Protein AF-A0A9P1DFK5-F1 (afdb_monomer)

Nearest PDB structures (foldseek):
  8vpb-assembly1_B  TM=2.719E-01  e=1.787E+00  Acetivibrio thermocellus ATCC 27405
  7t56-assembly1_B  TM=2.805E-01  e=3.668E+00  Acetivibrio thermocellus
  3zx6-assembly1_B  TM=1.312E-01  e=6.014E+00  Archaeoglobus fulgidus DSM 4304

Mean predicted aligned error: 8.64 Å

Organism: NCBI:txid2562237

pLDDT: mean 82.19, std 16.64, range [34.97, 97.88]

InterPro domains:
  IPR007271 Nucleotide-sugar transporter [PTHR10231] (194-375)

Foldseek 3Di:
DDDDDDDPDPDPDDPVVVVVVVVVVVVVVVVVVLLVCLVVPLWDPVVLVVCCVPPVPVVVVCSDPVVSVVSVVLLVVLLVLLLLLVVLLLCQCQDPFHAQNLLLLLLLLVVLLVVLLVVQCVPPHDVLNVLLPPPVLLVLLLVLLLLLLVLSLLVSVLSLLPNVVVVVVVVVVVVPPDDDDDPPPPPPDDPPDCPPVVVVVVVSVVVSVVSVVSSVVSVVVSVVSLLVSVVVPPPDDPSSSSSSNSVSNNVSSVVSLVVSLVVCVVVVNDCVRSVSNNQVDFDPCLPPPCPCVPCPQWPDDRGHSRHGPHVSSVSSSVSSNVSVVSLVVCSVTGDPVSSVVSVVSSVQLSCLCVVQPVPDPDHGDVVSVVSNVVD

Radius of gyration: 25.21 Å; Cα contacts (8 Å, |Δi|>4): 320; chains: 1; bounding box: 56×76×65 Å

Secondary structure (DSSP, 8-state):
---------------HHHHHHHHHHHHHHHHHHHHHHHHH-SB-HHHHHHHHHH-HHHHHHHTSHHHHHHHHHHHHHHHHHHHHHHHHHHHHHSSSS---TTHHHHHHHHHHHHHHHHHHHHHH-HHHHHHHT-HHHHHHHHHHHHHHHHHHHHHHHHHHHHHHHHHHHHHHHTT-TT-----TTS-----TT-HHHHHHHHHHHHHHHHHHHHHHHHHHHHHHHHHHHHHHTTTS-HHHHHHHHHHHHHHHHHHHHHHHHHHHHHTT--HHHHGGG-TTSPPGGGG-GGGTTT-TTS---SSSTTTT--HHHHHHHHHHHHHHHHHHHHHHHB-HHHHHHHHHHHHHHHHIIIIIIIS-SSPPPHHHHHHHHH-

Sequence (375 aa):
KRCSVAGDDFEALEQPEQEEARQRELSDRVAQSFDQLRRETLLDPGYVQELQRQVPGRLLWLRSSFGLLLQVALFSVYVGLDCGKTIFNSMALKGKLKIVPQSLPICQALLQVIIGISTAFSLVGKPAFAEAFDWQKILKFLPVALVFSAAQSFQVIWRVSKEDDKMRWTCFEELKVNRTLIPQACAMGDFEGAADNSQAVQTSMALGLCYVFTYLILSDIGSIMCERLLKDEEGKPYYIQKTWMEIGGFPCAILMSFLVPLLQQFLGVAESRWRPQMWWMQNEKCGDENWLAEDEKNLNYCGGFFRNWTWAAAVALLLNTSHSFLSGLVVKKLNSVVKLMGKCASLALVFFVGDCWLLRVHEPSILCMLSAVIV

Structure (mmCIF, N/CA/C/O backbone):
data_AF-A0A9P1DFK5-F1
#
_entry.id   AF-A0A9P1DFK5-F1
#
loop_
_atom_site.group_PDB
_atom_site.id
_atom_site.type_symbol
_atom_site.label_atom_id
_atom_site.label_alt_id
_atom_site.label_comp_id
_atom_site.label_asym_id
_atom_site.label_entity_id
_atom_site.label_seq_id
_atom_site.pdbx_PDB_ins_code
_atom_site.Cartn_x
_atom_site.Cartn_y
_atom_site.Cartn_z
_atom_site.occupancy
_atom_site.B_iso_or_equiv
_atom_site.auth_seq_id
_atom_site.auth_comp_id
_atom_site.auth_asym_id
_atom_site.auth_atom_id
_atom_site.pdbx_PDB_model_num
ATOM 1 N N . LYS A 1 1 ? 25.975 -47.460 -15.655 1.00 46.06 1 LYS A N 1
ATOM 2 C CA . LYS A 1 1 ? 25.363 -48.088 -14.459 1.00 46.06 1 LYS A CA 1
ATOM 3 C C . LYS A 1 1 ? 23.900 -47.659 -14.428 1.00 46.06 1 LYS A C 1
ATOM 5 O O . LYS A 1 1 ? 23.660 -46.466 -14.341 1.00 46.06 1 LYS A O 1
ATOM 10 N N . ARG A 1 2 ? 22.959 -48.583 -14.663 1.00 39.50 2 ARG A N 1
ATOM 11 C CA . ARG A 1 2 ? 21.510 -48.309 -14.635 1.00 39.50 2 ARG A CA 1
ATOM 12 C C . ARG A 1 2 ? 21.075 -48.185 -13.175 1.00 39.50 2 ARG A C 1
ATOM 14 O O . ARG A 1 2 ? 21.350 -49.103 -12.409 1.00 39.50 2 ARG A O 1
ATOM 21 N N . CYS A 1 3 ? 20.433 -47.082 -12.808 1.00 41.94 3 CYS A N 1
ATOM 22 C CA . CYS A 1 3 ? 19.758 -46.957 -11.520 1.00 41.94 3 CYS A CA 1
ATOM 23 C C . CYS A 1 3 ? 18.467 -47.780 -11.571 1.00 41.94 3 CYS A C 1
ATOM 25 O O . CYS A 1 3 ? 17.532 -47.426 -12.285 1.00 41.94 3 CYS A O 1
ATOM 27 N N . SER A 1 4 ? 18.444 -48.901 -10.855 1.00 52.03 4 SER A N 1
ATOM 28 C CA . SER A 1 4 ? 17.220 -49.606 -10.486 1.00 52.03 4 SER A CA 1
ATOM 29 C C . SER A 1 4 ? 16.561 -48.825 -9.352 1.00 52.03 4 SER A C 1
ATOM 31 O O . SER A 1 4 ? 17.052 -48.842 -8.224 1.00 52.03 4 SER A O 1
ATOM 33 N N . VAL A 1 5 ? 15.492 -48.095 -9.661 1.00 53.53 5 VAL A N 1
ATOM 34 C CA . VAL A 1 5 ? 14.611 -47.525 -8.639 1.00 53.53 5 VAL A CA 1
ATOM 35 C C . VAL A 1 5 ? 13.821 -48.697 -8.059 1.00 53.53 5 VAL A C 1
ATOM 37 O O . VAL A 1 5 ? 13.087 -49.359 -8.790 1.00 53.53 5 VAL A O 1
ATOM 40 N N . ALA A 1 6 ? 14.058 -49.006 -6.784 1.00 53.16 6 ALA A N 1
ATOM 41 C CA . ALA A 1 6 ? 13.283 -49.984 -6.034 1.00 53.16 6 ALA A CA 1
ATOM 42 C C . ALA A 1 6 ? 11.831 -49.492 -5.962 1.00 53.16 6 ALA A C 1
ATOM 44 O O . ALA A 1 6 ? 11.574 -48.401 -5.458 1.00 53.16 6 ALA A O 1
ATOM 45 N N . GLY A 1 7 ? 10.917 -50.263 -6.543 1.00 57.69 7 GLY A N 1
ATOM 46 C CA . GLY A 1 7 ? 9.493 -49.958 -6.620 1.00 57.69 7 GLY A CA 1
ATOM 47 C C . GLY A 1 7 ? 8.680 -50.952 -5.808 1.00 57.69 7 GLY A C 1
ATOM 48 O O . GLY A 1 7 ? 7.902 -51.679 -6.405 1.00 57.69 7 GLY A O 1
ATOM 49 N N . ASP A 1 8 ? 8.874 -50.985 -4.486 1.00 51.69 8 ASP A N 1
ATOM 50 C CA . ASP A 1 8 ? 8.198 -51.940 -3.590 1.00 51.69 8 ASP A CA 1
ATOM 51 C C . ASP A 1 8 ? 7.706 -51.308 -2.272 1.00 51.69 8 ASP A C 1
ATOM 53 O O . ASP A 1 8 ? 7.698 -51.964 -1.244 1.00 51.69 8 ASP A O 1
ATOM 57 N N . ASP A 1 9 ? 7.243 -50.056 -2.294 1.00 56.09 9 ASP A N 1
ATOM 58 C CA . ASP A 1 9 ? 6.401 -49.507 -1.216 1.00 56.09 9 ASP A CA 1
ATOM 59 C C . ASP A 1 9 ? 5.214 -48.765 -1.847 1.00 56.09 9 ASP A C 1
ATOM 61 O O . ASP A 1 9 ? 5.090 -47.541 -1.808 1.00 56.09 9 ASP A O 1
ATOM 65 N N . PHE A 1 10 ? 4.365 -49.534 -2.534 1.00 50.91 10 PHE A N 1
ATOM 66 C CA . PHE A 1 10 ? 3.083 -49.056 -3.036 1.00 50.91 10 PHE A CA 1
ATOM 67 C C . PHE A 1 10 ? 2.147 -48.863 -1.838 1.00 50.91 10 PHE A C 1
ATOM 69 O O . PHE A 1 10 ? 1.676 -49.833 -1.248 1.00 50.91 10 PHE A O 1
ATOM 76 N N . GLU A 1 11 ? 1.971 -47.595 -1.470 1.00 55.00 11 GLU A N 1
ATOM 77 C CA . GLU A 1 11 ? 0.823 -47.000 -0.781 1.00 55.00 11 GLU A CA 1
ATOM 78 C C . GLU A 1 11 ? -0.097 -48.004 -0.076 1.00 55.00 11 GLU A C 1
ATOM 80 O O . GLU A 1 11 ? -1.026 -48.567 -0.661 1.00 55.00 11 GLU A O 1
ATOM 85 N N . ALA A 1 12 ? 0.105 -48.156 1.234 1.00 62.69 12 ALA A N 1
ATOM 86 C CA . ALA A 1 12 ? -0.999 -48.502 2.111 1.00 62.69 12 ALA A CA 1
ATOM 87 C C . ALA A 1 12 ? -2.058 -47.402 1.942 1.00 62.69 12 ALA A C 1
ATOM 89 O O . ALA A 1 12 ? -1.931 -46.330 2.530 1.00 62.69 12 ALA A O 1
ATOM 90 N N . LEU A 1 13 ? -3.042 -47.651 1.071 1.00 63.03 13 LEU A N 1
ATOM 91 C CA . LEU A 1 13 ? -4.246 -46.841 0.914 1.00 63.03 13 LEU A CA 1
ATOM 92 C C . LEU A 1 13 ? -4.767 -46.534 2.319 1.00 63.03 13 LEU A C 1
ATOM 94 O O . LEU A 1 13 ? -5.207 -47.449 3.022 1.00 63.03 13 LEU A O 1
ATOM 98 N N . GLU A 1 14 ? -4.635 -45.272 2.744 1.00 64.75 14 GLU A N 1
ATOM 99 C CA . GLU A 1 14 ? -5.193 -44.808 4.009 1.00 64.75 14 GLU A CA 1
ATOM 100 C C . GLU A 1 14 ? -6.652 -45.253 4.037 1.00 64.75 14 GLU A C 1
ATOM 102 O O . GLU A 1 14 ? -7.414 -45.007 3.099 1.00 64.75 14 GLU A O 1
ATOM 107 N N . GLN A 1 15 ? -7.018 -46.012 5.070 1.00 84.56 15 GLN A N 1
ATOM 108 C CA . GLN A 1 15 ? -8.363 -46.551 5.147 1.00 84.56 15 GLN A CA 1
ATOM 109 C C . GLN A 1 15 ? -9.346 -45.371 5.191 1.00 84.56 15 GLN A C 1
ATOM 111 O O . GLN A 1 15 ? -9.113 -44.432 5.956 1.00 84.56 15 GLN A O 1
ATOM 116 N N . PRO A 1 16 ? -10.444 -45.407 4.417 1.00 85.69 16 PRO A N 1
ATOM 117 C CA . PRO A 1 16 ? -11.396 -44.297 4.323 1.00 85.69 16 PRO A CA 1
ATOM 118 C C . PRO A 1 16 ? -11.938 -43.850 5.693 1.00 85.69 16 PRO A C 1
ATOM 120 O O . PRO A 1 16 ? -12.217 -42.672 5.896 1.00 85.69 16 PRO A O 1
ATOM 123 N N . GLU A 1 17 ? -11.994 -44.755 6.677 1.00 88.50 17 GLU A N 1
ATOM 124 C CA . GLU A 1 17 ? -12.362 -44.429 8.062 1.00 88.50 17 GLU A CA 1
ATOM 125 C C . GLU A 1 17 ? -11.396 -43.437 8.735 1.00 88.50 17 GLU A C 1
ATOM 127 O O . GLU A 1 17 ? -11.818 -42.580 9.514 1.00 88.50 17 GLU A O 1
ATOM 132 N N . GLN A 1 18 ? -10.098 -43.515 8.429 1.00 89.06 18 GLN A N 1
ATOM 133 C CA . GLN A 1 18 ? -9.090 -42.617 8.987 1.00 89.06 18 GLN A CA 1
ATOM 134 C C . GLN A 1 18 ? -9.171 -41.220 8.355 1.00 89.06 18 GLN A C 1
ATOM 136 O O . GLN A 1 18 ? -8.953 -40.219 9.043 1.00 89.06 18 GLN A O 1
ATOM 141 N N . GLU A 1 19 ? -9.528 -41.140 7.072 1.00 88.50 19 GLU A N 1
ATOM 142 C CA . GLU A 1 19 ? -9.750 -39.870 6.379 1.00 88.50 19 GLU A CA 1
ATOM 143 C C . GLU A 1 19 ? -11.024 -39.174 6.881 1.00 88.50 19 GLU A C 1
ATOM 145 O O . GLU A 1 19 ? -10.984 -37.984 7.205 1.00 88.50 19 GLU A O 1
ATOM 150 N N . GLU A 1 20 ? -12.122 -39.914 7.075 1.00 92.44 20 GLU A N 1
ATOM 151 C CA . GLU A 1 20 ? -13.343 -39.377 7.690 1.00 92.44 20 GLU A CA 1
ATOM 152 C C . GLU A 1 20 ? -13.098 -38.859 9.114 1.00 92.44 20 GLU A C 1
ATOM 154 O O . GLU A 1 20 ? -13.587 -37.786 9.482 1.00 92.44 20 GLU A O 1
ATOM 159 N N . ALA A 1 21 ? -12.320 -39.589 9.921 1.00 93.88 21 ALA A N 1
ATOM 160 C CA . ALA A 1 21 ? -11.965 -39.158 11.270 1.00 93.88 21 ALA A CA 1
ATOM 161 C C . ALA A 1 21 ? -11.164 -37.844 11.255 1.00 93.88 21 ALA A C 1
ATOM 163 O O . ALA A 1 21 ? -11.484 -36.927 12.015 1.00 93.88 21 ALA A O 1
ATOM 164 N N . ARG A 1 22 ? -10.184 -37.706 10.346 1.00 90.62 22 ARG A N 1
ATOM 165 C CA . ARG A 1 22 ? -9.432 -36.450 10.164 1.00 90.62 22 ARG A CA 1
ATOM 166 C C . ARG A 1 22 ? -10.326 -35.304 9.703 1.00 90.62 22 ARG A C 1
ATOM 168 O O . ARG A 1 22 ? -10.173 -34.189 10.197 1.00 90.62 22 ARG A O 1
ATOM 175 N N . GLN A 1 23 ? -11.256 -35.552 8.780 1.00 90.12 23 GLN A N 1
ATOM 176 C CA . GLN A 1 23 ? -12.184 -34.523 8.302 1.00 90.12 23 GLN A CA 1
ATOM 177 C C . GLN A 1 23 ? -13.114 -34.029 9.417 1.00 90.12 23 GLN A C 1
ATOM 179 O O . GLN A 1 23 ? -13.323 -32.821 9.545 1.00 90.12 23 GLN A O 1
ATOM 184 N N . ARG A 1 24 ? -13.628 -34.932 10.263 1.00 94.56 24 ARG A N 1
ATOM 185 C CA . ARG A 1 24 ? -14.440 -34.557 11.434 1.00 94.56 24 ARG A CA 1
ATOM 186 C C . ARG A 1 24 ? -13.629 -33.759 12.449 1.00 94.56 24 ARG A C 1
ATOM 188 O O . ARG A 1 24 ? -14.073 -32.695 12.866 1.00 94.56 24 ARG A O 1
ATOM 195 N N . GLU A 1 25 ? -12.416 -34.209 12.772 1.00 94.94 25 GLU A N 1
ATOM 196 C CA . GLU A 1 25 ? -11.530 -33.484 13.687 1.00 94.94 25 GLU A CA 1
ATOM 197 C C . GLU A 1 25 ? -11.198 -32.076 13.167 1.00 94.94 25 GLU A C 1
ATOM 199 O O . GLU A 1 25 ? -11.211 -31.105 13.926 1.00 94.94 25 GLU A O 1
ATOM 204 N N . LEU A 1 26 ? -10.942 -31.938 11.862 1.00 90.75 26 LEU A N 1
ATOM 205 C CA . LEU A 1 26 ? -10.705 -30.641 11.235 1.00 90.75 26 LEU A CA 1
ATOM 206 C C . LEU A 1 26 ? -11.944 -29.739 11.326 1.00 90.75 26 LEU A C 1
ATOM 208 O O . LEU A 1 26 ? -11.819 -28.581 11.720 1.00 90.75 26 LEU A O 1
ATOM 212 N N . SER A 1 27 ? -13.129 -30.266 11.006 1.00 92.00 27 SER A N 1
ATOM 213 C CA . SER A 1 27 ? -14.399 -29.535 11.114 1.00 92.00 27 SER A CA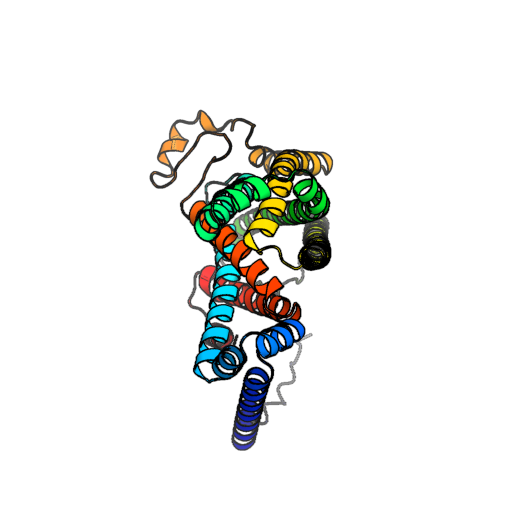 1
ATOM 214 C C . SER A 1 27 ? -14.650 -29.040 12.541 1.00 92.00 27 SER A C 1
ATOM 216 O O . SER A 1 27 ? -14.999 -27.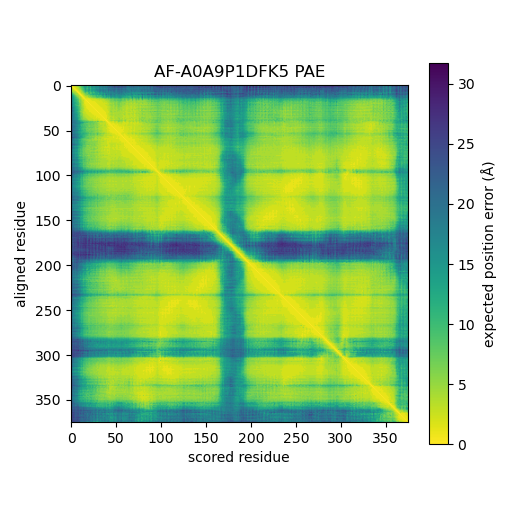875 12.737 1.00 92.00 27 SER A O 1
ATOM 218 N N . ASP A 1 28 ? -14.408 -29.883 13.546 1.00 94.81 28 ASP A N 1
ATOM 219 C CA . ASP A 1 28 ? -14.587 -29.525 14.954 1.00 94.81 28 ASP A CA 1
ATOM 220 C C . ASP A 1 28 ? -13.585 -28.455 15.402 1.00 94.81 28 ASP A C 1
ATOM 222 O O . ASP A 1 28 ? -13.963 -27.494 16.075 1.00 94.81 28 ASP A O 1
ATOM 226 N N . ARG A 1 29 ? -12.316 -28.555 14.984 1.00 92.56 29 ARG A N 1
ATOM 227 C CA . ARG A 1 29 ? -11.300 -27.521 15.254 1.00 92.56 29 ARG A CA 1
ATOM 228 C C . ARG A 1 29 ? -11.657 -26.187 14.602 1.00 92.56 29 ARG A C 1
ATOM 230 O O . ARG A 1 29 ? -11.477 -25.135 15.219 1.00 92.56 29 ARG A O 1
ATOM 237 N N . VAL A 1 30 ? -12.177 -26.213 13.375 1.00 83.50 30 VAL A N 1
ATOM 238 C CA . VAL A 1 30 ? -12.647 -25.012 12.672 1.00 83.50 30 VAL A CA 1
ATOM 239 C C . VAL A 1 30 ? -13.837 -24.402 13.414 1.00 83.50 30 VAL A C 1
AT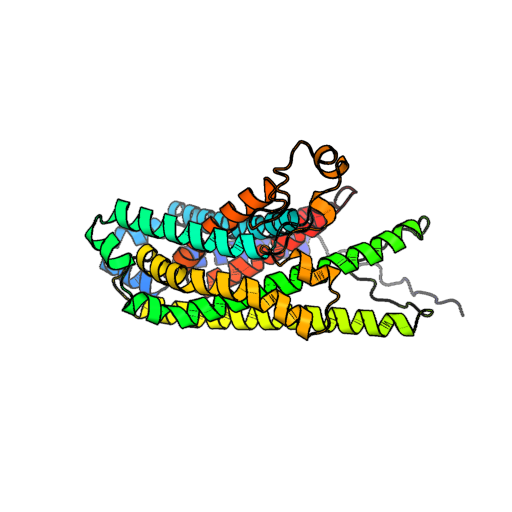OM 241 O O . VAL A 1 30 ? -13.812 -23.208 13.711 1.00 83.50 30 VAL A O 1
ATOM 244 N N . ALA A 1 31 ? -14.829 -25.206 13.805 1.00 87.94 31 ALA A N 1
ATOM 245 C CA . ALA A 1 31 ? -15.982 -24.746 14.578 1.00 87.94 31 ALA A CA 1
ATOM 246 C C . ALA A 1 31 ? -15.569 -24.128 15.927 1.00 87.94 31 ALA A C 1
ATOM 248 O O . ALA A 1 31 ? -16.005 -23.025 16.261 1.00 87.94 31 ALA A O 1
ATOM 249 N N . GLN A 1 32 ? -14.660 -24.775 16.664 1.00 92.00 32 GLN A N 1
ATOM 250 C CA . GLN A 1 32 ? -14.108 -24.245 17.915 1.00 92.00 32 GLN A CA 1
ATOM 251 C C . GLN A 1 32 ? -13.359 -22.924 17.704 1.00 92.00 32 GLN A C 1
ATOM 253 O O . GLN A 1 32 ? -13.534 -21.991 18.490 1.00 92.00 32 GLN A O 1
ATOM 258 N N . SER A 1 33 ? -12.577 -22.812 16.627 1.00 86.31 33 SER A N 1
ATOM 259 C CA . SER A 1 33 ? -11.866 -21.576 16.275 1.00 86.31 33 SER A CA 1
ATOM 260 C C . SER A 1 33 ? -12.842 -20.441 15.962 1.00 86.31 33 SER A C 1
ATOM 262 O O . SER A 1 33 ? -12.649 -19.318 16.424 1.00 86.31 33 SER A O 1
ATOM 264 N N . PHE A 1 34 ? -13.929 -20.727 15.237 1.00 84.06 34 PHE A N 1
ATOM 265 C CA . PHE A 1 34 ? -14.988 -19.751 14.967 1.00 84.06 34 PHE A CA 1
ATOM 266 C C . PHE A 1 34 ? -15.726 -19.325 16.236 1.00 84.06 34 PHE A C 1
ATOM 268 O O . PHE A 1 34 ? -16.004 -18.139 16.409 1.00 84.06 34 PHE A O 1
ATOM 275 N N . ASP A 1 35 ? -16.005 -20.252 17.150 1.00 84.62 35 ASP A N 1
ATOM 276 C CA . ASP A 1 35 ? -16.619 -19.929 18.438 1.00 84.62 35 ASP A CA 1
ATOM 277 C C . ASP A 1 35 ? -15.689 -19.119 19.345 1.00 84.62 35 ASP A C 1
ATOM 279 O O . ASP A 1 35 ? -16.157 -18.268 20.109 1.00 84.62 35 ASP A O 1
ATOM 283 N N . GLN A 1 36 ? -14.380 -19.358 19.268 1.00 87.50 36 GLN A N 1
ATOM 284 C CA . GLN A 1 36 ? -13.381 -18.547 19.952 1.00 87.50 36 GLN A CA 1
ATOM 285 C C . GLN A 1 36 ? -13.332 -17.136 19.355 1.00 87.50 36 GLN A C 1
ATOM 287 O O . GLN A 1 36 ? -13.511 -16.163 20.086 1.00 87.50 36 GLN A O 1
ATOM 292 N N . LEU A 1 37 ? -13.225 -17.014 18.028 1.00 81.50 37 LEU A N 1
ATOM 293 C CA . LEU A 1 37 ? -13.288 -15.742 17.294 1.00 81.50 37 LEU A CA 1
ATOM 294 C C . LEU A 1 37 ? -14.567 -14.956 17.601 1.00 81.50 37 LEU A C 1
ATOM 296 O O . LEU A 1 37 ? -14.526 -13.743 17.813 1.00 81.50 37 LEU A O 1
ATOM 300 N N . ARG A 1 38 ? -15.710 -15.642 17.677 1.00 82.81 38 ARG A N 1
ATOM 301 C CA . ARG A 1 38 ? -17.002 -15.042 18.024 1.00 82.81 38 ARG A CA 1
ATOM 302 C C . ARG A 1 38 ? -17.010 -14.472 19.443 1.00 82.81 38 ARG A C 1
ATOM 304 O O . ARG A 1 38 ? -17.603 -13.417 19.673 1.00 82.81 38 ARG A O 1
ATOM 311 N N . ARG A 1 39 ? -16.379 -15.163 20.397 1.00 86.12 39 ARG A N 1
ATOM 312 C CA . ARG A 1 39 ? -16.291 -14.725 21.800 1.00 86.12 39 ARG A CA 1
ATOM 313 C C . ARG A 1 39 ? -15.300 -13.579 21.981 1.00 86.12 39 ARG A C 1
ATOM 315 O O . ARG A 1 39 ? -15.627 -12.590 22.645 1.00 86.12 39 ARG A O 1
ATOM 322 N N . GLU A 1 40 ? -14.124 -13.707 21.382 1.00 84.25 40 GLU A N 1
ATOM 323 C CA . GLU A 1 40 ? -13.007 -12.777 21.553 1.00 84.25 40 GLU A CA 1
ATOM 324 C C . GLU A 1 40 ? -13.167 -11.507 20.705 1.00 84.25 40 GLU A C 1
ATOM 326 O O . GLU A 1 40 ? -12.745 -10.439 21.141 1.00 84.25 40 GLU A O 1
ATOM 331 N N . THR A 1 41 ? -13.907 -11.573 19.589 1.00 85.94 41 THR A N 1
ATOM 332 C CA . THR A 1 41 ? -14.012 -10.531 18.547 1.00 85.94 41 THR A CA 1
ATOM 333 C C . THR A 1 41 ? -12.652 -10.176 17.931 1.00 85.94 41 THR A C 1
ATOM 335 O O . THR A 1 41 ? -11.614 -10.286 18.568 1.00 85.94 41 THR A O 1
ATOM 338 N N . LEU A 1 42 ? -12.617 -9.709 16.679 1.00 86.06 42 LEU A N 1
ATOM 339 C CA . LEU A 1 42 ? -11.350 -9.281 16.049 1.00 86.06 42 LEU A CA 1
ATOM 340 C C . LEU A 1 42 ? -10.820 -7.929 16.569 1.00 86.06 42 LEU A C 1
ATOM 342 O O . LEU A 1 42 ? -9.775 -7.446 16.120 1.00 86.06 42 LEU A O 1
ATOM 346 N N . LEU A 1 43 ? -11.566 -7.284 17.466 1.00 88.44 43 LEU A N 1
ATOM 347 C CA . LEU A 1 43 ? -11.247 -5.966 17.989 1.00 88.44 43 LEU A CA 1
ATOM 348 C C . LEU A 1 43 ? -10.093 -6.028 18.988 1.00 88.44 43 LEU A C 1
ATOM 350 O O . LEU A 1 43 ? -9.911 -7.010 19.703 1.00 88.44 43 LEU A O 1
ATOM 354 N N . ASP A 1 44 ? -9.344 -4.934 19.074 1.00 86.56 44 ASP A N 1
ATOM 355 C CA . ASP A 1 44 ? -8.354 -4.770 20.133 1.00 86.56 44 ASP A CA 1
ATOM 356 C C . ASP A 1 44 ? -9.014 -4.875 21.532 1.00 86.56 44 ASP A C 1
ATOM 358 O O . ASP A 1 44 ? -10.058 -4.246 21.753 1.00 86.56 44 ASP A O 1
ATOM 362 N N . PRO A 1 45 ? -8.434 -5.622 22.496 1.00 88.25 45 PRO A N 1
ATOM 363 C CA . PRO A 1 45 ? -9.014 -5.784 23.830 1.00 88.25 45 PRO A CA 1
ATOM 364 C C . PRO A 1 45 ? -9.260 -4.463 24.569 1.00 88.25 45 PRO A C 1
ATOM 366 O O . PRO A 1 45 ? -10.259 -4.337 25.280 1.00 88.25 45 PRO A O 1
ATOM 369 N N . GLY A 1 46 ? -8.396 -3.459 24.385 1.00 89.31 46 GLY A N 1
ATOM 370 C CA . GLY A 1 46 ? -8.592 -2.125 24.954 1.00 89.31 46 GLY A CA 1
ATOM 371 C C . GLY A 1 46 ? -9.802 -1.428 24.336 1.00 89.31 46 GLY A C 1
ATOM 372 O O . GLY A 1 46 ? -10.623 -0.843 25.046 1.00 89.31 46 GLY A O 1
ATOM 373 N N . TYR A 1 47 ? -9.990 -1.574 23.022 1.00 88.56 47 TYR A N 1
ATOM 374 C CA . TYR A 1 47 ? -11.173 -1.047 22.344 1.00 88.56 47 TYR A CA 1
ATOM 375 C C . TYR A 1 47 ? -12.467 -1.766 22.754 1.00 88.56 47 TYR A C 1
ATOM 377 O O . TYR A 1 47 ? -13.510 -1.122 22.868 1.00 88.56 47 TYR A O 1
ATOM 385 N N . VAL A 1 48 ? -12.409 -3.074 23.032 1.00 92.50 48 VAL A N 1
ATOM 386 C CA . VAL A 1 48 ? -13.538 -3.839 23.589 1.00 92.50 48 VAL A CA 1
ATOM 387 C C . VAL A 1 48 ? -13.935 -3.307 24.966 1.00 92.50 48 VAL A C 1
ATOM 389 O O . VAL A 1 48 ? -15.124 -3.098 25.208 1.00 92.50 48 VAL A O 1
ATOM 392 N N . GLN A 1 49 ? -12.964 -3.038 25.846 1.00 94.06 49 GLN A N 1
ATOM 393 C CA . GLN A 1 49 ? -13.227 -2.450 27.166 1.00 94.06 49 GLN A CA 1
ATOM 394 C C . GLN A 1 49 ? -13.868 -1.062 27.049 1.00 94.06 49 GLN A C 1
ATOM 396 O O . GLN A 1 49 ? -14.827 -0.762 27.761 1.00 94.06 49 GLN A O 1
ATOM 401 N N . GLU A 1 50 ? -13.393 -0.235 26.117 1.00 91.19 50 GLU A N 1
ATOM 402 C CA . GLU A 1 50 ? -13.953 1.098 25.895 1.00 91.19 50 GLU A CA 1
ATOM 403 C C . GLU A 1 50 ? -15.377 1.042 25.322 1.00 91.19 50 GLU A C 1
ATOM 405 O O . GLU A 1 50 ? -16.279 1.729 25.802 1.00 91.19 50 GLU A O 1
ATOM 410 N N . LEU A 1 51 ? -15.629 0.160 24.350 1.00 93.31 51 LEU A N 1
ATOM 411 C CA . LEU A 1 51 ? -16.973 -0.105 23.827 1.00 93.31 51 LEU A CA 1
ATOM 412 C C . LEU A 1 51 ? -17.921 -0.617 24.912 1.00 93.31 51 LEU A C 1
ATOM 414 O O . LEU A 1 51 ? -19.087 -0.225 24.930 1.00 93.31 51 LEU A O 1
ATOM 418 N N . GLN A 1 52 ? -17.433 -1.471 25.812 1.00 95.56 52 GLN A N 1
ATOM 419 C CA . GLN A 1 52 ? -18.214 -1.987 26.931 1.00 95.56 52 GLN A CA 1
ATOM 420 C C . GLN A 1 52 ? -18.612 -0.873 27.906 1.00 95.56 52 GLN A C 1
ATOM 422 O O . GLN A 1 52 ? -19.726 -0.904 28.426 1.00 95.56 52 GLN A O 1
ATOM 427 N N . ARG A 1 53 ? -17.735 0.118 28.123 1.00 96.56 53 ARG A N 1
ATOM 428 C CA . ARG A 1 53 ? -18.020 1.292 28.960 1.00 96.56 53 ARG A CA 1
ATOM 429 C C . ARG A 1 53 ? -18.983 2.268 28.293 1.00 96.56 53 ARG A C 1
ATOM 431 O O . ARG A 1 53 ? -19.918 2.723 28.941 1.00 96.56 53 ARG A O 1
ATOM 438 N N . GLN A 1 54 ? -18.767 2.588 27.017 1.00 96.06 54 GLN A N 1
ATOM 439 C CA . GLN A 1 54 ? -19.550 3.619 26.331 1.00 96.06 54 GLN A CA 1
ATOM 440 C C . GLN A 1 54 ? -20.907 3.109 25.831 1.00 96.06 54 GLN A C 1
ATOM 442 O O . GLN A 1 54 ? -21.922 3.777 26.013 1.00 96.06 54 GLN A O 1
ATOM 447 N N . VAL A 1 55 ? -20.941 1.956 25.150 1.00 96.06 55 VAL A N 1
ATOM 448 C CA . VAL A 1 55 ? -22.144 1.448 24.467 1.00 96.06 55 VAL A CA 1
ATOM 449 C C . VAL A 1 55 ? -22.167 -0.095 24.467 1.00 96.06 55 VAL A C 1
ATOM 451 O O . VAL A 1 55 ? -21.926 -0.721 23.427 1.00 96.06 55 VAL A O 1
ATOM 454 N N . PRO A 1 56 ? -22.515 -0.751 25.593 1.00 94.44 56 PRO A N 1
ATOM 455 C CA . PRO A 1 56 ? -22.457 -2.214 25.717 1.00 94.44 56 PRO A CA 1
ATOM 456 C C . PRO A 1 56 ? -23.349 -2.950 24.703 1.00 94.44 56 PRO A C 1
ATOM 458 O O . PRO A 1 56 ? -23.012 -4.047 24.255 1.00 94.44 56 PRO A O 1
ATOM 461 N N . GLY A 1 57 ? -24.449 -2.326 24.261 1.00 96.50 57 GLY A N 1
ATOM 462 C CA . GLY A 1 57 ? -25.328 -2.881 23.227 1.00 96.50 57 GLY A CA 1
ATOM 463 C C . GLY A 1 57 ? -24.632 -3.110 21.878 1.00 96.50 57 GLY A C 1
ATOM 464 O O . GLY A 1 57 ? -24.915 -4.099 21.204 1.00 96.50 57 GLY A O 1
ATOM 465 N N . ARG A 1 58 ? -23.663 -2.260 21.499 1.00 94.25 58 ARG A N 1
ATOM 466 C CA . ARG A 1 58 ? -22.883 -2.455 20.262 1.00 94.25 58 ARG A CA 1
ATOM 467 C C . ARG A 1 58 ? -21.950 -3.653 20.369 1.00 94.25 58 ARG A C 1
ATOM 469 O O . ARG A 1 58 ? -21.793 -4.374 19.391 1.00 94.25 58 ARG A O 1
ATOM 476 N N . LEU A 1 59 ? -21.365 -3.889 21.544 1.00 93.75 59 LEU A N 1
ATOM 477 C CA . LEU A 1 59 ? -20.511 -5.053 21.773 1.00 93.75 59 LEU A CA 1
ATOM 478 C C . LEU A 1 59 ? -21.316 -6.360 21.703 1.00 93.75 59 LEU A C 1
ATOM 480 O O . LEU A 1 59 ? -20.875 -7.318 21.073 1.00 93.75 59 LEU A O 1
ATOM 484 N N . LEU A 1 60 ? -22.519 -6.384 22.288 1.00 94.44 60 LEU A N 1
ATOM 485 C CA . LEU A 1 60 ? -23.434 -7.526 22.181 1.00 94.44 60 LEU A CA 1
ATOM 486 C C . LEU A 1 60 ? -23.821 -7.807 20.724 1.00 94.44 60 LEU A C 1
ATOM 488 O O . LEU A 1 60 ? -23.794 -8.956 20.289 1.00 94.44 60 LEU A O 1
ATOM 492 N N . TRP A 1 61 ? -24.110 -6.759 19.950 1.00 95.81 61 TRP A N 1
ATOM 493 C CA . TRP A 1 61 ? -24.391 -6.898 18.524 1.00 95.81 61 TRP A CA 1
ATOM 494 C C . TRP A 1 61 ? -23.172 -7.386 17.730 1.00 95.81 61 TRP A C 1
ATOM 496 O O . TRP A 1 61 ? -23.311 -8.275 16.895 1.00 95.81 61 TRP A O 1
ATOM 506 N N . LEU A 1 62 ? -21.966 -6.887 18.020 1.00 92.62 62 LEU A N 1
ATOM 507 C CA . LEU A 1 62 ? -20.731 -7.338 17.366 1.00 92.62 62 LEU A CA 1
ATOM 508 C C . LEU A 1 62 ? -20.406 -8.813 17.649 1.00 92.62 62 LEU A C 1
ATOM 510 O O . LEU A 1 62 ? -19.816 -9.465 16.794 1.00 92.62 62 LEU A O 1
ATOM 514 N N . ARG A 1 63 ? -20.818 -9.343 18.809 1.00 93.62 63 ARG A N 1
ATOM 515 C CA . ARG A 1 63 ? -20.712 -10.770 19.176 1.00 93.62 63 ARG A CA 1
ATOM 516 C C . ARG A 1 63 ? -21.847 -11.643 18.616 1.00 93.62 63 ARG A C 1
ATOM 518 O O . ARG A 1 63 ? -21.802 -12.875 18.714 1.00 93.62 63 ARG A O 1
ATOM 525 N N . SER A 1 64 ? -22.886 -11.033 18.046 1.00 94.00 64 SER A N 1
ATOM 526 C CA . SER A 1 64 ? -23.946 -11.765 17.348 1.00 94.00 64 SER A CA 1
ATOM 527 C C . SER A 1 64 ? -23.424 -12.374 16.040 1.00 94.00 64 SER A C 1
ATOM 529 O O . SER A 1 64 ? -22.401 -11.942 15.509 1.00 94.00 64 SER A O 1
ATOM 531 N N . SER A 1 65 ? -24.142 -13.349 15.477 1.00 92.31 65 SER A N 1
ATOM 532 C CA . SER A 1 65 ? -23.769 -13.965 14.194 1.00 92.31 65 SER A CA 1
ATOM 533 C C . SER A 1 65 ? -23.688 -12.945 13.052 1.00 92.31 65 SER A C 1
ATOM 535 O O . SER A 1 65 ? -22.827 -13.058 12.186 1.00 92.31 65 SER A O 1
ATOM 537 N N . PHE A 1 66 ? -24.541 -11.913 13.073 1.00 94.62 66 PHE A N 1
ATOM 538 C CA . PHE A 1 66 ? -24.500 -10.838 12.080 1.00 94.62 66 PHE A CA 1
ATOM 539 C C . PHE A 1 66 ? -23.266 -9.942 12.258 1.00 94.62 66 PHE A C 1
ATOM 541 O O . PHE A 1 66 ? -22.633 -9.552 11.279 1.00 94.62 66 PHE A O 1
ATOM 548 N N . GLY A 1 67 ? -22.884 -9.658 13.507 1.00 91.94 67 GLY A N 1
ATOM 549 C CA . GLY A 1 67 ? -21.652 -8.934 13.822 1.00 91.94 67 GLY A CA 1
ATOM 550 C C . GLY A 1 67 ? -20.401 -9.680 13.353 1.00 91.94 67 GLY A C 1
ATOM 551 O O . GLY A 1 67 ? -19.513 -9.068 12.759 1.00 91.94 67 GLY A O 1
ATOM 552 N N . LEU A 1 68 ? -20.365 -11.004 13.544 1.00 90.38 68 LEU A N 1
ATOM 553 C CA . LEU A 1 68 ? -19.302 -11.868 13.025 1.00 90.38 68 LEU A CA 1
ATOM 554 C C . LEU A 1 68 ? -19.266 -11.863 11.490 1.00 90.38 68 LEU A C 1
ATOM 556 O O . LEU A 1 68 ? -18.199 -11.676 10.914 1.00 90.38 68 LEU A O 1
ATOM 560 N N . LEU A 1 69 ? -20.421 -12.003 10.828 1.00 92.81 69 LEU A N 1
ATOM 561 C CA . LEU A 1 69 ? -20.513 -11.955 9.366 1.00 92.81 69 LEU A CA 1
ATOM 562 C C . LEU A 1 69 ? -19.959 -10.636 8.811 1.00 92.81 69 LEU A C 1
ATOM 564 O O . LEU A 1 69 ? -19.193 -10.648 7.852 1.00 92.81 69 LEU A O 1
ATOM 568 N N . LEU A 1 70 ? -20.291 -9.503 9.440 1.00 92.62 70 LEU A N 1
ATOM 569 C CA . LEU A 1 70 ? -19.746 -8.202 9.055 1.00 92.62 70 LEU A CA 1
ATOM 570 C C . LEU A 1 70 ? -18.225 -8.128 9.262 1.00 92.62 70 LEU A C 1
ATOM 572 O O . LEU A 1 70 ? -17.526 -7.594 8.406 1.00 92.62 70 LEU A O 1
ATOM 576 N N . GLN A 1 71 ? -17.702 -8.655 10.373 1.00 91.12 71 GLN A N 1
ATOM 577 C CA . GLN A 1 71 ? -16.257 -8.692 10.635 1.00 91.12 71 GLN A CA 1
ATOM 578 C C . GLN A 1 71 ? -15.509 -9.517 9.580 1.00 91.12 71 GLN A C 1
ATOM 580 O O . GLN A 1 71 ? -14.511 -9.041 9.039 1.00 91.12 71 GLN A O 1
ATOM 585 N N . VAL A 1 72 ? -16.021 -10.706 9.245 1.00 90.06 72 VAL A N 1
ATOM 586 C CA . VAL A 1 72 ? -15.469 -11.554 8.179 1.00 90.06 72 VAL A CA 1
ATOM 587 C C . VAL A 1 72 ? -15.542 -10.830 6.837 1.00 90.06 72 VAL A C 1
ATOM 589 O O . VAL A 1 72 ? -14.531 -10.739 6.153 1.00 90.06 72 VAL A O 1
ATOM 592 N N . ALA A 1 73 ? -16.681 -10.220 6.493 1.00 92.62 73 ALA A N 1
ATOM 593 C CA . ALA A 1 73 ? -16.828 -9.467 5.249 1.00 92.62 73 ALA A CA 1
ATOM 594 C C . ALA A 1 73 ? -15.833 -8.297 5.148 1.00 92.62 73 ALA A C 1
ATOM 596 O O . ALA A 1 73 ? -15.204 -8.108 4.109 1.00 92.62 73 ALA A O 1
ATOM 597 N N . LEU A 1 74 ? -15.639 -7.529 6.227 1.00 91.06 74 LEU A N 1
ATOM 598 C CA . LEU A 1 74 ? -14.656 -6.441 6.270 1.00 91.06 74 LEU A CA 1
ATOM 599 C C . LEU A 1 74 ? -13.221 -6.958 6.117 1.00 91.06 74 LEU A C 1
ATOM 601 O O . LEU A 1 74 ? -12.423 -6.339 5.410 1.00 91.06 74 LEU A O 1
ATOM 605 N N . PHE A 1 75 ? -12.896 -8.088 6.747 1.00 90.06 75 PHE A N 1
ATOM 606 C CA . PHE A 1 75 ? -11.597 -8.738 6.598 1.00 90.06 75 PHE A CA 1
ATOM 607 C C . PHE A 1 75 ? -11.377 -9.245 5.164 1.00 90.06 75 PHE A C 1
ATOM 609 O O . PHE A 1 75 ? -10.335 -8.965 4.575 1.00 90.06 75 PHE A O 1
ATOM 616 N N . SER A 1 76 ? -12.372 -9.894 4.557 1.00 90.75 76 SER A N 1
ATOM 617 C CA . SER A 1 76 ? -12.319 -10.342 3.161 1.00 90.75 76 SER A CA 1
ATOM 618 C C . SER A 1 76 ? -12.155 -9.174 2.187 1.00 90.75 76 SER A C 1
ATOM 620 O O . SER A 1 76 ? -11.348 -9.258 1.266 1.00 90.75 76 SER A O 1
ATOM 622 N N . VAL A 1 77 ? -12.854 -8.051 2.404 1.00 91.81 77 VAL A N 1
ATOM 623 C CA . VAL A 1 77 ? -12.665 -6.825 1.606 1.00 91.81 77 VAL A CA 1
ATOM 624 C C . VAL A 1 77 ? -11.248 -6.278 1.775 1.00 91.81 77 VAL A C 1
ATOM 626 O O . VAL A 1 77 ? -10.623 -5.889 0.789 1.00 91.81 77 VAL A O 1
ATOM 629 N N . TYR A 1 78 ? -10.715 -6.265 2.999 1.00 91.62 78 TYR A N 1
ATOM 630 C CA . TYR A 1 78 ? -9.342 -5.836 3.262 1.00 91.62 78 TYR A CA 1
ATOM 631 C C . TYR A 1 78 ? -8.316 -6.687 2.498 1.00 91.62 78 TYR A C 1
ATOM 633 O O . TYR A 1 78 ? -7.480 -6.130 1.783 1.00 91.62 78 TYR A O 1
ATOM 641 N N . VAL A 1 79 ? -8.429 -8.014 2.589 1.00 91.12 79 VAL A N 1
ATOM 642 C CA . VAL A 1 79 ? -7.578 -8.973 1.866 1.00 91.12 79 VAL A CA 1
ATOM 643 C C . VAL A 1 79 ? -7.725 -8.805 0.352 1.00 91.12 79 VAL A C 1
ATOM 645 O O . VAL A 1 79 ? -6.730 -8.698 -0.362 1.00 91.12 79 VAL A O 1
ATOM 648 N N . GLY A 1 80 ? -8.956 -8.688 -0.151 1.00 90.50 80 GLY A N 1
ATOM 649 C CA . GLY A 1 80 ? -9.231 -8.473 -1.571 1.00 90.50 80 GLY A CA 1
ATOM 650 C C . GLY A 1 80 ? -8.609 -7.183 -2.114 1.00 90.50 80 GLY A C 1
ATOM 651 O O . GLY A 1 80 ? -8.030 -7.189 -3.200 1.00 90.50 80 GLY A O 1
ATOM 652 N N . LEU A 1 81 ? -8.652 -6.085 -1.351 1.00 92.00 81 LEU A N 1
ATOM 653 C CA . LEU A 1 81 ? -7.990 -4.827 -1.716 1.00 92.00 81 LEU A CA 1
ATOM 654 C C . LEU A 1 81 ? -6.456 -4.951 -1.707 1.00 92.00 81 LEU A C 1
ATOM 656 O O . LEU A 1 81 ? -5.799 -4.404 -2.595 1.00 92.00 81 LEU A O 1
ATOM 660 N N . ASP A 1 82 ? -5.875 -5.664 -0.737 1.00 89.38 82 ASP A N 1
ATOM 661 C CA . ASP A 1 82 ? -4.425 -5.907 -0.654 1.00 89.38 82 ASP A CA 1
ATOM 662 C C . ASP A 1 82 ? -3.917 -6.807 -1.798 1.00 89.38 82 ASP A C 1
ATOM 664 O O . ASP A 1 82 ? -2.862 -6.550 -2.390 1.00 89.38 82 ASP A O 1
ATOM 668 N N . CYS A 1 83 ? -4.713 -7.803 -2.191 1.00 89.69 83 CYS A N 1
ATOM 669 C CA . CYS A 1 83 ? -4.441 -8.635 -3.360 1.00 89.69 83 CYS A CA 1
ATOM 670 C C . CYS A 1 83 ? -4.574 -7.830 -4.652 1.00 89.69 83 CYS A C 1
ATOM 672 O O . CYS A 1 83 ? -3.645 -7.762 -5.462 1.00 89.69 83 CYS A O 1
ATOM 674 N N . GLY A 1 84 ? -5.722 -7.169 -4.822 1.00 88.19 84 GLY A N 1
ATOM 675 C CA . GLY A 1 84 ? -6.061 -6.404 -6.014 1.00 88.19 84 GLY A CA 1
ATOM 676 C C . GLY A 1 84 ? -5.029 -5.322 -6.297 1.00 88.19 84 GLY A C 1
ATOM 677 O O . GLY A 1 84 ? -4.518 -5.239 -7.412 1.00 88.19 84 GLY A O 1
ATOM 678 N N . LYS A 1 85 ? -4.631 -4.539 -5.286 1.00 92.25 85 LYS A N 1
ATOM 679 C CA . LYS A 1 85 ? -3.601 -3.512 -5.485 1.00 92.25 85 LYS A CA 1
ATOM 680 C C . LYS A 1 85 ? -2.287 -4.129 -5.981 1.00 92.25 85 LYS A C 1
ATOM 682 O O . LYS A 1 85 ? -1.610 -3.532 -6.808 1.00 92.25 85 LYS A O 1
ATOM 687 N N . THR A 1 86 ? -1.906 -5.313 -5.500 1.00 87.88 86 THR A N 1
ATOM 688 C CA . THR A 1 86 ? -0.648 -5.970 -5.885 1.00 87.88 86 THR A CA 1
ATOM 689 C C . THR A 1 86 ? -0.704 -6.441 -7.335 1.00 87.88 86 THR A C 1
ATOM 691 O O . THR A 1 86 ? 0.226 -6.175 -8.100 1.00 87.88 86 THR A O 1
ATOM 694 N N . ILE A 1 87 ? -1.824 -7.048 -7.734 1.00 86.81 87 ILE A N 1
ATOM 695 C CA . ILE A 1 87 ? -2.082 -7.494 -9.107 1.00 86.81 87 ILE A CA 1
ATOM 696 C C . ILE A 1 87 ? -2.085 -6.298 -10.065 1.00 86.81 87 ILE A C 1
ATOM 698 O O . ILE A 1 87 ? -1.295 -6.270 -11.008 1.00 86.81 87 ILE A O 1
ATOM 702 N N . PHE A 1 88 ? -2.894 -5.270 -9.796 1.00 89.88 88 PHE A N 1
ATOM 703 C CA . PHE A 1 88 ? -3.011 -4.111 -10.683 1.00 89.88 88 PHE A CA 1
ATOM 704 C C . PHE A 1 88 ? -1.741 -3.260 -10.724 1.00 89.88 88 PHE A C 1
ATOM 706 O O . PHE A 1 88 ? -1.376 -2.787 -11.795 1.00 89.88 88 PHE A O 1
ATOM 713 N N . ASN A 1 89 ? -1.000 -3.131 -9.617 1.00 89.50 89 ASN A N 1
ATOM 714 C CA . ASN A 1 89 ? 0.334 -2.526 -9.656 1.00 89.50 89 ASN A CA 1
ATOM 715 C C . ASN A 1 89 ? 1.277 -3.328 -10.564 1.00 89.50 89 ASN A C 1
ATOM 717 O O . ASN A 1 89 ? 2.045 -2.742 -11.323 1.00 89.50 89 ASN A O 1
ATOM 721 N N . SER A 1 90 ? 1.234 -4.664 -10.501 1.00 85.88 90 SER A N 1
ATOM 722 C CA . SER A 1 90 ? 2.044 -5.492 -11.393 1.00 85.88 90 SER A CA 1
ATOM 723 C C . SER A 1 90 ? 1.611 -5.356 -12.851 1.00 85.88 90 SER A C 1
ATOM 725 O O . SER A 1 90 ? 2.484 -5.376 -13.710 1.00 85.88 90 SER A O 1
ATOM 727 N N . MET A 1 91 ? 0.313 -5.255 -13.141 1.00 85.94 91 MET A N 1
ATOM 728 C CA . MET A 1 91 ? -0.190 -5.052 -14.504 1.00 85.94 91 MET A CA 1
ATOM 729 C C . MET A 1 91 ? 0.203 -3.679 -15.048 1.00 85.94 91 MET A C 1
ATOM 731 O O . MET A 1 91 ? 0.625 -3.574 -16.193 1.00 85.94 91 MET A O 1
ATOM 735 N N . ALA A 1 92 ? 0.106 -2.640 -14.216 1.00 88.75 92 ALA A N 1
ATOM 736 C CA . ALA A 1 92 ? 0.459 -1.277 -14.588 1.00 88.75 92 ALA A CA 1
ATOM 737 C C . ALA A 1 92 ? 1.960 -1.135 -14.892 1.00 88.75 92 ALA A C 1
ATOM 739 O O . ALA A 1 92 ? 2.327 -0.402 -15.804 1.00 88.75 92 ALA A O 1
ATOM 740 N N . LEU A 1 93 ? 2.819 -1.856 -14.161 1.00 86.12 93 LEU A N 1
ATOM 741 C CA . LEU A 1 93 ? 4.268 -1.840 -14.381 1.00 86.12 93 LEU A CA 1
ATOM 742 C C . LEU A 1 93 ? 4.709 -2.712 -15.568 1.00 86.12 93 LEU A C 1
ATOM 744 O O . LEU A 1 93 ? 5.552 -2.263 -16.331 1.00 86.12 93 LEU A O 1
ATOM 748 N N . LYS A 1 94 ? 4.093 -3.892 -15.761 1.00 83.19 94 LYS A N 1
ATOM 749 C CA . LYS A 1 94 ? 4.438 -4.860 -16.826 1.00 83.19 94 LYS A CA 1
ATOM 750 C C . LYS A 1 94 ? 3.841 -4.554 -18.206 1.00 83.19 94 LYS A C 1
ATOM 752 O O . LYS A 1 94 ? 4.002 -5.353 -19.130 1.00 83.19 94 LYS A O 1
ATOM 757 N N . GLY A 1 95 ? 3.063 -3.483 -18.346 1.00 78.94 95 GLY A N 1
ATOM 758 C CA . GLY A 1 95 ? 2.460 -3.121 -19.629 1.00 78.94 95 GLY A CA 1
ATOM 759 C C . GLY A 1 95 ? 3.520 -2.873 -20.708 1.00 78.94 95 GLY A C 1
ATOM 760 O O . GLY A 1 95 ? 4.654 -2.512 -20.399 1.00 78.94 95 GLY A O 1
ATOM 761 N N . LYS A 1 96 ? 3.147 -3.010 -21.993 1.00 76.94 96 LYS A N 1
ATOM 762 C CA . LYS A 1 96 ? 4.028 -2.652 -23.129 1.00 76.94 96 LYS A CA 1
ATOM 763 C C . LYS A 1 96 ? 4.610 -1.243 -22.970 1.00 76.94 96 LYS A C 1
ATOM 765 O O . LYS A 1 96 ? 5.766 -0.985 -23.297 1.00 76.94 96 LYS A O 1
ATOM 770 N N . LEU A 1 97 ? 3.797 -0.349 -22.416 1.00 77.25 97 LEU A N 1
ATOM 771 C CA . LEU A 1 97 ? 4.167 1.008 -22.071 1.00 77.25 97 LEU A CA 1
ATOM 772 C C . LEU A 1 97 ? 4.556 1.077 -20.591 1.00 77.25 97 LEU A C 1
ATOM 774 O O . LEU A 1 97 ? 3.710 1.004 -19.701 1.00 77.25 97 LEU A O 1
ATOM 778 N N . LYS A 1 98 ? 5.856 1.241 -20.329 1.00 82.94 98 LYS A N 1
ATOM 779 C CA . LYS A 1 98 ? 6.392 1.372 -18.969 1.00 82.94 98 LYS A CA 1
ATOM 780 C C . LYS A 1 98 ? 5.943 2.702 -18.360 1.00 82.94 98 LYS A C 1
ATOM 782 O O . LYS A 1 98 ? 6.409 3.764 -18.788 1.00 82.94 98 LYS A O 1
ATOM 787 N N . ILE A 1 99 ? 5.043 2.655 -17.377 1.00 91.12 99 ILE A N 1
ATOM 7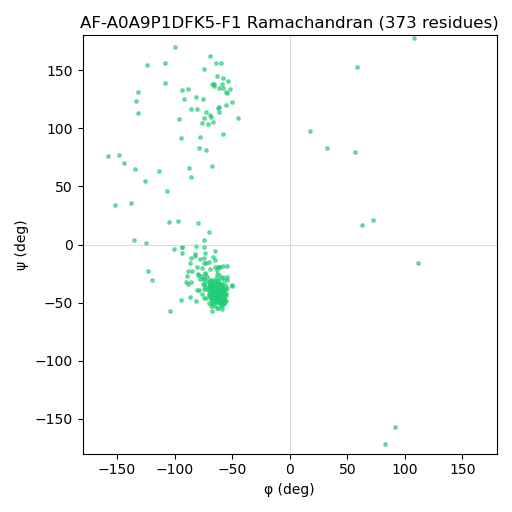88 C CA . ILE A 1 99 ? 4.678 3.829 -16.573 1.00 91.12 99 ILE A CA 1
ATOM 789 C C . ILE A 1 99 ? 5.879 4.324 -15.772 1.00 91.12 99 ILE A C 1
ATOM 791 O O . ILE A 1 99 ? 6.777 3.552 -15.441 1.00 91.12 99 ILE A O 1
ATOM 795 N N . VAL A 1 100 ? 5.871 5.601 -15.389 1.00 93.44 100 VAL A N 1
ATOM 796 C CA . VAL A 1 100 ? 6.811 6.116 -14.385 1.00 93.44 100 VAL A CA 1
ATOM 797 C C . VAL A 1 100 ? 6.431 5.518 -13.024 1.00 93.44 100 VAL A C 1
ATOM 799 O O . VAL A 1 100 ? 5.408 5.920 -12.463 1.00 93.44 100 VAL A O 1
ATOM 802 N N . PRO A 1 101 ? 7.233 4.624 -12.420 1.00 91.62 101 PRO A N 1
ATOM 803 C CA . PRO A 1 101 ? 6.813 3.912 -11.212 1.00 91.62 101 PRO A CA 1
ATOM 804 C C . PRO A 1 101 ? 6.581 4.833 -10.005 1.00 91.62 101 PRO A C 1
ATOM 806 O O . PRO A 1 101 ? 5.677 4.595 -9.211 1.00 91.62 101 PRO A O 1
ATOM 809 N N . GLN A 1 102 ? 7.361 5.915 -9.897 1.00 93.56 102 GLN A N 1
ATOM 810 C CA . GLN A 1 102 ? 7.273 6.896 -8.806 1.00 93.56 102 GLN A CA 1
ATOM 811 C C . GLN A 1 102 ? 6.058 7.831 -8.909 1.00 93.56 102 GLN A C 1
ATOM 813 O O . GLN A 1 102 ? 5.673 8.449 -7.918 1.00 93.56 102 GLN A O 1
ATOM 818 N N . SER A 1 103 ? 5.411 7.909 -10.078 1.00 94.81 103 SER A N 1
ATOM 819 C CA . SER A 1 103 ? 4.192 8.712 -10.233 1.00 94.81 103 SER A CA 1
ATOM 820 C C . SER A 1 103 ? 3.029 8.157 -9.402 1.00 94.81 103 SER A C 1
ATOM 822 O O . SER A 1 103 ? 2.271 8.927 -8.817 1.00 94.81 103 SER A O 1
ATOM 824 N N . LEU A 1 104 ? 2.935 6.827 -9.265 1.00 93.81 104 LEU A N 1
ATOM 825 C CA . LEU A 1 104 ? 1.874 6.159 -8.507 1.00 93.81 104 LEU A CA 1
ATOM 826 C C . LEU A 1 104 ? 1.895 6.521 -7.007 1.00 93.81 104 LEU A C 1
ATOM 828 O O . LEU A 1 104 ? 0.869 7.006 -6.530 1.00 93.81 104 LEU A O 1
ATOM 832 N N . PRO A 1 105 ? 3.010 6.361 -6.257 1.00 94.12 105 PRO A N 1
ATOM 833 C CA . PRO A 1 105 ? 3.088 6.784 -4.856 1.00 94.12 105 PRO A CA 1
ATOM 834 C C . PRO A 1 105 ? 2.789 8.270 -4.634 1.00 94.12 105 PRO A C 1
ATOM 836 O O . PRO A 1 105 ? 2.100 8.619 -3.678 1.00 94.12 105 PRO A O 1
ATOM 839 N N . ILE A 1 106 ? 3.260 9.149 -5.525 1.00 95.88 106 ILE A N 1
ATOM 840 C CA . ILE A 1 106 ? 3.031 10.596 -5.410 1.00 95.88 106 ILE A CA 1
ATOM 841 C C . ILE A 1 106 ? 1.547 10.928 -5.626 1.00 95.88 106 ILE A C 1
ATOM 843 O O . ILE A 1 106 ? 0.953 11.638 -4.813 1.00 95.88 106 ILE A O 1
ATOM 847 N N . CYS A 1 107 ? 0.921 10.379 -6.674 1.00 96.69 107 CYS A N 1
ATOM 848 C CA . CYS A 1 107 ? -0.521 10.516 -6.896 1.00 96.69 107 CYS A CA 1
ATOM 849 C C . CYS A 1 107 ? -1.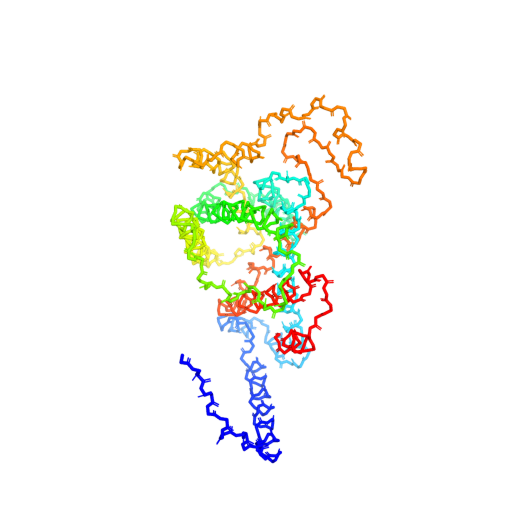335 9.951 -5.740 1.00 96.69 107 CYS A C 1
ATOM 851 O O . CYS A 1 107 ? -2.337 10.541 -5.346 1.00 96.69 107 CYS A O 1
ATOM 853 N N . GLN A 1 108 ? -0.908 8.811 -5.204 1.00 95.50 108 GLN A N 1
ATOM 854 C CA . GLN A 1 108 ? -1.550 8.171 -4.071 1.00 95.50 108 GLN A CA 1
ATOM 855 C C . GLN A 1 108 ? -1.505 9.086 -2.843 1.00 95.50 108 GLN A C 1
ATOM 857 O O . GLN A 1 108 ? -2.547 9.307 -2.233 1.00 95.50 108 GLN A O 1
ATOM 862 N N . ALA A 1 109 ? -0.339 9.633 -2.491 1.00 95.88 109 ALA A N 1
ATOM 863 C CA . ALA A 1 109 ? -0.203 10.547 -1.359 1.00 95.88 109 ALA A CA 1
ATOM 864 C C . ALA A 1 109 ? -1.083 11.795 -1.545 1.00 95.88 109 ALA A C 1
ATOM 866 O O . ALA A 1 109 ? -1.858 12.143 -0.655 1.00 95.88 109 ALA A O 1
ATOM 867 N N . LEU A 1 110 ? -1.062 12.408 -2.735 1.00 97.12 110 LEU A N 1
ATOM 868 C CA . LEU A 1 110 ? -1.910 13.562 -3.051 1.00 97.12 110 LEU A CA 1
ATOM 869 C C . LEU A 1 110 ? -3.405 13.239 -2.911 1.00 97.12 110 LEU A C 1
ATOM 871 O O . LEU A 1 110 ? -4.146 13.978 -2.262 1.00 97.12 110 LEU A O 1
ATOM 875 N N . LEU A 1 111 ? -3.852 12.121 -3.485 1.00 97.25 111 LEU A N 1
ATOM 876 C CA . LEU A 1 111 ? -5.246 11.697 -3.408 1.00 97.25 111 LEU A CA 1
ATOM 877 C C . LEU A 1 111 ? -5.658 11.401 -1.960 1.00 97.25 111 LEU A C 1
ATOM 879 O O . LEU A 1 111 ? -6.774 11.730 -1.560 1.00 97.25 111 LEU A O 1
ATOM 883 N N . GLN A 1 112 ? -4.760 10.840 -1.148 1.00 96.25 112 GLN A N 1
ATOM 884 C CA . GLN A 1 112 ? -5.032 10.596 0.267 1.00 96.25 112 GLN A CA 1
ATOM 885 C C . GLN A 1 112 ? -5.138 11.881 1.083 1.00 96.25 112 GLN A C 1
ATOM 887 O O . GLN A 1 112 ? -6.020 11.966 1.937 1.00 96.25 112 GLN A O 1
ATOM 892 N N . VAL A 1 113 ? -4.319 12.894 0.791 1.00 97.19 113 VAL A N 1
ATOM 893 C CA . VAL A 1 113 ? -4.469 14.232 1.380 1.00 97.19 113 VAL A CA 1
ATOM 894 C C . VAL A 1 113 ? -5.840 14.815 1.027 1.00 97.19 113 VAL A C 1
ATOM 896 O O . VAL A 1 113 ? -6.565 15.248 1.920 1.00 97.19 113 VAL A O 1
ATOM 899 N N . ILE A 1 114 ? -6.249 14.752 -0.246 1.00 97.44 114 ILE A N 1
ATOM 900 C CA . ILE A 1 114 ? -7.555 15.262 -0.697 1.00 97.44 114 ILE A CA 1
ATOM 901 C C . ILE A 1 114 ? -8.707 14.539 0.010 1.00 97.44 114 ILE A C 1
ATOM 903 O O . ILE A 1 114 ? -9.607 15.194 0.540 1.00 97.44 114 ILE A O 1
ATOM 907 N N . ILE A 1 115 ? -8.686 13.202 0.055 1.00 96.62 115 ILE A N 1
ATOM 908 C CA . ILE A 1 115 ? -9.724 12.404 0.726 1.00 96.62 115 ILE A CA 1
ATOM 909 C C . ILE A 1 115 ? -9.745 12.703 2.227 1.00 96.62 115 ILE A C 1
ATOM 911 O O . ILE A 1 115 ? -10.822 12.858 2.802 1.00 96.62 115 ILE A O 1
ATOM 915 N N . GLY A 1 116 ? -8.579 12.807 2.863 1.00 96.19 116 GLY A N 1
ATOM 916 C CA . GLY A 1 116 ? -8.447 13.087 4.289 1.00 96.19 116 GLY A CA 1
ATOM 917 C C . GLY A 1 116 ? -9.024 14.451 4.673 1.00 96.19 116 GLY A C 1
ATOM 918 O O . GLY A 1 116 ? -9.877 14.527 5.560 1.00 96.19 116 GLY A O 1
ATOM 919 N N . ILE A 1 117 ? -8.652 15.500 3.933 1.00 97.00 117 ILE A N 1
ATOM 920 C CA . ILE A 1 117 ? -9.180 16.863 4.096 1.00 97.00 117 ILE A CA 1
ATOM 921 C C . ILE A 1 117 ? -10.688 16.899 3.835 1.00 97.00 117 ILE A C 1
ATOM 923 O O . ILE A 1 117 ? -11.435 17.461 4.636 1.00 97.00 117 ILE A O 1
ATOM 927 N N . SER A 1 118 ? -11.146 16.275 2.745 1.00 97.06 118 SER A N 1
ATOM 928 C CA . SER A 1 118 ? -12.571 16.239 2.390 1.00 97.06 118 SER A CA 1
ATOM 929 C C . SER A 1 118 ? -13.386 15.539 3.476 1.00 97.06 118 SER A C 1
ATOM 931 O O . SER A 1 118 ? -14.409 16.054 3.911 1.00 97.06 118 SER A O 1
ATOM 933 N N . THR A 1 119 ? -12.891 14.412 3.991 1.00 95.94 119 THR A N 1
ATOM 934 C CA . THR A 1 119 ? -13.535 13.666 5.082 1.00 95.94 119 THR A CA 1
ATOM 935 C C . THR A 1 119 ? -13.565 14.479 6.377 1.00 95.94 119 THR A C 1
ATOM 937 O O . THR A 1 119 ? -14.595 14.521 7.050 1.00 95.94 119 THR A O 1
ATOM 940 N N . ALA A 1 120 ? -12.467 15.163 6.720 1.00 95.75 120 ALA A N 1
ATOM 941 C CA . ALA A 1 120 ? -12.404 16.031 7.894 1.00 95.75 120 ALA A CA 1
ATOM 942 C C . ALA A 1 120 ? -13.414 17.183 7.806 1.00 95.75 120 ALA A C 1
ATOM 944 O O . ALA A 1 120 ? -14.151 17.444 8.761 1.00 95.75 120 ALA A O 1
ATOM 945 N N . PHE A 1 121 ? -13.493 17.820 6.638 1.00 96.94 121 PHE A N 1
ATOM 946 C CA . PHE A 1 121 ? -14.435 18.898 6.378 1.00 96.94 121 PHE A CA 1
ATOM 947 C C . PHE A 1 121 ? -15.890 18.411 6.410 1.00 96.94 121 PHE A C 1
ATOM 949 O O . PHE A 1 121 ? -16.719 19.043 7.058 1.00 96.94 121 PHE A O 1
ATOM 956 N N . SER A 1 122 ? -16.210 17.279 5.777 1.00 97.19 122 SER A N 1
ATOM 957 C CA . SER A 1 122 ? -17.582 16.757 5.719 1.00 97.19 122 SER A CA 1
ATOM 958 C C . SER A 1 122 ? -18.112 16.256 7.064 1.00 97.19 122 SER A C 1
ATOM 960 O O . SER A 1 122 ? -19.305 16.393 7.319 1.00 97.19 122 SER A O 1
ATOM 962 N N . LEU A 1 123 ? -17.268 15.666 7.919 1.00 96.00 123 LEU A N 1
ATOM 963 C CA . LEU A 1 123 ? -17.723 15.062 9.179 1.00 96.00 123 LEU A CA 1
ATOM 964 C C . LEU A 1 123 ? -17.731 16.030 10.369 1.00 96.00 123 LEU A C 1
ATOM 966 O O . LEU A 1 123 ? -18.560 15.870 11.261 1.00 96.00 123 LEU A O 1
ATOM 970 N N . VAL A 1 124 ? -16.810 16.998 10.416 1.00 96.25 124 VAL A N 1
ATOM 971 C CA . VAL A 1 124 ? -16.642 17.900 11.578 1.00 96.25 124 VAL A CA 1
ATOM 972 C C . VAL A 1 124 ? -16.760 19.377 11.198 1.00 96.25 124 VAL A C 1
ATOM 974 O O . VAL A 1 124 ? -17.090 20.211 12.040 1.00 96.25 124 VAL A O 1
ATOM 977 N N . GLY A 1 125 ? -16.533 19.726 9.931 1.00 96.44 125 GLY A N 1
ATOM 978 C CA . GLY A 1 125 ? -16.632 21.095 9.433 1.00 96.44 125 GLY A CA 1
ATOM 979 C C . GLY A 1 125 ? -15.314 21.871 9.478 1.00 96.44 125 GLY A C 1
ATOM 980 O O . GLY A 1 125 ? -14.214 21.315 9.485 1.00 96.44 125 GLY A O 1
ATOM 981 N N . LYS A 1 126 ? -15.432 23.204 9.496 1.00 96.81 126 LYS A N 1
ATOM 982 C CA . LYS A 1 126 ? -14.300 24.147 9.402 1.00 96.81 126 LYS A CA 1
ATOM 983 C C . LYS A 1 126 ? -13.207 23.967 10.474 1.00 96.81 126 LYS A C 1
ATOM 985 O O . LYS A 1 126 ? -12.041 24.098 10.106 1.00 96.81 126 LYS A O 1
ATOM 990 N N . PRO A 1 127 ? -13.511 23.660 11.754 1.00 96.19 127 PRO A N 1
ATOM 991 C CA . PRO A 1 127 ? -12.465 23.504 12.769 1.00 96.19 127 PRO A CA 1
ATOM 992 C C . PRO A 1 127 ? -11.494 22.357 12.459 1.00 96.19 127 PRO A C 1
ATOM 994 O O . PRO A 1 127 ? -10.285 22.537 12.560 1.00 96.19 127 PRO A O 1
ATOM 997 N N . ALA A 1 128 ? -12.006 21.208 12.003 1.00 94.62 128 ALA A N 1
ATOM 998 C CA . ALA A 1 128 ? -11.166 20.065 11.637 1.00 94.62 128 ALA A CA 1
ATOM 999 C C . ALA A 1 128 ? -10.339 20.323 10.375 1.00 94.62 128 ALA A C 1
ATOM 1001 O O . ALA A 1 128 ? -9.231 19.808 10.252 1.00 94.62 128 ALA A O 1
ATOM 1002 N N . PHE A 1 129 ? -10.857 21.138 9.450 1.00 95.00 129 PHE A N 1
ATOM 1003 C CA . PHE A 1 129 ? -10.091 21.578 8.289 1.00 95.00 129 PHE A CA 1
ATOM 1004 C C . PHE A 1 129 ? -8.876 22.412 8.707 1.00 95.00 129 PHE A C 1
ATOM 1006 O O . PHE A 1 129 ? -7.775 22.123 8.257 1.00 95.00 129 PHE A O 1
ATOM 1013 N N . ALA A 1 130 ? -9.044 23.398 9.596 1.00 96.56 130 ALA A N 1
ATOM 1014 C CA . ALA A 1 130 ? -7.919 24.190 10.100 1.00 96.56 130 ALA A CA 1
ATOM 1015 C C . ALA A 1 130 ? -6.901 23.315 10.853 1.00 96.56 130 ALA A C 1
ATOM 1017 O O . ALA A 1 130 ? -5.696 23.456 10.665 1.00 96.56 130 ALA A O 1
ATOM 1018 N N . GLU A 1 131 ? -7.394 22.363 11.646 1.00 96.12 131 GLU A N 1
ATOM 1019 C CA . GLU A 1 131 ? -6.558 21.408 12.371 1.00 96.12 131 GLU A CA 1
ATOM 1020 C C . GLU A 1 131 ? -5.759 20.473 11.439 1.00 96.12 131 GLU A C 1
ATOM 1022 O O . GLU A 1 131 ? -4.622 20.114 11.749 1.00 96.12 131 GLU A O 1
ATOM 1027 N N . ALA A 1 132 ? -6.293 20.106 10.270 1.00 96.25 132 ALA A N 1
ATOM 1028 C CA . ALA A 1 132 ? -5.578 19.281 9.292 1.00 96.25 132 ALA A CA 1
ATOM 1029 C C . ALA A 1 132 ? -4.273 19.930 8.783 1.00 96.25 132 ALA A C 1
ATOM 1031 O O . ALA A 1 132 ? -3.392 19.217 8.305 1.00 96.25 132 ALA A O 1
ATOM 1032 N N . PHE A 1 133 ? -4.125 21.252 8.929 1.00 97.25 133 PHE A N 1
ATOM 1033 C CA . PHE A 1 133 ? -2.937 22.019 8.543 1.00 97.25 133 PHE A CA 1
ATOM 1034 C C . PHE A 1 133 ? -2.063 22.451 9.734 1.00 97.25 133 PHE A C 1
ATOM 1036 O O . PHE A 1 133 ? -1.244 23.361 9.600 1.00 97.25 133 PHE A O 1
ATOM 1043 N N . ASP A 1 134 ? -2.193 21.803 10.896 1.00 97.50 134 ASP A N 1
ATOM 1044 C CA . ASP A 1 134 ? -1.288 22.034 12.026 1.00 97.50 134 ASP A CA 1
ATOM 1045 C C . ASP A 1 134 ? 0.138 21.553 11.695 1.00 97.50 134 ASP A C 1
ATOM 1047 O O . ASP A 1 134 ? 0.447 20.356 11.683 1.00 97.50 134 ASP A O 1
ATOM 1051 N N . TRP A 1 135 ? 1.027 22.513 11.438 1.00 97.88 135 TRP A N 1
ATOM 1052 C CA . TRP A 1 135 ? 2.412 22.256 11.050 1.00 97.88 135 TRP A CA 1
ATOM 1053 C C . TRP A 1 135 ? 3.209 21.498 12.117 1.00 97.88 135 TRP A C 1
ATOM 1055 O O . TRP A 1 135 ? 4.056 20.674 11.777 1.00 97.88 135 TRP A O 1
ATOM 1065 N N . GLN A 1 136 ? 2.930 21.712 13.407 1.00 97.69 136 GLN A N 1
ATOM 1066 C CA . GLN A 1 136 ? 3.637 21.005 14.478 1.00 97.69 136 GLN A CA 1
ATOM 1067 C C . GLN A 1 136 ? 3.280 19.519 14.471 1.00 97.69 136 GLN A C 1
ATOM 1069 O O . GLN A 1 136 ? 4.152 18.661 14.630 1.00 97.69 136 GLN A O 1
ATOM 1074 N N . LYS A 1 137 ? 2.002 19.206 14.229 1.00 97.06 137 LYS A N 1
ATOM 1075 C CA . LYS A 1 137 ? 1.527 17.825 14.106 1.00 97.06 137 LYS A CA 1
ATOM 1076 C C . LYS A 1 137 ? 2.082 17.173 12.846 1.00 97.06 137 LYS A C 1
ATOM 1078 O O . LYS A 1 137 ? 2.622 16.075 12.935 1.00 97.06 137 LYS A O 1
ATOM 1083 N N . ILE A 1 138 ? 2.053 17.861 11.705 1.00 97.62 138 ILE A N 1
ATOM 1084 C CA . ILE A 1 138 ? 2.649 17.360 10.456 1.00 97.62 138 ILE A CA 1
ATOM 1085 C C . ILE A 1 138 ? 4.138 17.027 10.656 1.00 97.62 138 ILE A C 1
ATOM 1087 O O . ILE A 1 138 ? 4.570 15.924 10.317 1.00 97.62 138 ILE A O 1
ATOM 1091 N N . LEU A 1 139 ? 4.913 17.925 11.277 1.00 97.25 139 LEU A N 1
ATOM 1092 C CA . LEU A 1 139 ? 6.329 17.683 11.573 1.00 97.25 139 LEU A CA 1
ATOM 1093 C C . LEU A 1 139 ? 6.546 16.507 12.537 1.00 97.25 139 LEU A C 1
ATOM 1095 O O . LEU A 1 139 ? 7.498 15.749 12.357 1.00 97.25 139 LEU A O 1
ATOM 1099 N N . LYS A 1 140 ? 5.654 16.297 13.515 1.00 96.94 140 LYS A N 1
ATOM 1100 C CA . LYS A 1 140 ? 5.701 15.134 14.419 1.00 96.94 140 LYS A CA 1
ATOM 1101 C C . LYS A 1 140 ? 5.540 13.805 13.665 1.00 96.94 140 LYS A C 1
ATOM 1103 O O . LYS A 1 140 ? 6.180 12.822 14.031 1.00 96.94 140 LYS A O 1
ATOM 1108 N N . PHE A 1 141 ? 4.732 13.768 12.602 1.00 96.19 141 PHE A N 1
ATOM 1109 C CA . PHE A 1 141 ? 4.533 12.570 11.768 1.00 96.19 141 PHE A CA 1
ATOM 1110 C C . PHE A 1 141 ? 5.582 12.398 10.654 1.00 96.19 141 PHE A C 1
ATOM 1112 O O . PHE A 1 141 ? 5.676 11.314 10.072 1.00 96.19 141 PHE A O 1
ATOM 1119 N N . LEU A 1 142 ? 6.404 13.416 10.378 1.00 96.31 142 LEU A N 1
ATOM 1120 C CA . LEU A 1 142 ? 7.382 13.406 9.286 1.00 96.31 142 LEU A CA 1
ATOM 1121 C C . LEU A 1 142 ? 8.369 12.219 9.326 1.00 96.31 142 LEU A C 1
ATOM 1123 O O . LEU A 1 142 ? 8.570 11.608 8.275 1.00 96.31 142 LEU A O 1
ATOM 1127 N N . PRO A 1 143 ? 8.948 11.810 10.477 1.00 97.19 143 PRO A N 1
ATOM 1128 C CA . PRO A 1 143 ? 9.859 10.662 10.517 1.00 97.19 143 PRO A CA 1
ATOM 1129 C C . PRO A 1 143 ? 9.201 9.355 10.059 1.00 97.19 143 PRO A C 1
ATOM 1131 O O . PRO A 1 143 ? 9.812 8.563 9.346 1.00 97.19 143 PRO A O 1
ATOM 1134 N N . VAL A 1 144 ? 7.931 9.143 10.416 1.00 95.62 144 VAL A N 1
ATOM 1135 C CA . VAL A 1 144 ? 7.162 7.964 9.987 1.00 95.62 144 VAL A CA 1
ATOM 1136 C C . VAL A 1 144 ? 6.890 8.014 8.489 1.00 95.62 144 VAL A C 1
ATOM 1138 O O . VAL A 1 144 ? 7.061 7.013 7.791 1.00 95.62 144 VAL A O 1
ATOM 1141 N N . ALA A 1 145 ? 6.526 9.192 7.983 1.00 95.00 145 ALA A N 1
ATOM 1142 C CA . ALA A 1 145 ? 6.314 9.425 6.560 1.00 95.00 145 ALA A CA 1
ATOM 1143 C C . ALA A 1 145 ? 7.588 9.158 5.734 1.00 95.00 145 ALA A C 1
ATOM 1145 O O . ALA A 1 145 ? 7.515 8.523 4.679 1.00 95.00 145 ALA A O 1
ATOM 1146 N N . LEU A 1 146 ? 8.757 9.574 6.234 1.00 95.75 146 LEU A N 1
ATOM 1147 C CA . LEU A 1 146 ? 10.059 9.314 5.614 1.00 95.75 146 LEU A CA 1
ATOM 1148 C C . LEU A 1 146 ? 10.360 7.815 5.522 1.00 95.75 146 LEU A C 1
ATOM 1150 O O . LEU A 1 146 ? 10.717 7.332 4.448 1.00 95.75 146 LEU A O 1
ATOM 1154 N N . VAL A 1 147 ? 10.169 7.070 6.616 1.00 96.38 147 VAL A N 1
ATOM 1155 C CA . VAL A 1 147 ? 10.408 5.617 6.648 1.00 96.38 147 VAL A CA 1
ATOM 1156 C C . VAL A 1 147 ? 9.492 4.885 5.663 1.00 96.38 147 VAL A C 1
ATOM 1158 O O . VAL A 1 147 ? 9.965 4.047 4.893 1.00 96.38 147 VAL A O 1
ATOM 1161 N N . PHE A 1 148 ? 8.201 5.231 5.612 1.00 94.00 148 PHE A N 1
ATOM 1162 C CA . PHE A 1 148 ? 7.284 4.627 4.641 1.00 94.00 148 PHE A CA 1
ATOM 1163 C C . PHE A 1 148 ? 7.599 5.013 3.194 1.00 94.00 148 PHE A C 1
ATOM 1165 O O . PHE A 1 148 ? 7.517 4.156 2.314 1.00 94.00 148 PHE A O 1
ATOM 1172 N N . SER A 1 149 ? 7.994 6.26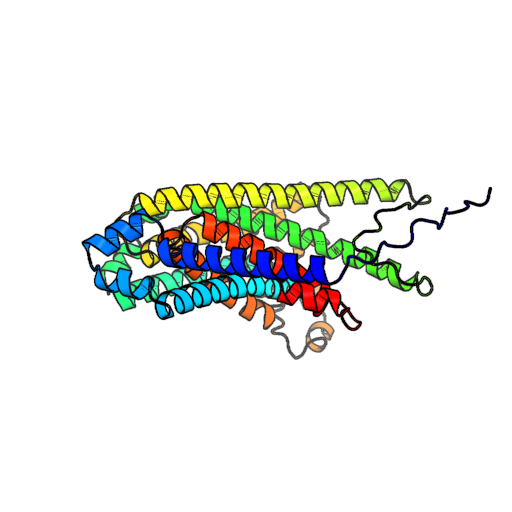2 2.941 1.00 94.06 149 SER A N 1
ATOM 1173 C CA . SER A 1 149 ? 8.390 6.715 1.600 1.00 94.06 149 SER A CA 1
ATOM 1174 C C . SER A 1 149 ? 9.646 5.984 1.121 1.00 94.06 149 SER A C 1
ATOM 1176 O O . SER A 1 149 ? 9.709 5.540 -0.027 1.00 94.06 149 SER A O 1
ATOM 1178 N N . ALA A 1 150 ? 10.621 5.781 2.012 1.00 94.19 150 ALA A N 1
ATOM 1179 C CA . ALA A 1 150 ? 11.805 4.975 1.735 1.00 94.19 150 ALA A CA 1
ATOM 1180 C C . ALA A 1 150 ? 11.431 3.509 1.459 1.00 94.19 150 ALA A C 1
ATOM 1182 O O . ALA A 1 150 ? 11.870 2.944 0.460 1.00 94.19 150 ALA A O 1
ATOM 1183 N N . ALA A 1 151 ? 10.562 2.905 2.277 1.00 93.94 151 ALA A N 1
ATOM 1184 C CA . ALA A 1 151 ? 10.086 1.540 2.052 1.00 93.94 151 ALA A CA 1
ATOM 1185 C C . ALA A 1 151 ? 9.421 1.393 0.669 1.00 93.94 151 ALA A C 1
ATOM 1187 O O . ALA A 1 151 ? 9.796 0.520 -0.114 1.00 93.94 151 ALA A O 1
ATOM 1188 N N . GLN A 1 152 ? 8.481 2.279 0.324 1.00 91.44 152 GLN A N 1
ATOM 1189 C CA . GLN A 1 152 ? 7.822 2.272 -0.989 1.00 91.44 152 GLN A CA 1
ATOM 1190 C C . GLN A 1 152 ? 8.826 2.432 -2.137 1.00 91.44 152 GLN A C 1
ATOM 1192 O O . GLN A 1 152 ? 8.710 1.767 -3.165 1.00 91.44 152 GLN A O 1
ATOM 1197 N N . SER A 1 153 ? 9.856 3.249 -1.939 1.00 90.19 153 SER A N 1
ATOM 1198 C CA . SER A 1 153 ? 10.931 3.446 -2.909 1.00 90.19 153 SER A CA 1
ATOM 1199 C C . SER A 1 153 ? 11.734 2.171 -3.166 1.00 90.19 153 SER A C 1
ATOM 1201 O O . SER A 1 153 ? 11.933 1.799 -4.321 1.00 90.19 153 SER A O 1
ATOM 1203 N N . PHE A 1 154 ? 12.122 1.444 -2.114 1.00 90.12 154 PHE A N 1
ATOM 1204 C CA . PHE A 1 154 ? 12.787 0.142 -2.254 1.00 90.12 154 PHE A CA 1
ATOM 1205 C C . PHE A 1 154 ? 11.892 -0.903 -2.920 1.00 90.12 154 PHE A C 1
ATOM 1207 O O . PHE A 1 154 ? 12.363 -1.679 -3.752 1.00 90.12 154 PHE A O 1
ATOM 1214 N N . GLN A 1 155 ? 10.591 -0.888 -2.624 1.00 88.94 155 GLN A N 1
ATOM 1215 C CA . GLN A 1 155 ? 9.630 -1.753 -3.302 1.00 88.94 155 GLN A CA 1
ATOM 1216 C C . GLN A 1 155 ? 9.578 -1.467 -4.811 1.00 88.94 155 GLN A C 1
ATOM 1218 O O . GLN A 1 155 ? 9.534 -2.403 -5.611 1.00 88.94 155 GLN A O 1
ATOM 1223 N N . VAL A 1 156 ? 9.603 -0.192 -5.209 1.00 86.75 156 VAL A N 1
ATOM 1224 C CA . VAL A 1 156 ? 9.658 0.212 -6.620 1.00 86.75 156 VAL A CA 1
ATOM 1225 C C . VAL A 1 156 ? 10.959 -0.256 -7.276 1.00 86.75 156 VAL A C 1
ATOM 1227 O O . VAL A 1 156 ? 10.898 -0.877 -8.336 1.00 86.75 156 VAL A O 1
ATOM 1230 N N . ILE A 1 157 ? 12.112 -0.033 -6.634 1.00 87.88 157 ILE A N 1
ATOM 1231 C CA . ILE A 1 157 ? 13.427 -0.476 -7.134 1.00 87.88 157 ILE A CA 1
ATOM 1232 C C . ILE A 1 157 ? 13.427 -1.986 -7.387 1.00 87.88 157 ILE A C 1
ATOM 1234 O O . ILE A 1 157 ? 13.816 -2.434 -8.465 1.00 87.88 157 ILE A O 1
ATOM 1238 N N . TRP A 1 158 ? 12.942 -2.765 -6.418 1.00 87.56 158 TRP A N 1
ATOM 1239 C CA . TRP A 1 158 ? 12.850 -4.216 -6.540 1.00 87.56 158 TRP A CA 1
ATOM 1240 C C . TRP A 1 158 ? 11.979 -4.646 -7.728 1.00 87.56 158 TRP A C 1
ATOM 1242 O O . TRP A 1 158 ? 12.381 -5.513 -8.504 1.00 87.56 158 TRP A O 1
ATOM 1252 N N . ARG A 1 159 ? 10.806 -4.020 -7.913 1.00 82.69 159 ARG A N 1
ATOM 1253 C CA . ARG A 1 159 ? 9.903 -4.357 -9.026 1.00 82.69 159 ARG A CA 1
ATOM 1254 C C . ARG A 1 159 ? 10.533 -4.064 -10.382 1.00 82.69 159 ARG A C 1
ATOM 1256 O O . ARG A 1 159 ? 10.466 -4.920 -11.257 1.00 82.69 159 ARG A O 1
ATOM 1263 N N . VAL A 1 160 ? 11.176 -2.904 -10.531 1.00 81.50 160 VAL A N 1
ATOM 1264 C CA . VAL A 1 160 ? 11.877 -2.542 -11.773 1.00 81.50 160 VAL A CA 1
ATOM 1265 C C . VAL A 1 160 ? 13.026 -3.514 -12.052 1.00 81.50 160 VAL A C 1
ATOM 1267 O O . VAL A 1 160 ? 13.231 -3.905 -13.197 1.00 81.50 160 VAL A O 1
ATOM 1270 N N . SER A 1 161 ? 13.736 -3.970 -11.015 1.00 80.06 161 SER A N 1
ATOM 1271 C CA . SER A 1 161 ? 14.827 -4.938 -11.169 1.00 80.06 161 SER A CA 1
ATOM 1272 C C . SER A 1 161 ? 14.357 -6.314 -11.660 1.00 80.06 161 SER A C 1
ATOM 1274 O O . SER A 1 161 ? 15.113 -6.984 -12.356 1.00 80.06 161 SER A O 1
ATOM 1276 N N . LYS A 1 162 ? 13.135 -6.746 -11.313 1.00 74.00 162 LYS A N 1
ATOM 1277 C CA . LYS A 1 162 ? 12.603 -8.077 -11.670 1.00 74.00 162 LYS A CA 1
ATOM 1278 C C . LYS A 1 162 ? 12.211 -8.198 -13.148 1.00 74.00 162 LYS A C 1
ATOM 1280 O O . LYS A 1 162 ? 12.132 -9.306 -13.675 1.00 74.00 162 LYS A O 1
ATOM 1285 N N . GLU A 1 163 ? 11.905 -7.089 -13.812 1.00 66.31 163 GLU A N 1
ATOM 1286 C CA . GLU A 1 163 ? 11.272 -7.122 -15.134 1.00 66.31 163 GLU A CA 1
ATOM 1287 C C . GLU A 1 163 ? 12.229 -7.523 -16.269 1.00 66.31 163 GLU A C 1
ATOM 1289 O O . GLU A 1 163 ? 11.811 -8.185 -17.216 1.00 66.31 163 GLU A O 1
ATOM 1294 N N . ASP A 1 164 ? 13.524 -7.230 -16.136 1.00 58.06 164 ASP A N 1
ATOM 1295 C CA . ASP A 1 164 ? 14.525 -7.564 -17.159 1.00 58.06 164 ASP A CA 1
ATOM 1296 C C . ASP A 1 164 ? 14.930 -9.044 -17.162 1.00 58.06 164 ASP A C 1
ATOM 1298 O O . ASP A 1 164 ? 15.281 -9.575 -18.220 1.00 58.06 164 ASP A O 1
ATOM 1302 N N . ASP A 1 165 ? 14.835 -9.744 -16.024 1.00 58.16 165 ASP A N 1
ATOM 1303 C CA . ASP A 1 165 ? 15.124 -11.182 -15.996 1.00 58.16 165 ASP A CA 1
ATOM 1304 C C . ASP A 1 165 ? 14.150 -11.931 -16.911 1.00 58.16 165 ASP A C 1
ATOM 1306 O O . ASP A 1 165 ? 14.565 -12.820 -17.652 1.00 58.16 165 ASP A O 1
ATOM 1310 N N . LYS A 1 166 ? 12.876 -11.510 -16.970 1.00 53.19 166 LYS A N 1
ATOM 1311 C CA . LYS A 1 166 ? 11.888 -12.098 -17.890 1.00 53.19 166 LYS A CA 1
ATOM 1312 C C . LYS A 1 166 ? 12.258 -11.925 -19.363 1.00 53.19 166 LYS A C 1
ATOM 1314 O O . LYS A 1 166 ? 12.035 -12.861 -20.120 1.00 53.19 166 LYS A O 1
ATOM 1319 N N . MET A 1 167 ? 12.855 -10.798 -19.760 1.00 43.34 167 MET A N 1
ATOM 1320 C CA . MET A 1 167 ? 13.299 -10.587 -21.147 1.00 43.34 167 MET A CA 1
ATOM 1321 C C . MET A 1 167 ? 14.438 -11.546 -21.523 1.00 43.34 167 MET A C 1
ATOM 1323 O O . MET A 1 167 ? 14.495 -12.055 -22.644 1.00 43.34 167 MET A O 1
ATOM 1327 N N . ARG A 1 168 ? 15.319 -11.848 -20.558 1.00 44.19 168 ARG A N 1
ATOM 1328 C CA . ARG A 1 168 ? 16.394 -12.832 -20.730 1.00 44.19 168 ARG A CA 1
ATOM 1329 C C . ARG A 1 168 ? 15.847 -14.266 -20.812 1.00 44.19 168 ARG A C 1
ATOM 1331 O O . ARG A 1 168 ? 16.403 -15.065 -21.560 1.00 44.19 168 ARG A O 1
ATOM 1338 N N . TRP A 1 169 ? 14.740 -14.571 -20.123 1.00 37.62 169 TRP A N 1
ATOM 1339 C CA . TRP A 1 169 ? 14.040 -15.861 -20.229 1.00 37.62 169 TRP A CA 1
ATOM 1340 C C . TRP A 1 169 ? 13.246 -16.020 -21.536 1.00 37.62 169 TRP A C 1
ATOM 1342 O O . TRP A 1 169 ? 13.297 -17.097 -22.121 1.00 37.62 169 TRP A O 1
ATOM 1352 N N . THR A 1 170 ? 12.589 -14.975 -22.055 1.00 44.00 170 THR A N 1
ATOM 1353 C CA . THR A 1 170 ? 11.829 -15.062 -23.322 1.00 44.00 170 THR A CA 1
ATOM 1354 C C . THR A 1 170 ? 12.727 -15.221 -24.552 1.00 44.00 170 THR A C 1
ATOM 1356 O O . THR A 1 170 ? 12.397 -16.009 -25.433 1.00 44.00 170 THR A O 1
ATOM 1359 N N . CYS A 1 171 ? 13.913 -14.592 -24.584 1.00 38.91 171 CYS A N 1
ATOM 1360 C CA . CYS A 1 171 ? 14.926 -14.904 -25.611 1.00 38.91 171 CYS A CA 1
ATOM 1361 C C . CYS A 1 171 ? 15.438 -16.354 -25.518 1.00 38.91 171 CYS A C 1
ATOM 1363 O O . CYS A 1 171 ? 15.963 -16.894 -26.488 1.00 38.91 171 CYS A O 1
ATOM 1365 N N . PHE A 1 172 ? 15.302 -16.993 -24.353 1.00 38.16 172 PHE A N 1
ATOM 1366 C CA . PHE A 1 172 ? 15.669 -18.393 -24.147 1.00 38.16 172 PHE A CA 1
ATOM 1367 C C . PHE A 1 172 ? 14.525 -19.370 -24.475 1.00 38.16 172 PHE A C 1
ATOM 1369 O O . PHE A 1 172 ? 14.794 -20.533 -24.780 1.00 38.16 172 PHE A O 1
ATOM 1376 N N . GLU A 1 173 ? 13.267 -18.918 -24.437 1.00 40.00 173 GLU A N 1
ATOM 1377 C CA . GLU A 1 173 ? 12.083 -19.710 -24.797 1.00 40.00 173 GLU A CA 1
ATOM 1378 C C . GLU A 1 173 ? 11.961 -19.930 -26.309 1.00 40.00 173 GLU A C 1
ATOM 1380 O O . GLU A 1 173 ? 11.648 -21.047 -26.722 1.00 40.00 173 GLU A O 1
ATOM 1385 N N . GLU A 1 174 ? 12.332 -18.952 -27.146 1.00 42.75 174 GLU A N 1
ATOM 1386 C CA . GLU A 1 174 ? 12.423 -19.167 -28.605 1.00 42.75 174 GLU A CA 1
ATOM 1387 C C . GLU A 1 174 ? 13.479 -20.221 -28.992 1.00 42.75 174 GLU A C 1
ATOM 1389 O O . GLU A 1 174 ? 13.391 -20.834 -30.055 1.00 42.75 174 GLU A O 1
ATOM 1394 N N . LEU A 1 175 ? 14.434 -20.519 -28.103 1.00 45.12 175 LEU A N 1
ATOM 1395 C CA . LEU A 1 175 ? 15.447 -21.564 -28.294 1.00 45.12 175 LEU A CA 1
ATOM 1396 C C . LEU A 1 175 ? 15.065 -22.935 -27.700 1.00 45.12 175 LEU A C 1
ATOM 1398 O O . LEU A 1 175 ? 15.821 -23.895 -27.860 1.00 45.12 175 LEU A O 1
ATOM 1402 N N . LYS A 1 176 ? 13.904 -23.083 -27.040 1.00 43.09 176 LYS A N 1
ATOM 1403 C CA . LYS A 1 176 ? 13.471 -24.345 -26.401 1.00 43.09 176 LYS A CA 1
ATOM 1404 C C . LYS A 1 176 ? 12.088 -24.815 -26.865 1.00 43.09 176 LYS A C 1
ATOM 1406 O O . LYS A 1 176 ? 11.236 -25.174 -26.063 1.00 43.09 176 LYS A O 1
ATOM 1411 N N . VAL A 1 177 ? 11.912 -24.962 -28.175 1.00 45.78 177 VAL A N 1
ATOM 1412 C CA . VAL A 1 177 ? 10.710 -25.562 -28.796 1.00 45.78 177 VAL A CA 1
ATOM 1413 C C . VAL A 1 177 ? 10.582 -27.090 -28.575 1.00 45.78 177 VAL A C 1
ATOM 1415 O O . VAL A 1 177 ? 9.737 -27.721 -29.191 1.00 45.78 177 VAL A O 1
ATOM 1418 N N . ASN A 1 178 ? 11.366 -27.758 -27.709 1.00 44.84 178 ASN A N 1
ATOM 1419 C CA . ASN A 1 178 ? 11.309 -29.236 -27.680 1.00 44.84 178 ASN A CA 1
ATOM 1420 C C . ASN A 1 178 ? 11.633 -29.982 -26.371 1.00 44.84 178 ASN A C 1
ATOM 1422 O O . ASN A 1 178 ? 12.154 -31.097 -26.427 1.00 44.84 178 ASN A O 1
ATOM 1426 N N . ARG A 1 179 ? 11.318 -29.453 -25.177 1.00 42.22 179 ARG A N 1
ATOM 1427 C CA . ARG A 1 179 ? 11.318 -30.305 -23.964 1.00 42.22 179 ARG A CA 1
ATOM 1428 C C . ARG A 1 179 ? 10.087 -30.124 -23.082 1.00 42.22 179 ARG A C 1
ATOM 1430 O O . ARG A 1 179 ? 9.778 -29.042 -22.603 1.00 42.22 179 ARG A O 1
ATOM 1437 N N . THR A 1 180 ? 9.434 -31.259 -22.881 1.00 45.12 180 THR A N 1
ATOM 1438 C CA . THR A 1 180 ? 8.243 -31.558 -22.092 1.00 45.12 180 THR A CA 1
ATOM 1439 C C . THR A 1 180 ? 8.338 -31.154 -20.616 1.00 45.12 180 THR A C 1
ATOM 1441 O O . THR A 1 180 ? 9.285 -31.524 -19.928 1.00 45.12 180 THR A O 1
ATOM 1444 N N . LEU A 1 181 ? 7.289 -30.453 -20.167 1.00 47.06 181 LEU A N 1
ATOM 1445 C CA . LEU A 1 181 ? 6.633 -30.478 -18.849 1.00 47.06 181 LEU A CA 1
ATOM 1446 C C . LEU A 1 181 ? 7.508 -30.773 -17.616 1.00 47.06 181 LEU A C 1
ATOM 1448 O O . LEU A 1 181 ? 7.478 -31.870 -17.065 1.00 47.06 181 LEU A O 1
ATOM 1452 N N . ILE A 1 182 ? 8.170 -29.737 -17.097 1.00 36.81 182 ILE A N 1
ATOM 1453 C CA . ILE A 1 182 ? 8.477 -29.623 -15.662 1.00 36.81 182 ILE A CA 1
ATOM 1454 C C . ILE A 1 182 ? 8.070 -28.208 -15.217 1.00 36.81 182 ILE A C 1
ATOM 1456 O O . ILE A 1 182 ? 8.430 -27.244 -15.898 1.00 36.81 182 ILE A O 1
ATOM 1460 N N . PRO A 1 183 ? 7.321 -28.041 -14.110 1.00 38.81 183 PRO A N 1
ATOM 1461 C CA . PRO A 1 183 ? 6.989 -26.722 -13.579 1.00 38.81 183 PRO A CA 1
ATOM 1462 C C . PRO A 1 183 ? 8.268 -25.963 -13.183 1.00 38.81 183 PRO A C 1
ATOM 1464 O O . PRO A 1 183 ? 8.982 -26.336 -12.254 1.00 38.81 183 PRO A O 1
ATOM 1467 N N . GLN A 1 184 ? 8.550 -24.874 -13.903 1.00 44.00 184 GLN A N 1
ATOM 1468 C CA . GLN A 1 184 ? 9.777 -24.069 -13.806 1.00 44.00 184 GLN A CA 1
ATOM 1469 C C . GLN A 1 184 ? 9.988 -23.343 -12.465 1.00 44.00 184 GLN A C 1
ATOM 1471 O O . GLN A 1 184 ? 11.049 -22.762 -12.258 1.00 44.00 184 GLN A O 1
ATOM 1476 N N . ALA A 1 185 ? 9.037 -23.385 -11.529 1.00 38.53 185 ALA A N 1
ATOM 1477 C CA . ALA A 1 185 ? 9.191 -22.730 -10.229 1.00 38.53 185 ALA A CA 1
ATOM 1478 C C . ALA A 1 185 ? 10.234 -23.409 -9.310 1.00 38.53 185 ALA A C 1
ATOM 1480 O O . ALA A 1 185 ? 10.676 -22.791 -8.346 1.00 38.53 185 ALA A O 1
ATOM 1481 N N . CYS A 1 186 ? 10.660 -24.646 -9.611 1.00 34.97 186 CYS A N 1
ATOM 1482 C CA . CYS A 1 186 ? 11.598 -25.410 -8.770 1.00 34.97 186 CYS A CA 1
ATOM 1483 C C . CYS A 1 186 ? 12.859 -25.918 -9.494 1.00 34.97 186 CYS A C 1
ATOM 1485 O O . CYS A 1 186 ? 13.695 -26.565 -8.869 1.00 34.97 186 CYS A O 1
ATOM 1487 N N . ALA A 1 187 ? 13.044 -25.625 -10.783 1.00 35.84 187 ALA A N 1
ATOM 1488 C CA . ALA A 1 187 ? 14.222 -26.074 -11.529 1.00 35.84 187 ALA A CA 1
ATOM 1489 C C . ALA A 1 187 ? 15.395 -25.080 -11.395 1.00 35.84 187 ALA A C 1
ATOM 1491 O O . ALA A 1 187 ? 15.814 -24.464 -12.371 1.00 35.84 187 ALA A O 1
ATOM 1492 N N . MET A 1 188 ? 15.941 -24.930 -10.183 1.00 39.28 188 MET A N 1
ATOM 1493 C CA . MET A 1 188 ? 17.297 -24.392 -9.969 1.00 39.28 188 MET A CA 1
ATOM 1494 C C . MET A 1 188 ? 18.326 -25.532 -10.068 1.00 39.28 188 MET A C 1
ATOM 1496 O O . MET A 1 188 ? 19.024 -25.829 -9.105 1.00 39.28 188 MET A O 1
ATOM 1500 N N . GLY A 1 189 ? 18.368 -26.223 -11.211 1.00 38.69 189 GLY A N 1
ATOM 1501 C CA . GLY A 1 189 ? 19.208 -27.409 -11.408 1.00 38.69 189 GLY A CA 1
ATOM 1502 C C . GLY A 1 189 ? 20.012 -27.354 -12.704 1.00 38.69 189 GLY A C 1
ATOM 1503 O O . GLY A 1 189 ? 19.437 -27.401 -13.788 1.00 38.69 189 GLY A O 1
ATOM 1504 N N . ASP A 1 190 ? 21.330 -27.262 -12.533 1.00 39.16 190 ASP A N 1
ATOM 1505 C CA . ASP A 1 190 ? 22.414 -27.701 -13.418 1.00 39.16 190 ASP A CA 1
ATOM 1506 C C . ASP A 1 190 ? 22.446 -27.162 -14.858 1.00 39.16 190 ASP A C 1
ATOM 1508 O O . ASP A 1 190 ? 22.144 -27.843 -15.838 1.00 39.16 190 ASP A O 1
ATOM 1512 N N . PHE A 1 191 ? 22.938 -25.925 -14.994 1.00 48.03 191 PHE A N 1
ATOM 1513 C CA . PHE A 1 191 ? 23.531 -25.435 -16.242 1.00 48.03 191 PHE A CA 1
ATOM 1514 C C . PHE A 1 191 ? 25.054 -25.630 -16.210 1.00 48.03 191 PHE A C 1
ATOM 1516 O O . PHE A 1 191 ? 25.802 -24.756 -15.779 1.00 48.03 191 PHE A O 1
ATOM 1523 N N . GLU A 1 192 ? 25.523 -26.767 -16.718 1.00 45.97 192 GLU A N 1
ATOM 1524 C CA . GLU A 1 192 ? 26.942 -27.168 -16.744 1.00 45.97 192 GLU A CA 1
ATOM 1525 C C . GLU A 1 192 ? 27.774 -26.511 -17.877 1.00 45.97 192 GLU A C 1
ATOM 1527 O O . GLU A 1 192 ? 28.847 -26.990 -18.226 1.00 45.97 192 GLU A O 1
ATOM 1532 N N . GLY A 1 193 ? 27.304 -25.407 -18.480 1.00 50.72 193 GLY A N 1
ATOM 1533 C CA . GLY A 1 193 ? 27.891 -24.866 -19.723 1.00 50.72 193 GLY A CA 1
ATOM 1534 C C . GLY A 1 193 ? 28.128 -23.354 -19.814 1.00 50.72 193 GLY A C 1
ATOM 1535 O O . GLY A 1 193 ? 28.536 -22.888 -20.872 1.00 50.72 193 GLY A O 1
ATOM 1536 N N . ALA A 1 194 ? 27.879 -22.566 -18.762 1.00 53.25 194 ALA A N 1
ATOM 1537 C CA . ALA A 1 194 ? 28.047 -21.105 -18.808 1.00 53.25 194 ALA A CA 1
ATOM 1538 C C . ALA A 1 194 ? 28.566 -20.541 -17.472 1.00 53.25 194 ALA A C 1
ATOM 1540 O O . ALA A 1 194 ? 27.832 -19.875 -16.740 1.00 53.25 194 ALA A O 1
ATOM 1541 N N . ALA A 1 195 ? 29.833 -20.820 -17.149 1.00 59.41 195 ALA A N 1
ATOM 1542 C CA . ALA A 1 195 ? 30.458 -20.410 -15.887 1.00 59.41 195 ALA A CA 1
ATOM 1543 C C . ALA A 1 195 ? 30.387 -18.886 -15.637 1.00 59.41 195 ALA A C 1
ATOM 1545 O O . ALA A 1 195 ? 30.066 -18.472 -14.525 1.00 59.41 195 ALA A O 1
ATOM 1546 N N . ASP A 1 196 ? 30.553 -18.059 -16.675 1.00 67.81 196 ASP A N 1
ATOM 1547 C CA . ASP A 1 196 ? 30.536 -16.593 -16.527 1.00 67.81 196 ASP A CA 1
ATOM 1548 C C . ASP A 1 196 ? 29.133 -16.007 -16.289 1.00 67.81 196 ASP A C 1
ATOM 1550 O O . ASP A 1 196 ? 28.984 -14.962 -15.656 1.00 67.81 196 ASP A O 1
ATOM 1554 N N . ASN A 1 197 ? 28.068 -16.689 -16.727 1.00 74.19 197 ASN A N 1
ATOM 1555 C CA . ASN A 1 197 ? 26.698 -16.196 -16.540 1.00 74.19 197 ASN A CA 1
ATOM 1556 C C . ASN A 1 197 ? 26.106 -16.572 -15.175 1.00 74.19 197 ASN A C 1
ATOM 1558 O O . ASN A 1 197 ? 25.199 -15.885 -14.700 1.00 74.19 197 ASN A O 1
ATOM 1562 N N . SER A 1 198 ? 26.619 -17.622 -14.525 1.00 75.81 198 SER A N 1
ATOM 1563 C CA . SER A 1 198 ? 26.128 -18.066 -13.213 1.00 75.81 198 SER A CA 1
ATOM 1564 C C . SER A 1 198 ? 26.334 -16.998 -12.131 1.00 75.81 198 SER A C 1
ATOM 1566 O O . SER A 1 198 ? 25.427 -16.716 -11.343 1.00 75.81 198 SER A O 1
ATOM 1568 N N . GLN A 1 199 ? 27.492 -16.330 -12.136 1.00 80.19 199 GLN A N 1
ATOM 1569 C CA . GLN A 1 199 ? 27.817 -15.319 -11.128 1.00 80.19 199 GLN A CA 1
ATOM 1570 C C . GLN A 1 199 ? 26.897 -14.091 -11.231 1.00 80.19 199 GLN A C 1
ATOM 1572 O O . GLN A 1 199 ? 26.372 -13.628 -10.220 1.00 80.19 199 GLN A O 1
ATOM 1577 N N . ALA A 1 200 ? 26.610 -13.616 -12.449 1.00 74.62 200 ALA A N 1
ATOM 1578 C CA . ALA A 1 200 ? 25.713 -12.480 -12.673 1.00 74.62 200 ALA A CA 1
ATOM 1579 C C . ALA A 1 200 ? 24.266 -12.754 -12.213 1.00 74.62 200 ALA A C 1
ATOM 1581 O O . ALA A 1 200 ? 23.600 -11.860 -11.678 1.00 74.62 200 ALA A O 1
ATOM 1582 N N . VAL A 1 201 ? 23.778 -13.989 -12.389 1.00 76.25 201 VAL A N 1
ATOM 1583 C CA . VAL A 1 201 ? 22.442 -14.404 -11.924 1.00 76.25 201 VAL A CA 1
ATOM 1584 C C . VAL A 1 201 ? 22.386 -14.438 -10.395 1.00 76.25 201 VAL A C 1
ATOM 1586 O O . VAL A 1 201 ? 21.467 -13.866 -9.806 1.00 76.25 201 VAL A O 1
ATOM 1589 N N . GLN A 1 202 ? 23.394 -15.022 -9.738 1.00 81.81 202 GLN A N 1
ATOM 1590 C CA . GLN A 1 202 ? 23.460 -15.060 -8.272 1.00 81.81 202 GLN A CA 1
ATOM 1591 C C . GLN A 1 202 ? 23.525 -13.655 -7.659 1.00 81.81 202 GLN A C 1
ATOM 1593 O O . GLN A 1 202 ? 22.799 -13.370 -6.706 1.00 81.81 202 GLN A O 1
ATOM 1598 N N . THR A 1 203 ? 24.333 -12.750 -8.227 1.00 79.81 203 THR A N 1
ATOM 1599 C CA . THR A 1 203 ? 24.420 -11.360 -7.749 1.00 79.81 203 THR A CA 1
ATOM 1600 C C . THR A 1 203 ? 23.087 -10.622 -7.899 1.00 79.81 203 THR A C 1
ATOM 1602 O O . THR A 1 203 ? 22.676 -9.915 -6.979 1.00 79.81 203 THR A O 1
ATOM 1605 N N . SER A 1 204 ? 22.371 -10.825 -9.009 1.00 77.69 204 SER A N 1
ATOM 1606 C CA . SER A 1 204 ? 21.065 -10.189 -9.247 1.00 77.69 204 SER A CA 1
ATOM 1607 C C . SER A 1 204 ? 19.998 -10.689 -8.267 1.00 77.69 204 SER A C 1
ATOM 1609 O O . SER A 1 204 ? 19.239 -9.892 -7.710 1.00 77.69 204 SER A O 1
ATOM 1611 N N . MET A 1 205 ? 19.981 -11.995 -7.982 1.00 77.19 205 MET A N 1
ATOM 1612 C CA . MET A 1 205 ? 19.062 -12.592 -7.011 1.00 77.19 205 MET A CA 1
ATOM 1613 C C . MET A 1 205 ? 19.351 -12.116 -5.583 1.00 77.19 205 MET A C 1
ATOM 1615 O O . MET A 1 205 ? 18.427 -11.721 -4.870 1.00 77.19 205 MET A O 1
ATOM 1619 N N . ALA A 1 206 ? 20.624 -12.102 -5.175 1.00 83.19 206 ALA A N 1
ATOM 1620 C CA . ALA A 1 206 ? 21.035 -11.618 -3.859 1.00 83.19 206 ALA A CA 1
ATOM 1621 C C . ALA A 1 206 ? 20.665 -10.139 -3.658 1.00 83.19 206 ALA A C 1
ATOM 1623 O O . ALA A 1 206 ? 20.137 -9.767 -2.609 1.00 83.19 206 ALA A O 1
ATOM 1624 N N . LEU A 1 207 ? 20.865 -9.307 -4.686 1.00 82.81 207 LEU A N 1
ATOM 1625 C CA . LEU A 1 207 ? 20.471 -7.901 -4.665 1.00 82.81 207 LEU A CA 1
ATOM 1626 C C . LEU A 1 207 ? 18.945 -7.740 -4.554 1.00 82.81 207 LEU A C 1
ATOM 1628 O O . LEU A 1 207 ? 18.462 -6.953 -3.739 1.00 82.81 207 LEU A O 1
ATOM 1632 N N . GLY A 1 208 ? 18.178 -8.521 -5.321 1.00 81.62 208 GLY A N 1
ATOM 1633 C CA . GLY A 1 208 ? 16.718 -8.534 -5.247 1.00 81.62 208 GLY A CA 1
ATOM 1634 C C . GLY A 1 208 ? 16.197 -8.916 -3.858 1.00 81.62 208 GLY A C 1
ATOM 1635 O O . GLY A 1 208 ? 15.319 -8.235 -3.327 1.00 81.62 208 GLY A O 1
ATOM 1636 N N . LEU A 1 209 ? 16.769 -9.957 -3.245 1.00 82.44 209 LEU A N 1
ATOM 1637 C CA . LEU A 1 209 ? 16.450 -10.370 -1.874 1.00 82.44 209 LEU A CA 1
ATOM 1638 C C . LEU A 1 209 ? 16.803 -9.285 -0.853 1.00 82.44 209 LEU A C 1
ATOM 1640 O O . LEU A 1 209 ? 16.006 -9.022 0.047 1.00 82.44 209 LEU A O 1
ATOM 1644 N N . CYS A 1 210 ? 17.944 -8.612 -1.024 1.00 87.25 210 CYS A N 1
ATOM 1645 C CA . CYS A 1 210 ? 18.348 -7.494 -0.175 1.00 87.25 210 CYS A CA 1
ATOM 1646 C C . CYS A 1 210 ? 17.310 -6.361 -0.215 1.00 87.25 210 CYS A C 1
ATOM 1648 O O . CYS A 1 210 ? 16.852 -5.918 0.836 1.00 87.25 210 CYS A O 1
ATOM 1650 N N . TYR A 1 211 ? 16.839 -5.958 -1.403 1.00 86.88 211 TYR A N 1
ATOM 1651 C CA . TYR A 1 211 ? 15.804 -4.924 -1.516 1.00 86.88 211 TYR A CA 1
ATOM 1652 C C . TYR A 1 211 ? 14.477 -5.318 -0.863 1.00 86.88 211 TYR A C 1
ATOM 1654 O O . TYR A 1 211 ? 13.864 -4.486 -0.192 1.00 86.88 211 TYR A O 1
ATOM 1662 N N . VAL A 1 212 ? 14.035 -6.570 -1.028 1.00 84.00 212 VAL A N 1
ATOM 1663 C CA . VAL A 1 212 ? 12.821 -7.070 -0.358 1.00 84.00 212 VAL A CA 1
ATOM 1664 C C . VAL A 1 212 ? 12.999 -7.042 1.155 1.00 84.00 212 VAL A C 1
ATOM 1666 O O . VAL A 1 212 ? 12.121 -6.558 1.863 1.00 84.00 212 VAL A O 1
ATOM 1669 N N . PHE A 1 213 ? 14.141 -7.508 1.654 1.00 86.94 213 PHE A N 1
ATOM 1670 C CA . PHE A 1 213 ? 14.438 -7.525 3.080 1.00 86.94 213 PHE A CA 1
ATOM 1671 C C . PHE A 1 213 ? 14.471 -6.111 3.677 1.00 86.94 213 PHE A C 1
ATOM 1673 O O . PHE A 1 213 ? 13.804 -5.849 4.679 1.00 86.94 213 PHE A O 1
ATOM 1680 N N . THR A 1 214 ? 15.161 -5.167 3.026 1.00 89.56 214 THR A N 1
ATOM 1681 C CA . THR A 1 214 ? 15.177 -3.754 3.433 1.00 89.56 214 THR A CA 1
ATOM 1682 C C . THR A 1 214 ? 13.775 -3.150 3.418 1.00 89.56 214 THR A C 1
ATOM 1684 O O . THR A 1 214 ? 13.395 -2.463 4.366 1.00 89.56 214 THR A O 1
ATOM 1687 N N . TYR A 1 215 ? 12.979 -3.430 2.382 1.00 90.25 215 TYR A N 1
ATOM 1688 C CA . TYR A 1 215 ? 11.583 -3.000 2.312 1.00 90.25 215 TYR A CA 1
ATOM 1689 C C . TYR A 1 215 ? 10.760 -3.510 3.502 1.00 90.25 215 TYR A C 1
ATOM 1691 O O . TYR A 1 215 ? 10.053 -2.716 4.125 1.00 90.25 215 TYR A O 1
ATOM 1699 N N . LEU A 1 216 ? 10.858 -4.803 3.828 1.00 87.19 216 LEU A N 1
ATOM 1700 C CA . LEU A 1 216 ? 10.110 -5.415 4.928 1.00 87.19 216 LEU A CA 1
ATOM 1701 C C . LEU A 1 216 ? 10.484 -4.781 6.272 1.00 87.19 216 LEU A C 1
ATOM 1703 O O . LEU A 1 216 ? 9.596 -4.325 6.992 1.00 87.19 216 LEU A O 1
ATOM 1707 N N . ILE A 1 217 ? 11.784 -4.637 6.553 1.00 90.31 217 ILE A N 1
ATOM 1708 C CA . ILE A 1 217 ? 12.268 -3.989 7.780 1.00 90.31 217 ILE A CA 1
ATOM 1709 C C . ILE A 1 217 ? 11.749 -2.555 7.890 1.00 90.31 217 ILE A C 1
ATOM 1711 O O . ILE A 1 217 ? 11.184 -2.181 8.918 1.00 90.31 217 ILE A O 1
ATOM 1715 N N . LEU A 1 218 ? 11.914 -1.740 6.842 1.00 93.06 218 LEU A N 1
ATOM 1716 C CA . LEU A 1 218 ? 11.464 -0.346 6.868 1.00 93.06 218 LEU A CA 1
ATOM 1717 C C . LEU A 1 218 ? 9.941 -0.252 7.021 1.00 93.06 218 LEU A C 1
ATOM 1719 O O . LEU A 1 218 ? 9.448 0.572 7.788 1.00 93.06 218 LEU A O 1
ATOM 1723 N N . SER A 1 219 ? 9.187 -1.115 6.338 1.00 88.12 219 SER A N 1
ATOM 1724 C CA . SER A 1 219 ? 7.728 -1.192 6.461 1.00 88.12 219 SER A CA 1
ATOM 1725 C C . SER A 1 219 ? 7.284 -1.511 7.895 1.00 88.12 219 SER A C 1
ATOM 1727 O O . SER A 1 219 ? 6.304 -0.934 8.383 1.00 88.12 219 SER A O 1
ATOM 1729 N N . ASP A 1 220 ? 7.981 -2.418 8.577 1.00 88.31 220 ASP A N 1
ATOM 1730 C CA . ASP A 1 220 ? 7.632 -2.839 9.934 1.00 88.31 220 ASP A CA 1
ATOM 1731 C C . ASP A 1 220 ? 8.038 -1.791 10.974 1.00 88.31 220 ASP A C 1
ATOM 1733 O O . ASP A 1 220 ? 7.217 -1.431 11.821 1.00 88.31 220 ASP A O 1
ATOM 1737 N N . ILE A 1 221 ? 9.232 -1.198 10.847 1.00 91.88 221 ILE A N 1
ATOM 1738 C CA . ILE A 1 221 ? 9.655 -0.051 11.667 1.00 91.88 221 ILE A CA 1
ATOM 1739 C C . ILE A 1 221 ? 8.651 1.098 11.522 1.00 91.88 221 ILE A C 1
ATOM 1741 O O . ILE A 1 221 ? 8.148 1.611 12.523 1.00 91.88 221 ILE A O 1
ATOM 1745 N N . GLY A 1 222 ? 8.305 1.465 10.284 1.00 91.25 222 GLY A N 1
ATOM 1746 C CA . GLY A 1 222 ? 7.316 2.504 10.006 1.00 91.25 222 GLY A CA 1
ATOM 1747 C C . GLY A 1 222 ? 5.955 2.180 10.623 1.00 91.25 222 GLY A C 1
ATOM 1748 O O . GLY A 1 222 ? 5.315 3.059 11.197 1.00 91.25 222 GLY A O 1
ATOM 1749 N N . SER A 1 223 ? 5.534 0.911 10.584 1.00 87.94 223 SER A N 1
ATOM 1750 C CA . SER A 1 223 ? 4.278 0.461 11.196 1.00 87.94 223 SER A CA 1
ATOM 1751 C C . SER A 1 223 ? 4.283 0.601 12.720 1.00 87.94 223 SER A C 1
ATOM 1753 O O . SER A 1 223 ? 3.311 1.117 13.267 1.00 87.94 223 SER A O 1
ATOM 1755 N N . ILE A 1 224 ? 5.369 0.212 13.396 1.00 88.75 224 ILE A N 1
ATOM 1756 C CA . ILE A 1 224 ? 5.508 0.336 14.857 1.00 88.75 224 ILE A CA 1
ATOM 1757 C C . ILE A 1 224 ? 5.526 1.810 15.276 1.00 88.75 224 ILE A C 1
ATOM 1759 O O . ILE A 1 224 ? 4.844 2.201 16.224 1.00 88.75 224 ILE A O 1
ATOM 1763 N N . MET A 1 225 ? 6.287 2.651 14.568 1.00 93.44 225 MET A N 1
ATOM 1764 C CA . MET A 1 225 ? 6.332 4.087 14.855 1.00 93.44 225 MET A CA 1
ATOM 1765 C C . MET A 1 225 ? 4.971 4.752 14.618 1.00 93.44 225 MET A C 1
ATOM 1767 O O . MET A 1 225 ? 4.534 5.562 15.433 1.00 93.44 225 MET A O 1
ATOM 1771 N N . CYS A 1 226 ? 4.286 4.389 13.530 1.00 91.56 226 CYS A N 1
ATOM 1772 C CA . CYS A 1 226 ? 2.942 4.871 13.221 1.00 91.56 226 CYS A CA 1
ATOM 1773 C C . CYS A 1 226 ? 1.954 4.497 14.326 1.00 91.56 226 CYS A C 1
ATOM 1775 O O . CYS A 1 226 ? 1.215 5.356 14.791 1.00 91.56 226 CYS A O 1
ATOM 1777 N N . GLU A 1 227 ? 1.976 3.247 14.793 1.00 88.12 227 GLU A N 1
ATOM 1778 C CA . GLU A 1 227 ? 1.113 2.796 15.883 1.00 88.12 227 GLU A CA 1
ATOM 1779 C C . GLU A 1 227 ? 1.331 3.618 17.159 1.00 88.12 227 GLU A C 1
ATOM 1781 O O . GLU A 1 227 ? 0.358 4.096 17.741 1.00 88.12 227 GLU A O 1
ATOM 1786 N N . ARG A 1 228 ? 2.591 3.839 17.557 1.00 91.44 228 ARG A N 1
ATOM 1787 C CA . ARG A 1 228 ? 2.921 4.670 18.726 1.00 91.44 228 ARG A CA 1
ATOM 1788 C C . ARG A 1 228 ? 2.402 6.099 18.569 1.00 91.44 228 ARG A C 1
ATOM 1790 O O . ARG A 1 228 ? 1.677 6.569 19.433 1.00 91.44 228 ARG A O 1
ATOM 1797 N N . LEU A 1 229 ? 2.676 6.756 17.440 1.00 92.25 229 LEU A N 1
ATOM 1798 C CA . LEU A 1 229 ? 2.225 8.136 17.213 1.00 92.25 229 LEU A CA 1
ATOM 1799 C C . LEU A 1 229 ? 0.699 8.271 17.111 1.00 92.25 229 LEU A C 1
ATOM 1801 O O . LEU A 1 229 ? 0.144 9.278 17.543 1.00 92.25 229 LEU A O 1
ATOM 1805 N N . LEU A 1 230 ? 0.013 7.282 16.528 1.00 90.81 230 LEU A N 1
ATOM 1806 C CA . LEU A 1 230 ? -1.451 7.274 16.452 1.00 90.81 230 LEU A CA 1
ATOM 1807 C C . LEU A 1 230 ? -2.087 7.088 17.834 1.00 90.81 230 LEU A C 1
ATOM 1809 O O . LEU A 1 230 ? -3.151 7.665 18.081 1.00 90.81 230 LEU A O 1
ATOM 1813 N N . LYS A 1 231 ? -1.443 6.299 18.705 1.00 88.31 231 LYS A N 1
ATOM 1814 C CA . LYS A 1 231 ? -1.836 6.112 20.105 1.00 88.31 231 LYS A CA 1
ATOM 1815 C C . LYS A 1 231 ? -1.524 7.343 20.953 1.00 88.31 231 LYS A C 1
ATOM 1817 O O . LYS A 1 231 ? -2.370 7.722 21.731 1.00 88.31 231 LYS A O 1
ATOM 1822 N N . ASP A 1 232 ? -0.413 8.047 20.748 1.00 93.25 232 ASP A N 1
ATOM 1823 C CA . ASP A 1 232 ? -0.090 9.261 21.526 1.00 93.25 232 ASP A CA 1
ATOM 1824 C C . ASP A 1 232 ? -1.119 10.400 21.368 1.00 93.25 232 ASP A C 1
ATOM 1826 O O . ASP A 1 232 ? -1.169 11.324 22.176 1.00 93.25 232 ASP A O 1
ATOM 1830 N N . GLU A 1 233 ? -1.929 10.368 20.309 1.00 92.81 233 GLU A N 1
ATOM 1831 C CA . GLU A 1 233 ? -2.958 11.366 20.009 1.00 92.81 233 GLU A CA 1
ATOM 1832 C C . GLU A 1 233 ? -4.372 10.799 20.272 1.00 92.81 233 GLU A C 1
ATOM 1834 O O . GLU A 1 233 ? -5.280 10.934 19.437 1.00 92.81 233 GLU A O 1
ATOM 1839 N N . GLU A 1 234 ? -4.564 10.128 21.419 1.00 83.88 234 GLU A N 1
ATOM 1840 C CA . GLU A 1 234 ? -5.871 9.624 21.869 1.00 83.88 234 GLU A CA 1
ATOM 1841 C C . GLU A 1 234 ? -6.885 10.776 21.920 1.00 83.88 234 GLU A C 1
ATOM 1843 O O . GLU A 1 234 ? -6.695 11.785 22.591 1.00 83.88 234 GLU A O 1
ATOM 1848 N N . GLY A 1 235 ? -7.969 10.660 21.155 1.00 90.00 235 GLY A N 1
ATOM 1849 C CA . GLY A 1 235 ? -9.005 11.695 21.053 1.00 90.00 235 GLY A CA 1
ATOM 1850 C C . GLY A 1 235 ? -9.072 12.382 19.693 1.00 90.00 235 GLY A C 1
ATOM 1851 O O . GLY A 1 235 ? -10.106 12.963 19.362 1.00 90.00 235 GLY A O 1
ATOM 1852 N N . LYS A 1 236 ? -8.044 12.251 18.844 1.00 94.56 236 LYS A N 1
ATOM 1853 C CA . LYS A 1 236 ? -8.128 12.749 17.466 1.00 94.56 236 LYS A CA 1
ATOM 1854 C C . LYS A 1 236 ? -8.710 11.697 16.508 1.00 94.56 236 LYS A C 1
ATOM 1856 O O . LYS A 1 236 ? -8.317 10.518 16.541 1.00 94.56 236 LYS A O 1
ATOM 1861 N N . PRO A 1 237 ? -9.667 12.078 15.638 1.00 93.75 237 PRO A N 1
ATOM 1862 C CA . PRO A 1 237 ? -10.184 11.187 14.610 1.00 93.75 237 PRO A CA 1
ATOM 1863 C C . PRO A 1 237 ? -9.071 10.687 13.683 1.00 93.75 237 PRO A C 1
ATOM 1865 O O . PRO A 1 237 ? -8.153 11.423 13.329 1.00 93.75 237 PRO A O 1
ATOM 1868 N N . TYR A 1 238 ? -9.167 9.425 13.259 1.00 93.44 238 TYR A N 1
ATOM 1869 C CA . TYR A 1 238 ? -8.142 8.792 12.419 1.00 93.44 238 TYR A CA 1
ATOM 1870 C C . TYR A 1 238 ? -7.899 9.533 11.099 1.00 93.44 238 TYR A C 1
ATOM 1872 O O . TYR A 1 238 ? -6.754 9.672 10.690 1.00 93.44 238 TYR A O 1
ATOM 1880 N N . TYR A 1 239 ? -8.949 10.037 10.443 1.00 95.00 239 TYR A N 1
ATOM 1881 C CA . TYR A 1 239 ? -8.800 10.733 9.162 1.00 95.00 239 TYR A CA 1
ATOM 1882 C C . TYR A 1 239 ? -7.965 12.019 9.285 1.00 95.00 239 TYR A C 1
ATOM 1884 O O . TYR A 1 239 ? -7.226 12.330 8.356 1.00 95.00 239 TYR A O 1
ATOM 1892 N N . ILE A 1 240 ? -7.997 12.722 10.428 1.00 96.44 240 ILE A N 1
ATOM 1893 C CA . ILE A 1 240 ? -7.143 13.899 10.671 1.00 96.44 240 ILE A CA 1
ATOM 1894 C C . ILE A 1 240 ? -5.688 13.455 10.841 1.00 96.44 240 ILE A C 1
ATOM 1896 O O . ILE A 1 240 ? -4.812 13.932 10.127 1.00 96.44 240 ILE A O 1
ATOM 1900 N N . GLN A 1 241 ? -5.446 12.467 11.711 1.00 95.81 241 GLN A N 1
ATOM 1901 C CA . GLN A 1 241 ? -4.106 11.909 11.938 1.00 95.81 241 GLN A CA 1
ATOM 1902 C C . GLN A 1 241 ? -3.479 11.377 10.637 1.00 95.81 241 GLN A C 1
ATOM 1904 O O . GLN A 1 241 ? -2.311 11.627 10.344 1.00 95.81 241 GLN A O 1
ATOM 1909 N N . LYS A 1 242 ? -4.275 10.681 9.817 1.00 94.81 242 LYS A N 1
ATOM 1910 C CA . LYS A 1 242 ? -3.871 10.190 8.497 1.00 94.81 242 LYS A CA 1
ATOM 1911 C C . LYS A 1 242 ? -3.539 11.344 7.554 1.00 94.81 242 LYS A C 1
ATOM 1913 O O . LYS A 1 242 ? -2.531 11.270 6.866 1.00 94.81 242 LYS A O 1
ATOM 1918 N N . THR A 1 243 ? -4.330 12.416 7.562 1.00 96.75 243 THR A N 1
ATOM 1919 C CA . THR A 1 243 ? -4.062 13.611 6.749 1.00 96.75 243 THR A CA 1
ATOM 1920 C C . THR A 1 243 ? -2.715 14.237 7.108 1.00 96.75 243 THR A C 1
ATOM 1922 O O . THR A 1 243 ? -1.927 14.500 6.207 1.00 96.75 243 THR A O 1
ATOM 1925 N N . TRP A 1 244 ? -2.391 14.390 8.398 1.00 97.62 244 TRP A N 1
ATOM 1926 C CA . TRP A 1 244 ? -1.077 14.895 8.824 1.00 97.62 244 TRP A CA 1
ATOM 1927 C C . TRP A 1 244 ? 0.078 14.033 8.306 1.00 97.62 244 TRP A C 1
ATOM 1929 O O . TRP A 1 244 ? 1.070 14.560 7.800 1.00 97.62 244 TRP A O 1
ATOM 1939 N N . MET A 1 245 ? -0.069 12.707 8.393 1.00 95.94 245 MET A N 1
ATOM 1940 C CA . MET A 1 245 ? 0.937 11.761 7.910 1.00 95.94 245 MET A CA 1
ATOM 1941 C C . MET A 1 245 ? 1.128 11.842 6.389 1.00 95.94 245 MET A C 1
ATOM 1943 O O . MET A 1 245 ? 2.263 11.818 5.925 1.00 95.94 245 MET A O 1
ATOM 1947 N N . GLU A 1 246 ? 0.051 11.974 5.613 1.00 96.44 246 GLU A N 1
ATOM 1948 C CA . GLU A 1 246 ? 0.130 12.061 4.147 1.00 96.44 246 GLU A CA 1
ATOM 1949 C C . GLU A 1 246 ? 0.617 13.435 3.665 1.00 96.44 246 GLU A C 1
ATOM 1951 O O . GLU A 1 246 ? 1.377 13.499 2.702 1.00 96.44 246 GLU A O 1
ATOM 1956 N N . ILE A 1 247 ? 0.278 14.531 4.362 1.00 97.25 247 ILE A N 1
ATOM 1957 C CA . ILE A 1 247 ? 0.846 15.860 4.075 1.00 97.25 247 ILE A CA 1
ATOM 1958 C C . ILE A 1 247 ? 2.362 15.846 4.303 1.00 97.25 247 ILE A C 1
ATOM 1960 O O . ILE A 1 247 ? 3.102 16.367 3.473 1.00 97.25 247 ILE A O 1
ATOM 1964 N N . GLY A 1 248 ? 2.841 15.222 5.385 1.00 96.12 248 GLY A N 1
ATOM 1965 C CA . GLY A 1 248 ? 4.279 15.047 5.624 1.00 96.12 248 GLY A CA 1
ATOM 1966 C C . GLY A 1 248 ? 4.938 14.068 4.643 1.00 96.12 248 GLY A C 1
ATOM 1967 O O . GLY A 1 248 ? 6.078 14.268 4.225 1.00 96.12 248 GLY A O 1
ATOM 1968 N N . GLY A 1 249 ? 4.216 13.020 4.239 1.00 95.62 249 GLY A N 1
ATOM 1969 C CA . GLY A 1 249 ? 4.692 11.997 3.307 1.00 95.62 249 GLY A CA 1
ATOM 1970 C C . GLY A 1 249 ? 4.784 12.473 1.860 1.00 95.62 249 GLY A C 1
ATOM 1971 O O . GLY A 1 249 ? 5.680 12.041 1.141 1.00 95.62 249 GLY A O 1
ATOM 1972 N N . PHE A 1 250 ? 3.924 13.395 1.429 1.00 97.00 250 PHE A N 1
ATOM 1973 C CA . PHE A 1 250 ? 3.882 13.857 0.042 1.00 97.00 250 PHE A CA 1
ATOM 1974 C C . PHE A 1 250 ? 5.202 14.507 -0.433 1.00 97.00 250 PHE A C 1
ATOM 1976 O O . PHE A 1 250 ? 5.746 14.048 -1.442 1.00 97.00 250 PHE A O 1
ATOM 1983 N N . PRO A 1 251 ? 5.810 15.476 0.289 1.00 97.50 251 PRO A N 1
ATOM 1984 C CA . PRO A 1 251 ? 7.143 15.984 -0.041 1.00 97.50 251 PRO A CA 1
ATOM 1985 C C . PRO A 1 251 ? 8.221 14.895 -0.032 1.00 97.50 251 PRO A C 1
ATOM 1987 O O . PRO A 1 251 ? 9.134 14.923 -0.854 1.00 97.50 251 PRO A O 1
ATOM 1990 N N . CYS A 1 252 ? 8.105 13.915 0.869 1.00 96.75 252 CYS A N 1
ATOM 1991 C CA . CYS A 1 252 ? 9.048 12.804 0.966 1.00 96.75 252 CYS A CA 1
ATOM 1992 C C . CYS A 1 252 ? 8.960 11.884 -0.260 1.00 96.75 252 CYS A C 1
ATOM 1994 O O . CYS A 1 252 ? 9.991 11.484 -0.793 1.00 96.75 252 CYS A O 1
ATOM 1996 N N . ALA A 1 253 ? 7.751 11.595 -0.749 1.00 95.94 253 ALA A N 1
ATOM 1997 C CA . ALA A 1 253 ? 7.531 10.835 -1.976 1.00 95.94 253 ALA A CA 1
ATOM 1998 C C . ALA A 1 253 ? 8.089 11.571 -3.206 1.00 95.94 253 ALA A C 1
ATOM 2000 O O . ALA A 1 253 ? 8.758 10.959 -4.039 1.00 95.94 253 ALA A O 1
ATOM 2001 N N . ILE A 1 254 ? 7.888 12.893 -3.290 1.00 96.69 254 ILE A N 1
ATOM 2002 C CA . ILE A 1 254 ? 8.492 13.723 -4.344 1.00 96.69 254 ILE A CA 1
ATOM 2003 C C . ILE A 1 254 ? 10.015 13.630 -4.279 1.00 96.69 254 ILE A C 1
ATOM 2005 O O . ILE A 1 254 ? 10.640 13.301 -5.285 1.00 96.69 254 ILE A O 1
ATOM 2009 N N . LEU A 1 255 ? 10.612 13.860 -3.108 1.00 96.94 255 LEU A N 1
ATOM 2010 C CA . LEU A 1 255 ? 12.059 13.788 -2.915 1.00 96.94 255 LEU A CA 1
ATOM 2011 C C . LEU A 1 255 ? 12.612 12.412 -3.313 1.00 96.94 255 LEU A C 1
ATOM 2013 O O . LEU A 1 255 ? 13.587 12.324 -4.059 1.00 96.94 255 LEU A O 1
ATOM 2017 N N . MET A 1 256 ? 11.955 11.336 -2.880 1.00 95.44 256 MET A N 1
ATOM 2018 C CA . MET A 1 256 ? 12.345 9.973 -3.233 1.00 95.44 256 MET A CA 1
ATOM 2019 C C . MET A 1 256 ? 12.257 9.699 -4.736 1.00 95.44 256 MET A C 1
ATOM 2021 O O . MET A 1 256 ? 13.085 8.955 -5.257 1.00 95.44 256 MET A O 1
ATOM 2025 N N . SER A 1 257 ? 11.341 10.346 -5.465 1.00 95.44 257 SER A N 1
ATOM 2026 C CA . SER A 1 257 ? 11.289 10.208 -6.925 1.00 95.44 257 SER A CA 1
ATOM 2027 C C . SER A 1 257 ? 12.547 10.719 -7.633 1.00 95.44 257 SER A C 1
ATOM 2029 O O . SER A 1 257 ? 12.873 10.207 -8.701 1.00 95.44 257 SER A O 1
ATOM 2031 N N . PHE A 1 258 ? 13.283 11.652 -7.017 1.00 96.50 258 PHE A N 1
ATOM 2032 C CA . PHE A 1 258 ? 14.596 12.106 -7.480 1.00 96.50 258 PHE A CA 1
ATOM 2033 C C . PHE A 1 258 ? 15.732 11.232 -6.947 1.00 96.50 258 PHE A C 1
ATOM 2035 O O . PHE A 1 258 ? 16.611 10.830 -7.706 1.00 96.50 258 PHE A O 1
ATOM 2042 N N . LEU A 1 259 ? 15.704 10.903 -5.653 1.00 96.00 259 LEU A N 1
ATOM 2043 C CA . LEU A 1 259 ? 16.783 10.151 -5.006 1.00 96.00 259 LEU A CA 1
ATOM 2044 C C . LEU A 1 259 ? 16.906 8.716 -5.523 1.00 96.00 259 LEU A C 1
ATOM 2046 O O . LEU A 1 259 ? 18.019 8.228 -5.685 1.00 96.00 259 LEU A O 1
ATOM 2050 N N . VAL A 1 260 ? 15.792 8.038 -5.801 1.00 94.62 260 VAL A N 1
ATOM 2051 C CA . VAL A 1 260 ? 15.788 6.638 -6.251 1.00 94.62 260 VAL A CA 1
ATOM 2052 C C . VAL A 1 260 ? 16.572 6.420 -7.548 1.00 94.62 260 VAL A C 1
ATOM 2054 O O . VAL A 1 260 ? 17.482 5.587 -7.540 1.00 94.62 260 VAL A O 1
ATOM 2057 N N . PRO A 1 261 ? 16.286 7.126 -8.658 1.00 94.75 261 PRO A N 1
ATOM 2058 C CA . PRO A 1 261 ? 17.037 6.920 -9.890 1.00 94.75 261 PRO A CA 1
ATOM 2059 C C . PRO A 1 261 ? 18.495 7.390 -9.771 1.00 94.75 261 PRO A C 1
ATOM 2061 O O . PRO A 1 261 ? 19.367 6.759 -10.360 1.00 94.75 261 PRO A O 1
ATOM 2064 N N . LEU A 1 262 ? 18.791 8.417 -8.961 1.00 95.31 262 LEU A N 1
ATOM 2065 C CA . LEU A 1 262 ? 20.173 8.831 -8.672 1.00 95.31 262 LEU A CA 1
ATOM 2066 C C . LEU A 1 262 ? 20.945 7.760 -7.889 1.00 95.31 262 LEU A C 1
ATOM 2068 O O . LEU A 1 262 ? 22.102 7.483 -8.193 1.00 95.31 262 LEU A O 1
ATOM 2072 N N . LEU A 1 263 ? 20.302 7.116 -6.913 1.00 93.06 263 LEU A N 1
ATOM 2073 C CA . LEU A 1 263 ? 20.887 6.003 -6.172 1.00 93.06 263 LEU A CA 1
ATOM 2074 C C . LEU A 1 263 ? 21.151 4.813 -7.101 1.00 93.06 263 LEU A C 1
ATOM 2076 O O . LEU A 1 263 ? 22.213 4.204 -7.029 1.00 93.06 263 LEU A O 1
ATOM 2080 N N . GLN A 1 264 ? 20.221 4.500 -8.006 1.00 91.94 264 GLN A N 1
ATOM 2081 C CA . GLN A 1 264 ? 20.424 3.458 -9.016 1.00 91.94 264 GLN A CA 1
ATOM 2082 C C . GLN A 1 264 ? 21.579 3.798 -9.967 1.00 91.94 264 GLN A C 1
ATOM 2084 O O . GLN A 1 264 ? 22.397 2.928 -10.258 1.00 91.94 264 GLN A O 1
ATOM 2089 N N . GLN A 1 265 ? 21.687 5.053 -10.405 1.00 94.75 265 GLN A N 1
ATOM 2090 C CA . GLN A 1 265 ? 22.818 5.524 -11.201 1.00 94.75 265 GLN A CA 1
ATOM 2091 C C . GLN A 1 265 ? 24.142 5.360 -10.438 1.00 94.75 265 GLN A C 1
ATOM 2093 O O . GLN A 1 265 ? 25.108 4.842 -10.994 1.00 94.75 265 GLN A O 1
ATOM 2098 N N . PHE A 1 266 ? 24.179 5.737 -9.156 1.00 94.38 266 PHE A N 1
ATOM 2099 C CA . PHE A 1 266 ? 25.363 5.605 -8.301 1.00 94.38 266 PHE A CA 1
ATOM 2100 C C . PHE A 1 266 ? 25.778 4.143 -8.078 1.00 94.38 266 PHE A C 1
ATOM 2102 O O . PHE A 1 266 ? 26.964 3.833 -8.050 1.00 94.38 266 PHE A O 1
ATOM 2109 N N . LEU A 1 267 ? 24.808 3.230 -7.980 1.00 89.50 267 LEU A N 1
ATOM 2110 C CA . LEU A 1 267 ? 25.045 1.787 -7.880 1.00 89.50 267 LEU A CA 1
ATOM 2111 C C . LEU A 1 267 ? 25.482 1.142 -9.210 1.00 89.50 267 LEU A C 1
ATOM 2113 O O . LEU A 1 267 ? 25.618 -0.078 -9.277 1.00 89.50 267 LEU A O 1
ATOM 2117 N N . GLY A 1 268 ? 25.683 1.930 -10.273 1.00 90.25 268 GLY A N 1
ATOM 2118 C CA . GLY A 1 268 ? 26.111 1.431 -11.579 1.00 90.25 268 GLY A CA 1
ATOM 2119 C C . GLY A 1 268 ? 25.019 0.671 -12.333 1.00 90.25 268 GLY A C 1
ATOM 2120 O O . GLY A 1 268 ? 25.319 -0.120 -13.227 1.00 90.25 268 GLY A O 1
ATOM 2121 N N . VAL A 1 269 ? 23.743 0.882 -11.990 1.00 88.44 269 VAL A N 1
ATOM 2122 C CA . VAL A 1 269 ? 22.638 0.312 -12.764 1.00 88.44 269 VAL A CA 1
ATOM 2123 C C . VAL A 1 269 ? 22.634 0.952 -14.158 1.00 88.44 269 VAL A C 1
ATOM 2125 O O . VAL A 1 269 ? 22.790 2.165 -14.295 1.00 88.44 269 VAL A O 1
ATOM 2128 N N . ALA A 1 270 ? 22.447 0.139 -15.202 1.00 90.31 270 ALA A N 1
ATOM 2129 C CA . ALA A 1 270 ? 22.428 0.607 -16.587 1.00 90.31 270 ALA A CA 1
ATOM 2130 C C . ALA A 1 270 ? 21.425 1.757 -16.807 1.00 90.31 270 ALA A C 1
ATOM 2132 O O . ALA A 1 270 ? 20.308 1.731 -16.282 1.00 90.31 270 ALA A O 1
ATOM 2133 N N . GLU A 1 271 ? 21.807 2.740 -17.628 1.00 92.12 271 GLU A N 1
ATOM 2134 C CA . GLU A 1 271 ? 21.016 3.949 -17.910 1.00 92.12 271 GLU A CA 1
ATOM 2135 C C . GLU A 1 271 ? 19.600 3.654 -18.408 1.00 92.12 271 GLU A C 1
ATOM 2137 O O . GLU A 1 271 ? 18.637 4.296 -17.986 1.00 92.12 271 GLU A O 1
ATOM 2142 N N . SER A 1 272 ? 19.450 2.606 -19.218 1.00 88.25 272 SER A N 1
ATOM 2143 C CA . SER A 1 272 ? 18.159 2.134 -19.722 1.00 88.25 272 SER A CA 1
ATOM 2144 C C . SER A 1 272 ? 17.152 1.761 -18.624 1.00 88.25 272 SER A C 1
ATOM 2146 O O . SER A 1 272 ? 15.956 1.705 -18.907 1.00 88.25 272 SER A O 1
ATOM 2148 N N . ARG A 1 273 ? 17.596 1.523 -17.380 1.00 85.31 273 ARG A N 1
ATOM 2149 C CA . ARG A 1 273 ? 16.739 1.141 -16.244 1.00 85.31 273 ARG A CA 1
ATOM 2150 C C . ARG A 1 273 ? 16.303 2.324 -15.395 1.00 85.31 273 ARG A C 1
ATOM 2152 O O . ARG A 1 273 ? 15.126 2.424 -15.047 1.00 85.31 273 ARG A O 1
ATOM 2159 N N . TRP A 1 274 ? 17.230 3.203 -15.020 1.00 92.19 274 TRP A N 1
ATOM 2160 C CA . TRP A 1 274 ? 16.918 4.317 -14.120 1.00 92.19 274 TRP A CA 1
ATOM 2161 C C . TRP A 1 274 ? 16.385 5.543 -14.862 1.00 92.19 274 TRP A C 1
ATOM 2163 O O . TRP A 1 274 ? 15.504 6.231 -14.344 1.00 92.19 274 TRP A O 1
ATOM 2173 N N . ARG A 1 275 ? 16.825 5.795 -16.102 1.00 92.44 275 ARG A N 1
ATOM 2174 C CA . ARG A 1 275 ? 16.416 6.983 -16.869 1.00 92.44 275 ARG A CA 1
ATOM 2175 C C . ARG A 1 275 ? 14.909 7.023 -17.169 1.00 92.44 275 ARG A C 1
ATOM 2177 O O . ARG A 1 275 ? 14.311 8.082 -16.982 1.00 92.44 275 ARG A O 1
ATOM 2184 N N . PRO A 1 276 ? 14.227 5.907 -17.509 1.00 90.25 276 PRO A N 1
ATOM 2185 C CA . PRO A 1 276 ? 12.770 5.904 -17.682 1.00 90.25 276 PRO A CA 1
ATOM 2186 C C . PRO A 1 276 ? 11.962 6.193 -16.407 1.00 90.25 276 PRO A C 1
ATOM 2188 O O . PRO A 1 276 ? 10.761 6.451 -16.497 1.00 90.25 276 PRO A O 1
ATOM 2191 N N . GLN A 1 277 ? 12.577 6.162 -15.223 1.00 91.88 277 GLN A N 1
ATOM 2192 C CA . GLN A 1 277 ? 11.903 6.496 -13.963 1.00 91.88 277 GLN A CA 1
ATOM 2193 C C . GLN A 1 277 ? 11.947 8.001 -13.659 1.00 91.88 277 GLN A C 1
ATOM 2195 O O . GLN A 1 277 ? 11.167 8.483 -12.839 1.00 91.88 277 GLN A O 1
ATOM 2200 N N . MET A 1 278 ? 12.822 8.749 -14.338 1.00 94.06 278 MET A N 1
ATOM 2201 C CA . MET A 1 278 ? 12.938 10.198 -14.213 1.00 94.06 278 MET A CA 1
ATOM 2202 C C . MET A 1 278 ? 11.821 10.880 -15.005 1.00 94.06 278 MET A C 1
ATOM 2204 O O . MET A 1 278 ? 11.946 11.141 -16.202 1.00 94.06 278 MET A O 1
ATOM 2208 N N . TRP A 1 279 ? 10.701 11.163 -14.346 1.00 93.44 279 TRP A N 1
ATOM 2209 C CA . TRP A 1 279 ? 9.539 11.789 -14.986 1.00 93.44 279 TRP A CA 1
ATOM 2210 C C . TRP A 1 279 ? 9.791 13.217 -15.489 1.00 93.44 279 TRP A C 1
ATOM 2212 O O . TRP A 1 279 ? 9.053 13.700 -16.344 1.00 93.44 279 TRP A O 1
ATOM 2222 N N . TRP A 1 280 ? 10.826 13.885 -14.977 1.00 93.25 280 TRP A N 1
ATOM 2223 C CA . TRP A 1 280 ? 11.263 15.211 -15.424 1.00 93.25 280 TRP A CA 1
ATOM 2224 C C . TRP A 1 280 ? 12.159 15.167 -16.672 1.00 93.25 280 TRP A C 1
ATOM 2226 O O . TRP A 1 280 ? 12.463 16.216 -17.231 1.00 93.25 280 TRP A O 1
ATOM 2236 N N . MET A 1 281 ? 12.586 13.981 -17.119 1.00 91.31 281 MET A N 1
ATOM 2237 C CA . MET A 1 281 ? 13.376 13.818 -18.340 1.00 91.31 281 MET A CA 1
ATOM 2238 C C . MET A 1 281 ? 12.463 13.518 -19.530 1.00 91.31 281 MET A C 1
ATOM 2240 O O . MET A 1 281 ? 11.594 12.635 -19.478 1.00 91.31 281 MET A O 1
ATOM 2244 N N . GLN A 1 282 ? 12.689 14.228 -20.633 1.00 84.62 282 GLN A N 1
ATOM 2245 C CA . GLN A 1 282 ? 11.999 13.973 -21.892 1.00 84.62 282 GLN A CA 1
ATOM 2246 C C . GLN A 1 282 ? 12.435 12.616 -22.459 1.00 84.62 282 GLN A C 1
ATOM 2248 O O . GLN A 1 282 ? 13.604 12.238 -22.377 1.00 84.62 282 GLN A O 1
ATOM 2253 N N . ASN A 1 283 ? 11.479 11.850 -22.989 1.00 80.31 283 ASN A N 1
ATOM 2254 C CA . ASN A 1 283 ? 11.795 10.586 -23.643 1.00 80.31 283 ASN A CA 1
ATOM 2255 C C . ASN A 1 283 ? 12.257 10.887 -25.072 1.00 80.31 283 ASN A C 1
ATOM 2257 O O . ASN A 1 283 ? 11.550 11.568 -25.811 1.00 80.31 283 ASN A O 1
ATOM 2261 N N . GLU A 1 284 ? 13.420 10.376 -25.466 1.00 79.81 284 GLU A N 1
ATOM 2262 C CA . GLU A 1 284 ? 13.968 10.576 -26.817 1.00 79.81 284 GLU A CA 1
ATOM 2263 C C . GLU A 1 284 ? 13.039 9.993 -27.896 1.00 79.81 284 GLU A C 1
ATOM 2265 O O . GLU A 1 284 ? 12.976 10.503 -29.009 1.00 79.81 284 GLU A O 1
ATOM 2270 N N . LYS A 1 285 ? 12.231 8.985 -27.537 1.00 73.75 285 LYS A N 1
ATOM 2271 C CA . LYS A 1 285 ? 11.258 8.337 -28.431 1.00 73.75 285 LYS A CA 1
ATOM 2272 C C . LYS A 1 285 ? 10.013 9.171 -28.745 1.00 73.75 285 LYS A C 1
ATOM 2274 O O . LYS A 1 285 ? 9.218 8.766 -29.580 1.00 73.75 285 LYS A O 1
ATOM 2279 N N . CYS A 1 286 ? 9.826 10.324 -28.101 1.00 71.06 286 CYS A N 1
ATOM 2280 C CA . CYS A 1 286 ? 8.647 11.167 -28.321 1.00 71.06 286 CYS A CA 1
ATOM 2281 C C . CYS A 1 286 ? 8.569 11.796 -29.725 1.00 71.06 286 CYS A C 1
ATOM 2283 O O . CYS A 1 286 ? 7.549 12.400 -30.042 1.00 71.06 286 CYS A O 1
ATOM 2285 N N . GLY A 1 287 ? 9.636 11.713 -30.527 1.00 72.38 287 GLY A N 1
ATOM 2286 C CA . GLY A 1 287 ? 9.674 12.231 -31.897 1.00 72.38 287 GLY A CA 1
ATOM 2287 C C . GLY A 1 287 ? 9.330 11.211 -32.986 1.00 72.38 287 GLY A C 1
ATOM 2288 O O . GLY A 1 287 ? 9.343 11.580 -34.154 1.00 72.38 287 GLY A O 1
ATOM 2289 N N . ASP A 1 288 ? 9.065 9.949 -32.637 1.00 82.12 288 ASP A N 1
ATOM 2290 C CA . ASP A 1 288 ? 8.779 8.899 -33.619 1.00 82.12 288 ASP A CA 1
ATOM 2291 C C . ASP A 1 288 ? 7.282 8.902 -33.981 1.00 82.12 288 ASP A C 1
ATOM 2293 O O . ASP A 1 288 ? 6.431 8.659 -33.121 1.00 82.12 288 ASP A O 1
ATOM 2297 N N . GLU A 1 289 ? 6.944 9.188 -35.243 1.00 79.12 289 GLU A N 1
ATOM 2298 C CA . GLU A 1 289 ? 5.552 9.258 -35.729 1.00 79.12 289 GLU A CA 1
ATOM 2299 C C . GLU A 1 289 ? 4.792 7.939 -35.512 1.00 79.12 289 GLU A C 1
ATOM 2301 O O . GLU A 1 289 ? 3.582 7.942 -35.281 1.00 79.12 289 GLU A O 1
ATOM 2306 N N . ASN A 1 290 ? 5.507 6.809 -35.497 1.00 79.12 290 ASN A N 1
ATOM 2307 C CA . ASN A 1 290 ? 4.916 5.488 -35.289 1.00 79.12 290 ASN A CA 1
ATOM 2308 C C . ASN A 1 290 ? 4.470 5.238 -33.839 1.00 79.12 290 ASN A C 1
ATOM 2310 O O . ASN A 1 290 ? 3.677 4.332 -33.588 1.00 79.12 290 ASN A O 1
ATOM 2314 N N . TRP A 1 291 ? 4.934 6.041 -32.876 1.00 71.56 291 TRP A N 1
ATOM 2315 C CA . TRP A 1 291 ? 4.646 5.822 -31.456 1.00 71.56 291 TRP A CA 1
ATOM 2316 C C . TRP A 1 291 ? 3.172 6.068 -31.092 1.00 71.56 291 TRP A C 1
ATOM 2318 O O . TRP A 1 291 ? 2.621 5.392 -30.223 1.00 71.56 291 TRP A O 1
ATOM 2328 N N . LEU A 1 292 ? 2.505 7.005 -31.775 1.00 67.44 292 LEU A N 1
ATOM 2329 C CA . LEU A 1 292 ? 1.078 7.289 -31.570 1.00 67.44 292 LEU A CA 1
ATOM 2330 C C . LEU A 1 292 ? 0.169 6.181 -32.124 1.00 67.44 292 LEU A C 1
ATOM 2332 O O . LEU A 1 292 ? -0.928 5.984 -31.606 1.00 67.44 292 LEU A O 1
ATOM 2336 N N . ALA A 1 293 ? 0.620 5.456 -33.151 1.00 70.88 293 ALA A N 1
ATOM 2337 C CA . ALA A 1 293 ? -0.176 4.439 -33.834 1.00 70.88 293 ALA A CA 1
ATOM 2338 C C . ALA A 1 293 ? -0.210 3.089 -33.094 1.00 70.88 293 ALA A C 1
ATOM 2340 O O . ALA A 1 293 ? -1.102 2.278 -33.333 1.00 70.88 293 ALA A O 1
ATOM 2341 N N . GLU A 1 294 ? 0.743 2.831 -32.194 1.00 68.44 294 GLU A N 1
ATOM 2342 C CA . GLU A 1 294 ? 0.918 1.505 -31.589 1.00 68.44 294 GLU A CA 1
ATOM 2343 C C . GLU A 1 294 ? -0.089 1.182 -30.468 1.00 68.44 294 GLU A C 1
ATOM 2345 O O . GLU A 1 294 ? -0.196 0.019 -30.073 1.00 68.44 294 GLU A O 1
ATOM 2350 N N . ASP A 1 295 ? -0.846 2.164 -29.951 1.00 64.44 295 ASP A N 1
ATOM 2351 C CA . ASP A 1 295 ? -1.791 1.906 -28.855 1.00 64.44 295 ASP A CA 1
ATOM 2352 C C . ASP A 1 295 ? -2.930 2.947 -28.737 1.00 64.44 295 ASP A C 1
ATOM 2354 O O . ASP A 1 295 ? -2.946 3.786 -27.836 1.00 64.44 295 ASP A O 1
ATOM 2358 N N . GLU A 1 296 ? -3.939 2.869 -29.619 1.00 62.34 296 GLU A N 1
ATOM 2359 C CA . GLU A 1 296 ? -5.132 3.751 -29.615 1.00 62.34 296 GLU A CA 1
ATOM 2360 C C . GLU A 1 296 ? -5.894 3.792 -28.273 1.00 62.34 296 GLU A C 1
ATOM 2362 O O . GLU A 1 296 ? -6.687 4.701 -28.028 1.00 62.34 296 GLU A O 1
ATOM 2367 N N . LYS A 1 297 ? -5.690 2.807 -27.389 1.00 66.31 297 LYS A N 1
ATOM 2368 C CA . LYS A 1 297 ? -6.412 2.697 -26.110 1.00 66.31 297 LYS A CA 1
ATOM 2369 C C . LYS A 1 297 ? -5.691 3.341 -24.927 1.00 66.31 297 LYS A C 1
ATOM 2371 O O . LYS A 1 297 ? -6.277 3.405 -23.845 1.00 66.31 297 LYS A O 1
ATOM 2376 N N . ASN A 1 298 ? -4.451 3.796 -25.099 1.00 62.28 298 ASN A N 1
ATOM 2377 C CA . ASN A 1 298 ? -3.650 4.339 -24.008 1.00 62.28 298 ASN A CA 1
ATOM 2378 C C . ASN A 1 298 ? -3.488 5.858 -24.133 1.00 62.28 298 ASN A C 1
ATOM 2380 O O . ASN A 1 298 ? -3.289 6.405 -25.215 1.00 62.28 298 ASN A O 1
ATOM 2384 N N . LEU A 1 299 ? -3.586 6.554 -22.995 1.00 65.06 299 LEU A N 1
ATOM 2385 C CA . LEU A 1 299 ? -3.307 7.986 -22.899 1.00 65.06 299 LEU A CA 1
ATOM 2386 C C . LEU A 1 299 ? -1.790 8.184 -22.998 1.00 65.06 299 LEU A C 1
ATOM 2388 O O . LEU A 1 299 ? -1.060 8.274 -22.007 1.00 65.06 299 LEU A O 1
ATOM 2392 N N . ASN A 1 300 ? -1.315 8.180 -24.234 1.00 65.62 300 ASN A N 1
ATOM 2393 C CA . ASN A 1 300 ? 0.089 8.214 -24.586 1.00 65.62 300 ASN A CA 1
ATOM 2394 C C . ASN A 1 300 ? 0.629 9.644 -24.466 1.00 65.62 300 ASN A C 1
ATOM 2396 O O . ASN A 1 300 ? 0.716 10.397 -25.432 1.00 65.62 300 ASN A O 1
ATOM 2400 N N . TYR A 1 301 ? 1.003 10.032 -23.244 1.00 75.50 301 TYR A N 1
ATOM 2401 C CA . TYR A 1 301 ? 1.719 11.283 -23.006 1.00 75.50 301 TYR A CA 1
ATOM 2402 C C . TYR A 1 301 ? 3.210 11.115 -23.313 1.00 75.50 301 TYR A C 1
ATOM 2404 O O . TYR A 1 301 ? 3.919 10.354 -22.645 1.00 75.50 301 TYR A O 1
ATOM 2412 N N . CYS A 1 302 ? 3.685 11.865 -24.307 1.00 71.31 302 CYS A N 1
ATOM 2413 C CA . CYS A 1 302 ? 5.085 11.981 -24.714 1.00 71.31 302 CYS A CA 1
ATOM 2414 C C . CYS A 1 302 ? 5.944 12.694 -23.644 1.00 71.31 302 CYS A C 1
ATOM 2416 O O . CYS A 1 302 ? 6.451 13.793 -23.857 1.00 71.31 302 CYS A O 1
ATOM 2418 N N . GLY A 1 303 ? 6.138 12.066 -22.481 1.00 79.75 303 GLY A N 1
ATOM 2419 C CA . GLY A 1 303 ? 6.924 12.615 -21.372 1.00 79.75 303 GLY A CA 1
ATOM 2420 C C . GLY A 1 303 ? 6.086 13.067 -20.178 1.00 79.75 303 GLY A C 1
ATOM 2421 O O . GLY A 1 303 ? 4.860 12.988 -20.171 1.00 79.75 303 GLY A O 1
ATOM 2422 N N . GLY A 1 304 ? 6.785 13.521 -19.140 1.00 90.00 304 GLY A N 1
ATOM 2423 C CA . GLY A 1 304 ? 6.170 14.054 -17.934 1.00 90.00 304 GLY A CA 1
ATOM 2424 C C . GLY A 1 304 ? 5.740 13.000 -16.915 1.00 90.00 304 GLY A C 1
ATOM 2425 O O . GLY A 1 304 ? 6.046 11.810 -16.997 1.00 90.00 304 GLY A O 1
ATOM 2426 N N . PHE A 1 305 ? 5.020 13.491 -15.914 1.00 92.62 305 PHE A N 1
ATOM 2427 C CA . PHE A 1 305 ? 4.664 12.755 -14.707 1.00 92.62 305 PHE A CA 1
ATOM 2428 C C . PHE A 1 305 ? 3.659 11.616 -14.941 1.00 92.62 305 PHE A C 1
ATOM 2430 O O . PHE A 1 305 ? 3.804 10.542 -14.362 1.00 92.62 305 PHE A O 1
ATOM 2437 N N . PHE A 1 306 ? 2.704 11.810 -15.853 1.00 92.69 306 PHE A N 1
ATOM 2438 C CA . PHE A 1 306 ? 1.687 10.814 -16.217 1.00 92.69 306 PHE A CA 1
ATOM 2439 C C . PHE A 1 306 ? 2.050 10.006 -17.472 1.00 92.69 306 PHE A C 1
ATOM 2441 O O . PHE A 1 306 ? 1.176 9.431 -18.122 1.00 92.69 306 PHE A O 1
ATOM 2448 N N . ARG A 1 307 ? 3.338 9.956 -17.841 1.00 89.06 307 ARG A N 1
ATOM 2449 C CA . ARG A 1 307 ? 3.794 9.210 -19.019 1.00 89.06 307 ARG A CA 1
ATOM 2450 C C . ARG A 1 307 ? 3.322 7.756 -18.952 1.00 89.06 307 ARG A C 1
ATOM 2452 O O . ARG A 1 307 ? 3.553 7.074 -17.950 1.00 89.06 307 ARG A O 1
ATOM 2459 N N . ASN A 1 308 ? 2.727 7.298 -20.056 1.00 88.19 308 ASN A N 1
ATOM 2460 C CA . ASN A 1 308 ? 2.260 5.927 -20.280 1.00 88.19 308 ASN A CA 1
ATOM 2461 C C . ASN A 1 308 ? 1.146 5.444 -19.337 1.00 88.19 308 ASN A C 1
ATOM 2463 O O . ASN A 1 308 ? 0.937 4.239 -19.218 1.00 88.19 308 ASN A O 1
ATOM 2467 N N . TRP A 1 309 ? 0.442 6.340 -18.640 1.00 90.56 309 TRP A N 1
ATOM 2468 C CA . TRP A 1 309 ? -0.630 5.927 -17.736 1.00 90.56 309 TRP A CA 1
ATOM 2469 C C . TRP A 1 309 ? -1.756 5.207 -18.485 1.00 90.56 309 TRP A C 1
ATOM 2471 O O . TRP A 1 309 ? -2.442 5.773 -19.333 1.00 90.56 309 TRP A O 1
ATOM 2481 N N . THR A 1 310 ? -1.967 3.948 -18.116 1.00 89.12 310 THR A N 1
ATOM 2482 C CA . THR A 1 310 ? -3.064 3.113 -18.610 1.00 89.12 310 THR A CA 1
ATOM 2483 C C . THR A 1 310 ? -4.208 3.080 -17.594 1.00 89.12 310 THR A C 1
ATOM 2485 O O . THR A 1 310 ? -4.054 3.479 -16.434 1.00 89.12 310 THR A O 1
ATOM 2488 N N . TRP A 1 311 ? -5.364 2.536 -17.981 1.00 89.25 311 TRP A N 1
ATOM 2489 C CA . TRP A 1 311 ? -6.473 2.305 -17.045 1.00 89.25 311 TRP A CA 1
ATOM 2490 C C . TRP A 1 311 ? -6.058 1.421 -15.852 1.00 89.25 311 TRP A C 1
ATOM 2492 O O . TRP A 1 311 ? -6.555 1.608 -14.741 1.00 89.25 311 TRP A O 1
ATOM 2502 N N . ALA A 1 312 ? -5.100 0.504 -16.046 1.00 90.44 312 ALA A N 1
ATOM 2503 C CA . ALA A 1 312 ? -4.574 -0.340 -14.978 1.00 90.44 312 ALA A CA 1
ATOM 2504 C C . ALA A 1 312 ? -3.852 0.489 -13.903 1.00 90.44 312 ALA A C 1
ATOM 2506 O O . ALA A 1 312 ? -3.988 0.190 -12.719 1.00 90.44 312 ALA A O 1
ATOM 2507 N N . ALA A 1 313 ? -3.146 1.560 -14.290 1.00 92.44 313 ALA A N 1
ATOM 2508 C CA . ALA A 1 313 ? -2.528 2.489 -13.344 1.00 92.44 313 ALA A CA 1
ATOM 2509 C C . ALA A 1 313 ? -3.586 3.250 -12.526 1.00 92.44 313 ALA A C 1
ATOM 2511 O O . ALA A 1 313 ? -3.434 3.395 -11.314 1.00 92.44 313 ALA A O 1
ATOM 2512 N N . ALA A 1 314 ? -4.692 3.665 -13.154 1.00 94.06 314 ALA A N 1
ATOM 2513 C CA . ALA A 1 314 ? -5.800 4.322 -12.458 1.00 94.06 314 ALA A CA 1
ATOM 2514 C C . ALA A 1 314 ? -6.494 3.385 -11.449 1.00 94.06 314 ALA A C 1
ATOM 2516 O O . ALA A 1 314 ? -6.738 3.775 -10.306 1.00 94.06 314 ALA A O 1
ATOM 2517 N N . VAL A 1 315 ? -6.753 2.129 -11.831 1.00 92.62 315 VAL A N 1
ATOM 2518 C CA . VAL A 1 315 ? -7.310 1.115 -10.916 1.00 92.62 315 VAL A CA 1
ATOM 2519 C C . VAL A 1 315 ? -6.322 0.792 -9.792 1.00 92.62 315 VAL A C 1
ATOM 2521 O O . VAL A 1 315 ? -6.721 0.718 -8.631 1.00 92.62 315 VAL A O 1
ATOM 2524 N N . ALA A 1 316 ? -5.027 0.668 -10.097 1.00 93.19 316 ALA A N 1
ATOM 2525 C CA . ALA A 1 316 ? -3.990 0.474 -9.088 1.00 93.19 316 ALA A CA 1
ATOM 2526 C C . ALA A 1 316 ? -3.958 1.635 -8.081 1.00 93.19 316 ALA A C 1
ATOM 2528 O O . ALA A 1 316 ? -3.916 1.397 -6.875 1.00 93.19 316 ALA A O 1
ATOM 2529 N N . LEU A 1 317 ? -4.041 2.882 -8.556 1.00 95.94 317 LEU A N 1
ATOM 2530 C CA . LEU A 1 317 ? -4.116 4.076 -7.714 1.00 95.94 317 LEU A CA 1
ATOM 2531 C C . LEU A 1 317 ? -5.345 4.051 -6.796 1.00 95.94 317 LEU A C 1
ATOM 2533 O O . LEU A 1 317 ? -5.212 4.310 -5.596 1.00 95.94 317 LEU A O 1
ATOM 2537 N N . LEU A 1 318 ? -6.520 3.713 -7.338 1.00 96.25 318 LEU A N 1
ATOM 2538 C CA . LEU A 1 318 ? -7.761 3.589 -6.573 1.00 96.25 318 LEU A CA 1
ATOM 2539 C C . LEU A 1 318 ? -7.613 2.536 -5.466 1.00 96.25 318 LEU A C 1
ATOM 2541 O O . LEU A 1 318 ? -7.814 2.845 -4.293 1.00 96.25 318 LEU A O 1
ATOM 2545 N N . LEU A 1 319 ? -7.188 1.320 -5.819 1.00 94.56 319 LEU A N 1
ATOM 2546 C CA . LEU A 1 319 ? -7.030 0.209 -4.876 1.00 94.56 319 LEU A CA 1
ATOM 2547 C C . LEU A 1 319 ? -5.968 0.500 -3.813 1.00 94.56 319 LEU A C 1
ATOM 2549 O O . LEU A 1 319 ? -6.207 0.251 -2.633 1.00 94.56 319 LEU A O 1
ATOM 2553 N N . ASN A 1 320 ? -4.823 1.073 -4.197 1.00 94.06 320 ASN A N 1
ATOM 2554 C CA . ASN A 1 320 ? -3.780 1.489 -3.257 1.00 94.06 320 ASN A CA 1
ATOM 2555 C C . ASN A 1 320 ? -4.315 2.525 -2.255 1.00 94.06 320 ASN A C 1
ATOM 2557 O O . ASN A 1 320 ? -4.043 2.437 -1.054 1.00 94.06 320 ASN A O 1
ATOM 2561 N N . THR A 1 321 ? -5.098 3.490 -2.738 1.00 95.69 321 THR A N 1
ATOM 2562 C CA . THR A 1 321 ? -5.686 4.552 -1.915 1.00 95.69 321 THR A CA 1
ATOM 2563 C C . THR A 1 321 ? -6.730 3.994 -0.951 1.00 95.69 321 THR A C 1
ATOM 2565 O O . THR A 1 321 ? -6.624 4.220 0.257 1.00 95.69 321 THR A O 1
ATOM 2568 N N . SER A 1 322 ? -7.681 3.198 -1.445 1.00 95.12 322 SER A N 1
ATOM 2569 C CA . SER A 1 322 ? -8.698 2.534 -0.620 1.00 95.12 322 SER A CA 1
ATOM 2570 C C . SER A 1 322 ? -8.068 1.612 0.423 1.00 95.12 322 SER A C 1
ATOM 2572 O O . SER A 1 322 ? -8.415 1.686 1.603 1.00 95.12 322 SER A O 1
ATOM 2574 N N . HIS A 1 323 ? -7.090 0.795 0.019 1.00 93.81 323 HIS A N 1
ATOM 2575 C CA . HIS A 1 323 ? -6.356 -0.081 0.926 1.00 93.81 323 HIS A CA 1
ATOM 2576 C C . HIS A 1 323 ? -5.625 0.719 2.015 1.00 93.81 323 HIS A C 1
ATOM 2578 O O . HIS A 1 323 ? -5.662 0.332 3.177 1.00 93.81 323 HIS A O 1
ATOM 2584 N N . SER A 1 324 ? -4.961 1.831 1.679 1.00 92.56 324 SER A N 1
ATOM 2585 C CA . SER A 1 324 ? -4.240 2.660 2.661 1.00 92.56 324 SER A CA 1
ATOM 2586 C C . SER A 1 324 ? -5.165 3.216 3.749 1.00 92.56 324 SER A C 1
ATOM 2588 O O . SER A 1 324 ? -4.839 3.147 4.938 1.00 92.56 324 SER A O 1
ATOM 2590 N N . PHE A 1 325 ? -6.346 3.718 3.369 1.00 92.62 325 PHE A N 1
ATOM 2591 C CA . PHE A 1 325 ? -7.341 4.197 4.331 1.00 92.62 325 PHE A CA 1
ATOM 2592 C C . PHE A 1 325 ? -7.891 3.067 5.195 1.00 92.62 325 PHE A C 1
ATOM 2594 O O . PHE A 1 325 ? -7.886 3.183 6.423 1.00 92.62 325 PHE A O 1
ATOM 2601 N N . LEU A 1 326 ? -8.319 1.969 4.565 1.00 91.06 326 LEU A N 1
ATOM 2602 C CA . LEU A 1 326 ? -8.887 0.829 5.275 1.00 91.06 326 LEU A CA 1
ATOM 2603 C C . LEU A 1 326 ? -7.858 0.182 6.206 1.00 91.06 326 LEU A C 1
ATOM 2605 O O . LEU A 1 326 ? -8.187 -0.147 7.339 1.00 91.06 326 LEU A O 1
ATOM 2609 N N . SER A 1 327 ? -6.600 0.067 5.776 1.00 88.69 327 SER A N 1
ATOM 2610 C CA . SER A 1 327 ? -5.531 -0.535 6.573 1.00 88.69 327 SER A CA 1
ATOM 2611 C C . SER A 1 327 ? -5.279 0.225 7.869 1.00 88.69 327 SER A C 1
ATOM 2613 O O . SER A 1 327 ? -5.095 -0.409 8.903 1.00 88.69 327 SER A O 1
ATOM 2615 N N . GLY A 1 328 ? -5.289 1.560 7.864 1.00 87.06 328 GLY A N 1
ATOM 2616 C CA . GLY A 1 328 ? -5.098 2.286 9.120 1.00 87.06 328 GLY A CA 1
ATOM 2617 C C . GLY A 1 328 ? -6.360 2.371 9.984 1.00 87.06 328 GLY A C 1
ATOM 2618 O O . GLY A 1 328 ? -6.239 2.394 11.207 1.00 87.06 328 GLY A O 1
ATOM 2619 N N . LEU A 1 329 ? -7.564 2.294 9.396 1.00 87.31 329 LEU A N 1
ATOM 2620 C CA . LEU A 1 329 ? -8.784 2.038 10.176 1.00 87.31 329 LEU A CA 1
ATOM 2621 C C . LEU A 1 329 ? -8.707 0.679 10.881 1.00 87.31 329 LEU A C 1
ATOM 2623 O O . LEU A 1 329 ? -9.010 0.590 12.070 1.00 87.31 329 LEU A O 1
ATOM 2627 N N . VAL A 1 330 ? -8.240 -0.346 10.164 1.00 85.31 330 VAL A N 1
ATOM 2628 C CA . VAL A 1 330 ? -7.956 -1.679 10.696 1.00 85.31 330 VAL A CA 1
ATOM 2629 C C . VAL A 1 330 ? -6.912 -1.602 11.809 1.00 85.31 330 VAL A C 1
ATOM 2631 O O . VAL A 1 330 ? -7.184 -2.103 12.883 1.00 85.31 330 VAL A O 1
ATOM 2634 N N . VAL A 1 331 ? -5.783 -0.905 11.637 1.00 81.06 331 VAL A N 1
ATOM 2635 C CA . VAL A 1 331 ? -4.760 -0.752 12.699 1.00 81.06 331 VAL A CA 1
ATOM 2636 C C . VAL A 1 331 ? -5.315 -0.077 13.953 1.00 81.06 331 VAL A C 1
ATOM 2638 O O . VAL A 1 331 ? -4.929 -0.426 15.062 1.00 81.06 331 VAL A O 1
A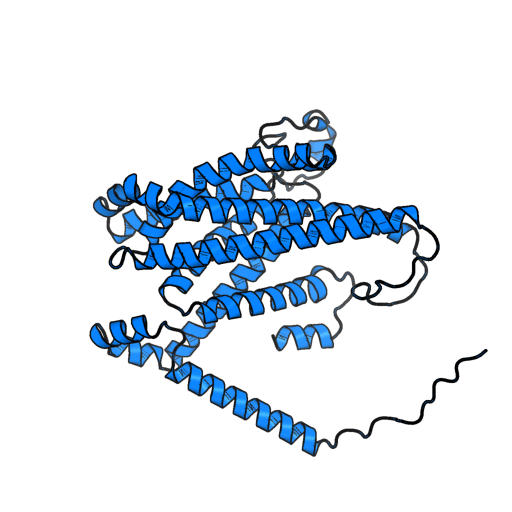TOM 2641 N N . LYS A 1 332 ? -6.216 0.899 13.803 1.00 83.75 332 LYS A N 1
ATOM 2642 C CA . LYS A 1 332 ? -6.778 1.616 14.956 1.00 83.75 332 LYS A CA 1
ATOM 2643 C C . LYS A 1 332 ? -7.838 0.805 15.709 1.00 83.75 332 LYS A C 1
ATOM 2645 O O . LYS A 1 332 ? -8.176 1.163 16.834 1.00 83.75 332 LYS A O 1
ATOM 2650 N N . LYS A 1 333 ? -8.435 -0.214 15.081 1.00 84.94 333 LYS A N 1
ATOM 2651 C CA . LYS A 1 333 ? -9.607 -0.933 15.618 1.00 84.94 333 LYS A CA 1
ATOM 2652 C C . LYS A 1 333 ? -9.376 -2.421 15.849 1.00 84.94 333 LYS A C 1
ATOM 2654 O O . LYS A 1 333 ? -10.004 -2.989 16.738 1.00 84.94 333 LYS A O 1
ATOM 2659 N N . LEU A 1 334 ? -8.511 -3.034 15.055 1.00 82.44 334 LEU A N 1
ATOM 2660 C CA . LEU A 1 334 ? -8.149 -4.442 15.103 1.00 82.44 334 LEU A CA 1
ATOM 2661 C C . LEU A 1 334 ? -6.730 -4.588 15.649 1.00 82.44 334 LEU A C 1
ATOM 2663 O O . LEU A 1 334 ? -5.899 -3.687 15.538 1.00 82.44 334 LEU A O 1
ATOM 2667 N N . ASN A 1 335 ? -6.456 -5.761 16.206 1.00 78.12 335 ASN A N 1
ATOM 2668 C CA . ASN A 1 335 ? -5.132 -6.122 16.691 1.00 78.12 335 ASN A CA 1
ATOM 2669 C C . ASN A 1 335 ? -4.107 -6.150 15.530 1.00 78.12 335 ASN A C 1
ATOM 2671 O O . ASN A 1 335 ? -4.424 -6.558 14.407 1.00 78.12 335 ASN A O 1
ATOM 2675 N N . SER A 1 336 ? -2.857 -5.762 15.802 1.00 76.19 336 SER A N 1
ATOM 2676 C CA . SER A 1 336 ? -1.733 -5.855 14.857 1.00 76.19 336 SER A CA 1
ATOM 2677 C C . SER A 1 336 ? -1.538 -7.279 14.315 1.00 76.19 336 SER A C 1
ATOM 2679 O O . SER A 1 336 ? -1.174 -7.445 13.149 1.00 76.19 336 SER A O 1
ATOM 2681 N N . VAL A 1 337 ? -1.880 -8.301 15.107 1.00 79.06 337 VAL A N 1
ATOM 2682 C CA . VAL A 1 337 ? -1.886 -9.713 14.688 1.00 79.06 337 VAL A CA 1
ATOM 2683 C C . VAL A 1 337 ? -2.846 -9.956 13.520 1.00 79.06 337 VAL A C 1
ATOM 2685 O O . VAL A 1 337 ? -2.462 -10.585 12.537 1.00 79.06 337 VAL A O 1
ATOM 2688 N N . VAL A 1 338 ? -4.063 -9.403 13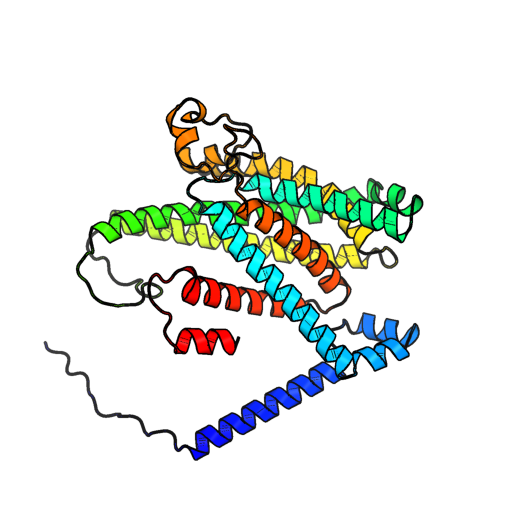.562 1.00 82.88 338 VAL A N 1
ATOM 2689 C CA . VAL A 1 338 ? -5.065 -9.574 12.489 1.00 82.88 338 VAL A CA 1
ATOM 2690 C C . VAL A 1 338 ? -4.574 -8.940 11.189 1.00 82.88 338 VAL A C 1
ATOM 2692 O O . VAL A 1 338 ? -4.747 -9.504 10.110 1.00 82.88 338 VAL A O 1
ATOM 2695 N N . LYS A 1 339 ? -3.887 -7.794 11.279 1.00 81.44 339 LYS A N 1
ATOM 2696 C CA . LYS A 1 339 ? -3.239 -7.166 10.120 1.00 81.44 339 LYS A CA 1
ATOM 2697 C C . LYS A 1 339 ? -2.155 -8.068 9.527 1.00 81.44 339 LYS A C 1
ATOM 2699 O O . LYS A 1 339 ? -2.071 -8.182 8.306 1.00 81.44 339 LYS A O 1
ATOM 2704 N N . LEU A 1 340 ? -1.327 -8.690 10.369 1.00 81.94 340 LEU A N 1
ATOM 2705 C CA . LEU A 1 340 ? -0.285 -9.613 9.917 1.00 81.94 340 LEU A CA 1
ATOM 2706 C C . LEU A 1 340 ? -0.894 -10.840 9.227 1.00 81.94 340 LEU A C 1
ATOM 2708 O O . LEU A 1 340 ? -0.489 -11.164 8.114 1.00 81.94 340 LEU A O 1
ATOM 2712 N N . MET A 1 341 ? -1.922 -11.451 9.825 1.00 85.94 341 MET A N 1
ATOM 2713 C CA . MET A 1 341 ? -2.658 -12.563 9.211 1.00 85.94 341 MET A CA 1
ATOM 2714 C C . MET A 1 341 ? -3.277 -12.163 7.870 1.00 85.94 341 MET A C 1
ATOM 2716 O O . MET A 1 341 ? -3.153 -12.902 6.898 1.00 85.94 341 MET A O 1
ATOM 2720 N N . GLY A 1 342 ? -3.871 -10.968 7.784 1.00 86.44 342 GLY A N 1
ATOM 2721 C CA . GLY A 1 342 ? -4.405 -10.428 6.535 1.00 86.44 342 GLY A CA 1
ATOM 2722 C C . GLY A 1 342 ? -3.341 -10.285 5.446 1.00 86.44 342 GLY A C 1
ATOM 2723 O O . GLY A 1 342 ? -3.597 -10.653 4.304 1.00 86.44 342 GLY A O 1
ATOM 2724 N N . LYS A 1 343 ? -2.125 -9.832 5.784 1.00 83.88 343 LYS A N 1
ATOM 2725 C CA . LYS A 1 343 ? -0.998 -9.790 4.833 1.00 83.88 343 LYS A CA 1
ATOM 2726 C C . LYS A 1 343 ? -0.560 -11.187 4.389 1.00 83.88 343 LYS A C 1
ATOM 2728 O O . LYS A 1 343 ? -0.294 -11.380 3.208 1.00 83.88 343 LYS A O 1
ATOM 2733 N N . CYS A 1 344 ? -0.481 -12.153 5.306 1.00 85.25 344 CYS A N 1
ATOM 2734 C CA . CYS A 1 344 ? -0.131 -13.537 4.973 1.00 85.25 344 CYS A CA 1
ATOM 2735 C C . CYS A 1 344 ? -1.170 -14.166 4.036 1.00 85.25 344 CYS A C 1
ATOM 2737 O O . CYS A 1 344 ? -0.795 -14.713 3.000 1.00 85.25 344 CYS A O 1
ATOM 2739 N N . ALA A 1 345 ? -2.459 -14.019 4.355 1.00 87.12 345 ALA A N 1
ATOM 2740 C CA . ALA A 1 345 ? -3.562 -14.481 3.516 1.00 87.12 345 ALA A CA 1
ATOM 2741 C C . ALA A 1 345 ? -3.539 -13.804 2.140 1.00 87.12 345 ALA A C 1
ATOM 2743 O O . ALA A 1 345 ? -3.658 -14.470 1.117 1.00 87.12 345 ALA A O 1
ATOM 2744 N N . SER A 1 346 ? -3.296 -12.492 2.100 1.00 86.62 346 SER A N 1
ATOM 2745 C CA . SER A 1 346 ? -3.216 -11.744 0.843 1.00 86.62 346 SER A CA 1
ATOM 2746 C C . SER A 1 346 ? -2.025 -12.170 -0.012 1.00 86.62 346 SER A C 1
ATOM 2748 O O . SER A 1 346 ? -2.151 -12.293 -1.224 1.00 86.62 346 SER A O 1
ATOM 2750 N N . LEU A 1 347 ? -0.867 -12.442 0.596 1.00 82.38 347 LEU A N 1
ATOM 2751 C CA . LEU A 1 347 ? 0.305 -12.946 -0.120 1.00 82.38 347 LEU A CA 1
ATOM 2752 C C . LEU A 1 347 ? 0.043 -14.337 -0.700 1.00 82.38 347 LEU A C 1
ATOM 2754 O O . LEU A 1 347 ? 0.376 -14.574 -1.860 1.00 82.38 347 LEU A O 1
ATOM 2758 N N . ALA A 1 348 ? -0.580 -15.226 0.078 1.00 81.06 348 ALA A N 1
ATOM 2759 C CA . ALA A 1 348 ? -0.986 -16.542 -0.397 1.00 81.06 348 ALA A CA 1
ATOM 2760 C C . ALA A 1 348 ? -1.972 -16.417 -1.569 1.00 81.06 348 ALA A C 1
ATOM 2762 O O . ALA A 1 348 ? -1.727 -16.980 -2.632 1.00 81.06 348 ALA A O 1
ATOM 2763 N N . LEU A 1 349 ? -3.017 -15.595 -1.437 1.00 82.88 349 LEU A N 1
ATOM 2764 C CA . LEU A 1 349 ? -3.978 -15.328 -2.510 1.00 82.88 349 LEU A CA 1
ATOM 2765 C C . LEU A 1 349 ? -3.322 -14.735 -3.757 1.00 82.88 349 LEU A C 1
ATOM 2767 O O . LEU A 1 349 ? -3.619 -15.175 -4.860 1.00 82.88 349 LEU A O 1
ATOM 2771 N N . VAL A 1 350 ? -2.412 -13.769 -3.620 1.00 82.69 350 VAL A N 1
ATOM 2772 C CA . VAL A 1 350 ? -1.674 -13.212 -4.764 1.00 82.69 350 VAL A CA 1
ATOM 2773 C C . VAL A 1 350 ? -0.813 -14.277 -5.433 1.00 82.69 350 VAL A C 1
ATOM 2775 O O . VAL A 1 350 ? -0.729 -14.280 -6.657 1.00 82.69 350 VAL A O 1
ATOM 2778 N N . PHE A 1 351 ? -0.192 -15.176 -4.670 1.00 80.38 351 PHE A N 1
ATOM 2779 C CA . PHE A 1 351 ? 0.562 -16.296 -5.227 1.00 80.38 351 PHE A CA 1
ATOM 2780 C C . PHE A 1 351 ? -0.359 -17.252 -5.994 1.00 80.38 351 PHE A C 1
ATOM 2782 O O . PHE A 1 351 ? -0.106 -17.529 -7.160 1.00 80.38 351 PHE A O 1
ATOM 2789 N N . PHE A 1 352 ? -1.476 -17.683 -5.405 1.00 79.62 352 PHE A N 1
ATOM 2790 C CA . PHE A 1 352 ? -2.416 -18.585 -6.075 1.00 79.62 352 PHE A CA 1
ATOM 2791 C C . PHE A 1 352 ? -3.084 -17.930 -7.289 1.00 79.62 352 PHE A C 1
ATOM 2793 O O . PHE A 1 352 ? -3.013 -18.453 -8.397 1.00 79.62 352 PHE A O 1
ATOM 2800 N N . VAL A 1 353 ? -3.687 -16.755 -7.132 1.00 79.94 353 VAL A N 1
ATOM 2801 C CA . VAL A 1 353 ? -4.361 -16.045 -8.230 1.00 79.94 353 VAL A CA 1
ATOM 2802 C C . VAL A 1 353 ? -3.354 -15.594 -9.292 1.00 79.94 353 VAL A C 1
ATOM 2804 O O . VAL A 1 353 ? -3.617 -15.702 -10.488 1.00 79.94 353 VAL A O 1
ATOM 2807 N N . GLY A 1 354 ? -2.183 -15.112 -8.881 1.00 73.62 354 GLY A N 1
ATOM 2808 C CA . GLY A 1 354 ? -1.131 -14.665 -9.787 1.00 73.62 354 GLY A CA 1
ATOM 2809 C C . GLY A 1 354 ? -0.512 -15.813 -10.579 1.00 73.62 354 GLY A C 1
ATOM 2810 O O . GLY A 1 354 ? -0.537 -15.786 -11.809 1.00 73.62 354 GLY A O 1
ATOM 2811 N N . ASP A 1 355 ? 0.017 -16.822 -9.887 1.00 68.44 355 ASP A N 1
ATOM 2812 C CA . ASP A 1 355 ? 0.816 -17.882 -10.506 1.00 68.44 355 ASP A CA 1
ATOM 2813 C C . ASP A 1 355 ? -0.034 -19.060 -11.011 1.00 68.44 355 ASP A C 1
ATOM 2815 O O . ASP A 1 355 ? 0.303 -19.634 -12.050 1.00 68.44 355 ASP A O 1
ATOM 2819 N N . CYS A 1 356 ? -1.147 -19.422 -10.352 1.00 70.31 356 CYS A N 1
ATOM 2820 C CA . CYS A 1 356 ? -2.028 -20.480 -10.871 1.00 70.31 356 CYS A CA 1
ATOM 2821 C C . CYS A 1 356 ? -2.972 -19.968 -11.965 1.00 70.31 356 CYS A C 1
ATOM 2823 O O . CYS A 1 356 ? -3.224 -20.715 -12.910 1.00 70.31 356 CYS A O 1
ATOM 2825 N N . TRP A 1 357 ? -3.517 -18.749 -11.840 1.00 71.88 357 TRP A N 1
ATOM 2826 C CA . TRP A 1 357 ? -4.604 -18.291 -12.718 1.00 71.88 357 TRP A CA 1
ATOM 2827 C C . TRP A 1 357 ? -4.145 -17.298 -13.789 1.00 71.88 357 TRP A C 1
ATOM 2829 O O . TRP A 1 357 ? -4.323 -17.558 -14.974 1.00 71.88 357 TRP A O 1
ATOM 2839 N N . LEU A 1 358 ? -3.538 -16.174 -13.400 1.00 67.88 358 LEU A N 1
ATOM 2840 C CA . LEU A 1 358 ? -3.224 -15.083 -14.334 1.00 67.88 358 LEU A CA 1
ATOM 2841 C C . LEU A 1 358 ? -2.032 -15.368 -15.256 1.00 67.88 358 LEU A C 1
ATOM 2843 O O . LEU A 1 358 ? -1.973 -14.822 -16.356 1.00 67.88 358 LEU A O 1
ATOM 2847 N N . LEU A 1 359 ? -1.058 -16.165 -14.808 1.00 61.06 359 LEU A N 1
ATOM 2848 C CA . LEU A 1 359 ? 0.199 -16.378 -15.534 1.00 61.06 359 LEU A CA 1
ATOM 2849 C C . LEU A 1 359 ? 0.269 -17.692 -16.322 1.00 61.06 359 LEU A C 1
ATOM 2851 O O . LEU A 1 359 ? 1.255 -17.899 -17.032 1.00 61.06 359 LEU A O 1
ATOM 2855 N N . ARG A 1 360 ? -0.742 -18.566 -16.249 1.00 62.03 360 ARG A N 1
ATOM 2856 C CA . ARG A 1 360 ? -0.769 -19.785 -17.067 1.00 62.03 360 ARG A CA 1
ATOM 2857 C C . ARG A 1 360 ? -1.503 -19.547 -18.383 1.00 62.03 360 ARG A C 1
ATOM 2859 O O . ARG A 1 360 ? -2.664 -19.164 -18.407 1.00 62.03 360 ARG A O 1
ATOM 2866 N N . VAL A 1 361 ? -0.818 -19.853 -19.483 1.00 59.34 361 VAL A N 1
ATOM 2867 C CA . VAL A 1 361 ? -1.390 -19.900 -20.843 1.00 59.34 361 VAL A CA 1
ATOM 2868 C C . VAL A 1 361 ? -2.258 -21.160 -21.045 1.00 59.34 361 VAL A C 1
ATOM 2870 O O . VAL A 1 361 ? -2.989 -21.266 -22.025 1.00 59.34 361 VAL A O 1
ATOM 2873 N N . HIS A 1 362 ? -2.196 -22.130 -20.126 1.00 62.91 362 HIS A N 1
ATOM 2874 C CA . HIS A 1 362 ? -2.945 -23.392 -20.170 1.00 62.91 362 HIS A CA 1
ATOM 2875 C C . HIS A 1 362 ? -3.790 -23.588 -18.908 1.00 62.91 362 HIS A C 1
ATOM 2877 O O . HIS A 1 362 ? -3.458 -23.045 -17.853 1.00 62.91 362 HIS A O 1
ATOM 2883 N N . GLU A 1 363 ? -4.871 -24.364 -19.024 1.00 60.12 363 GLU A N 1
ATOM 2884 C CA . GLU A 1 363 ? -5.864 -24.553 -17.961 1.00 60.12 363 GLU A CA 1
ATOM 2885 C C . GLU A 1 363 ? -5.219 -24.964 -16.620 1.00 60.12 363 GLU A C 1
ATOM 2887 O O . GLU A 1 363 ? -4.328 -25.824 -16.582 1.00 60.12 363 GLU A O 1
ATOM 2892 N N . PRO A 1 364 ? -5.618 -24.339 -15.497 1.00 54.34 364 PRO A N 1
ATOM 2893 C CA . PRO A 1 364 ? -5.060 -24.661 -14.194 1.00 54.34 364 PRO A CA 1
ATOM 2894 C C . PRO A 1 364 ? -5.444 -26.086 -13.787 1.00 54.34 364 PRO A C 1
ATOM 2896 O O . PRO A 1 364 ? -6.589 -26.511 -13.915 1.00 54.34 364 PRO A O 1
ATOM 2899 N N . SER A 1 365 ? -4.488 -26.826 -13.225 1.00 65.75 365 SER A N 1
ATOM 2900 C CA . SER A 1 365 ? -4.761 -28.126 -12.610 1.00 65.75 365 SER A CA 1
ATOM 2901 C C . SER A 1 365 ? -5.785 -27.966 -11.481 1.00 65.75 365 SER A C 1
ATOM 2903 O O . SER A 1 365 ? -5.648 -27.048 -10.670 1.00 65.75 365 SER A O 1
ATOM 2905 N N . ILE A 1 366 ? -6.752 -28.884 -11.374 1.00 64.69 366 ILE A N 1
ATOM 2906 C CA . ILE A 1 366 ? -7.821 -28.878 -10.351 1.00 64.69 366 ILE A CA 1
ATOM 2907 C C . ILE A 1 366 ? -7.258 -28.698 -8.928 1.00 64.69 366 ILE A C 1
ATOM 2909 O O . ILE A 1 366 ? -7.837 -27.976 -8.125 1.00 64.69 366 ILE A O 1
ATOM 2913 N N . LEU A 1 367 ? -6.073 -29.247 -8.642 1.00 57.50 367 LEU A N 1
ATOM 2914 C CA . LEU A 1 367 ? -5.363 -29.069 -7.367 1.00 57.50 367 LEU A CA 1
ATOM 2915 C C . LEU A 1 367 ? -4.950 -27.612 -7.070 1.00 57.50 367 LEU A C 1
ATOM 2917 O O . LEU A 1 367 ? -4.995 -27.206 -5.913 1.00 57.50 367 LEU A O 1
ATOM 2921 N N . CYS A 1 368 ? -4.606 -26.803 -8.083 1.00 52.03 368 CYS A N 1
ATOM 2922 C CA . CYS A 1 368 ? -4.341 -25.357 -7.923 1.00 52.03 368 CYS A CA 1
ATO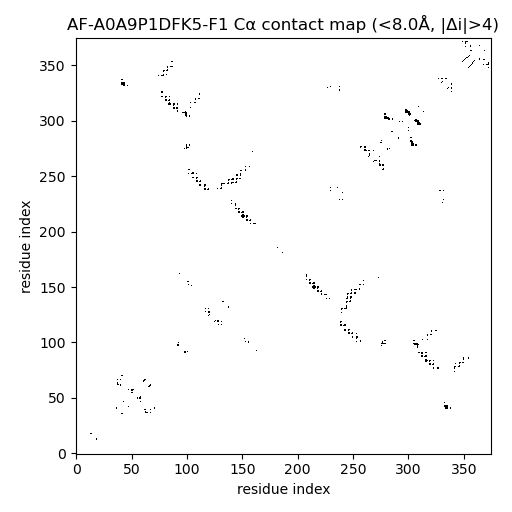M 2923 C C . CYS A 1 368 ? -5.648 -24.612 -7.615 1.00 52.03 368 CYS A C 1
ATOM 2925 O O . CYS A 1 368 ? -5.656 -23.690 -6.810 1.00 52.03 368 CYS A O 1
ATOM 2927 N N . MET A 1 369 ? -6.763 -25.020 -8.237 1.00 56.56 369 MET A N 1
ATOM 2928 C CA . MET A 1 369 ? -8.070 -24.409 -7.971 1.00 56.56 369 MET A CA 1
ATOM 2929 C C . MET A 1 369 ? -8.592 -24.771 -6.578 1.00 56.56 369 MET A C 1
ATOM 2931 O O . MET A 1 369 ? -9.061 -23.894 -5.866 1.00 56.56 369 MET A O 1
ATOM 2935 N N . LEU A 1 370 ? -8.449 -26.029 -6.150 1.00 54.56 370 LEU A N 1
ATOM 2936 C CA . LEU A 1 370 ? -8.828 -26.462 -4.802 1.00 54.56 370 LEU A CA 1
ATOM 2937 C C . LEU A 1 370 ? -7.980 -25.782 -3.724 1.00 54.56 370 LEU A C 1
ATOM 2939 O O . LEU A 1 370 ? -8.527 -25.297 -2.742 1.00 54.56 370 LEU A O 1
ATOM 2943 N N . SER A 1 371 ? -6.663 -25.676 -3.922 1.00 53.12 371 SER A N 1
ATOM 2944 C CA . SER A 1 371 ? -5.797 -24.954 -2.977 1.00 53.12 371 SER A CA 1
ATOM 2945 C C . SER A 1 371 ? -6.106 -23.453 -2.921 1.00 53.12 371 SER A C 1
ATOM 2947 O O . SER A 1 371 ? -6.095 -22.890 -1.833 1.00 53.12 371 SER A O 1
ATOM 2949 N N . ALA A 1 372 ? -6.488 -22.827 -4.040 1.00 51.66 372 ALA A N 1
ATOM 2950 C CA . ALA A 1 372 ? -6.962 -21.440 -4.064 1.00 51.66 372 ALA A CA 1
ATOM 2951 C C . ALA A 1 372 ? -8.336 -21.221 -3.395 1.00 51.66 372 ALA A C 1
ATOM 2953 O O . ALA A 1 372 ? -8.651 -20.088 -3.056 1.00 51.66 372 ALA A O 1
ATOM 2954 N N . VAL A 1 373 ? -9.160 -22.265 -3.239 1.00 50.97 373 VAL A N 1
ATOM 2955 C CA . VAL A 1 373 ? -10.463 -22.206 -2.539 1.00 50.97 373 VAL A CA 1
ATOM 2956 C C . VAL A 1 373 ? -10.319 -22.487 -1.038 1.00 50.97 373 VAL A C 1
ATOM 2958 O O . VAL A 1 373 ? -11.141 -22.031 -0.248 1.00 50.97 373 VAL A O 1
ATOM 2961 N N . ILE A 1 374 ? -9.300 -23.256 -0.645 1.00 50.00 374 ILE A N 1
ATOM 2962 C CA . ILE A 1 374 ? -9.018 -23.600 0.758 1.00 50.00 374 ILE A CA 1
ATOM 2963 C C . ILE A 1 374 ? -8.330 -22.441 1.504 1.00 50.00 374 ILE A C 1
ATOM 2965 O O . ILE A 1 374 ? -8.494 -22.322 2.719 1.00 50.00 374 ILE A O 1
ATOM 2969 N N . VAL A 1 375 ? -7.561 -21.614 0.789 1.00 48.03 375 VAL A N 1
ATOM 2970 C CA . VAL A 1 375 ? -6.936 -20.374 1.293 1.00 48.03 375 VAL A CA 1
ATOM 2971 C C . VAL A 1 375 ? -7.931 -19.227 1.254 1.00 48.03 375 VAL A C 1
ATOM 2973 O O . VAL A 1 375 ? -7.985 -18.481 2.260 1.00 48.03 375 VAL A O 1
#

Solvent-accessible surface area (backbone atoms only — not comparable to full-atom values): 20453 Å² total; per-residue (Å²): 135,85,84,79,77,86,87,84,79,82,72,82,72,76,53,67,68,59,55,52,51,51,51,50,54,50,52,52,51,50,52,51,50,50,53,46,47,41,72,66,46,75,48,26,70,69,57,50,55,49,36,52,73,76,44,46,69,58,52,56,45,47,51,32,74,67,30,43,51,51,52,50,50,53,50,51,51,52,27,50,30,55,26,47,22,53,52,27,44,48,50,27,56,69,37,97,48,63,35,27,69,55,41,51,61,37,51,32,28,53,51,46,30,52,52,18,48,49,49,29,34,73,74,68,28,70,67,45,43,58,56,48,67,40,61,72,60,19,60,69,30,27,66,40,18,43,35,40,36,51,18,54,48,33,50,50,53,37,55,63,62,56,57,57,58,54,57,61,48,53,68,49,49,80,74,53,90,79,76,84,92,69,77,73,90,73,68,89,70,85,78,94,81,50,79,79,58,52,56,59,52,53,53,52,51,54,52,43,51,47,32,51,50,53,21,51,53,31,44,49,54,23,49,54,49,44,52,52,58,60,55,75,44,76,88,62,60,65,50,44,59,50,19,20,30,27,58,34,20,33,62,38,33,53,51,44,46,55,50,51,39,52,51,38,49,72,72,65,47,58,63,87,66,33,54,67,44,37,34,89,49,77,53,84,67,63,75,46,81,65,63,68,73,75,44,88,89,46,58,74,41,80,34,43,61,63,18,36,44,40,74,44,40,55,51,17,40,50,30,46,42,54,38,55,56,51,50,53,54,41,58,77,49,27,36,69,66,58,55,51,51,40,51,53,53,19,52,50,48,40,48,38,50,42,60,46,55,73,65,42,96,57,86,65,55,66,69,55,56,51,52,56,70,74,105